Protein AF-0000000066936357 (afdb_homodimer)

pLDDT: mean 91.5, std 6.97, range [57.19, 98.44]

InterPro domains:
  IPR001077 O-methyltransferase, C-terminal domain [PF00891] (161-360)
  IPR012967 Caffeic acid 3-O-methyltransferase-like, dimerisation domain [PF08100] (45-112)
  IPR016461 O-methyltransferase-like [PIRSF005739] (33-369)
  IPR016461 O-methyltransferase-like [PS51683] (42-381)
  IPR029063 S-adenosyl-L-methionine-dependent methyltransferase superfamily [G3DSA:3.40.50.150] (126-379)
  IPR029063 S-adenosyl-L-methionine-dependent methyltransferase superfamily [SSF53335] (154-369)
  IPR036388 Winged helix-like DNA-binding domain superfamily [G3DSA:1.10.10.10] (36-125)
  IPR036390 Winged helix DNA-binding domain superfamily [SSF46785] (30-120)

Nearest PDB structures (foldseek):
  6ix3-assembly1_A  TM=9.179E-01  e=2.253E-37  Aspergillus flavus NRRL3357
  6inw-assembly1_A  TM=9.157E-01  e=3.543E-37  Aspergillus flavus NRRL3357
  6ix7-assembly1_A  TM=9.139E-01  e=4.443E-37  Aspergillus flavus NRRL3357
  6ix3-assembly1_B-2  TM=9.118E-01  e=2.427E-36  Aspergillu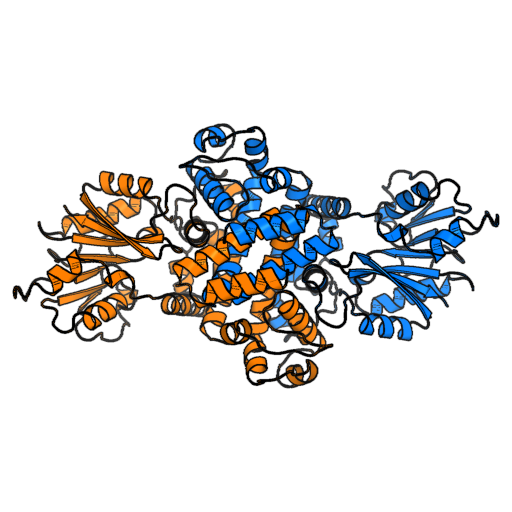s flavus NRRL3357
  7y3h-assembly1_A  TM=8.504E-01  e=9.920E-30  Apiospora montagnei NRRL 25634

Radius of gyration: 29.62 Å; Cα contacts (8 Å, |Δi|>4): 1387; chains: 2; bounding box: 58×101×61 Å

Structure (mmCIF, N/CA/C/O backbone):
data_AF-0000000066936357-model_v1
#
loop_
_entity.id
_entity.type
_entity.pdbx_description
1 polymer 'Unplaced genomic scaffold supercont1.4, whole genome shotgun sequence'
#
loop_
_atom_site.group_PDB
_atom_site.id
_atom_site.type_symbol
_atom_site.label_atom_id
_atom_site.label_alt_id
_atom_site.label_comp_id
_atom_site.label_asym_id
_atom_site.label_entity_id
_atom_site.label_seq_id
_atom_site.pdbx_PDB_ins_code
_atom_site.Cartn_x
_atom_site.Cartn_y
_atom_site.Cartn_z
_atom_site.occupancy
_atom_site.B_iso_or_equiv
_atom_site.auth_seq_id
_atom_site.auth_comp_id
_atom_site.auth_asym_id
_atom_site.auth_atom_id
_atom_site.pdbx_PDB_model_num
ATOM 1 N N . MET A 1 1 ? -4.207 5.293 -28.047 1 80.19 1 MET A N 1
ATOM 2 C CA . MET A 1 1 ? -3.699 5.613 -26.719 1 80.19 1 MET A CA 1
ATOM 3 C C . MET A 1 1 ? -2.514 6.566 -26.797 1 80.19 1 MET A C 1
ATOM 5 O O . MET A 1 1 ? -2.434 7.535 -26.031 1 80.19 1 MET A O 1
ATOM 9 N N . GLU A 1 2 ? -1.666 6.453 -27.844 1 78.94 2 GLU A N 1
ATOM 10 C CA . GLU A 1 2 ? -0.489 7.309 -27.969 1 78.94 2 GLU A CA 1
ATOM 11 C C . GLU A 1 2 ? -0.886 8.766 -28.188 1 78.94 2 GLU A C 1
ATOM 13 O O . GLU A 1 2 ? -0.337 9.664 -27.547 1 78.94 2 GLU A O 1
ATOM 18 N N . ALA A 1 3 ? -1.878 8.953 -29.062 1 82.38 3 ALA A N 1
ATOM 19 C CA . ALA A 1 3 ? -2.359 10.305 -29.344 1 82.38 3 ALA A CA 1
ATOM 20 C C . ALA A 1 3 ? -2.982 10.93 -28.094 1 82.38 3 ALA A C 1
ATOM 22 O O . ALA A 1 3 ? -2.811 12.125 -27.844 1 82.38 3 ALA A O 1
ATOM 23 N N . ILE A 1 4 ? -3.672 10.102 -27.297 1 83.88 4 ILE A N 1
ATOM 24 C CA . ILE A 1 4 ? -4.328 10.57 -26.078 1 83.88 4 ILE A CA 1
ATOM 25 C C . ILE A 1 4 ? -3.279 10.938 -25.031 1 83.88 4 ILE A C 1
ATOM 27 O O . ILE A 1 4 ? -3.395 11.969 -24.359 1 83.88 4 ILE A O 1
ATOM 31 N N . VAL A 1 5 ? -2.273 10.148 -24.969 1 83.44 5 VAL A N 1
ATOM 32 C CA . VAL A 1 5 ? -1.187 10.406 -24.031 1 83.44 5 VAL A CA 1
ATOM 33 C C . VAL A 1 5 ? -0.508 11.734 -24.391 1 83.44 5 VAL A C 1
ATOM 35 O O . VAL A 1 5 ? -0.231 12.547 -23.5 1 83.44 5 VAL A O 1
ATOM 38 N N . GLU A 1 6 ? -0.279 11.938 -25.656 1 83.25 6 GLU A N 1
ATOM 39 C CA . GLU A 1 6 ? 0.346 13.18 -26.109 1 83.25 6 GLU A CA 1
ATOM 40 C C . GLU A 1 6 ? -0.525 14.391 -25.781 1 83.25 6 GLU A C 1
ATOM 42 O O . GLU A 1 6 ? -0.012 15.445 -25.406 1 83.25 6 GLU A O 1
ATOM 47 N N . GLN A 1 7 ? -1.765 14.164 -25.938 1 85.75 7 GLN A N 1
ATOM 48 C CA . GLN A 1 7 ? -2.703 15.242 -25.625 1 85.75 7 GLN A CA 1
ATOM 49 C C . GLN A 1 7 ? -2.666 15.594 -24.141 1 85.75 7 GLN A C 1
ATOM 51 O O . GLN A 1 7 ? -2.689 16.766 -23.781 1 85.75 7 GLN A O 1
ATOM 56 N N . ILE A 1 8 ? -2.596 14.57 -23.328 1 84.88 8 ILE A N 1
ATOM 57 C CA . ILE A 1 8 ? -2.586 14.781 -21.891 1 84.88 8 ILE A CA 1
ATOM 58 C C . ILE A 1 8 ? -1.269 15.438 -21.469 1 84.88 8 ILE A C 1
ATOM 60 O O . ILE A 1 8 ? -1.256 16.344 -20.641 1 84.88 8 ILE A O 1
ATOM 64 N N . GLN A 1 9 ? -0.191 14.992 -22.062 1 83.12 9 GLN A N 1
ATOM 65 C CA . GLN A 1 9 ? 1.112 15.578 -21.781 1 83.12 9 GLN A CA 1
ATOM 66 C C . GLN A 1 9 ? 1.152 17.047 -22.188 1 83.12 9 GLN A C 1
ATOM 68 O O . GLN A 1 9 ? 1.73 17.875 -21.469 1 83.12 9 GLN A O 1
ATOM 73 N N . ALA A 1 10 ? 0.542 17.406 -23.281 1 83.56 10 ALA A N 1
ATOM 74 C CA . ALA A 1 10 ? 0.474 18.797 -23.734 1 83.56 10 ALA A CA 1
ATOM 75 C C . ALA A 1 10 ? -0.345 19.656 -22.781 1 83.56 10 ALA A C 1
ATOM 77 O O . ALA A 1 10 ? 0.023 20.797 -22.5 1 83.56 10 ALA A O 1
ATOM 78 N N . LEU A 1 11 ? -1.454 19.062 -22.344 1 83.44 11 LEU A N 1
ATOM 79 C CA . LEU A 1 11 ? -2.297 19.766 -21.375 1 83.44 11 LEU A CA 1
ATOM 80 C C . LEU A 1 11 ? -1.541 20 -20.078 1 83.44 11 LEU A C 1
ATOM 82 O O . LEU A 1 11 ? -1.697 21.062 -19.453 1 83.44 11 LEU A O 1
ATOM 86 N N . ALA A 1 12 ? -0.753 19.062 -19.672 1 83.81 12 ALA A N 1
ATOM 87 C CA . ALA A 1 12 ? -0.026 19.125 -18.406 1 83.81 12 ALA A CA 1
ATOM 88 C C . ALA A 1 12 ? 1.128 20.125 -18.5 1 83.81 12 ALA A C 1
ATOM 90 O O . ALA A 1 12 ? 1.468 20.781 -17.516 1 83.81 12 ALA A O 1
ATOM 91 N N . LYS A 1 13 ? 1.834 20.297 -19.594 1 82.06 13 LYS A N 1
ATOM 92 C CA . LYS A 1 13 ? 2.969 21.203 -19.781 1 82.06 13 LYS A CA 1
ATOM 93 C C . LYS A 1 13 ? 2.564 22.641 -19.531 1 82.06 13 LYS A C 1
ATOM 95 O O . LYS A 1 13 ? 3.344 23.422 -18.984 1 82.06 13 LYS A O 1
ATOM 100 N N . GLY A 1 14 ? 1.413 22.969 -19.766 1 81 14 GLY A N 1
ATOM 101 C CA . GLY A 1 14 ? 0.958 24.344 -19.578 1 81 14 GLY A CA 1
ATOM 102 C C . GLY A 1 14 ? 0.142 24.531 -18.312 1 81 14 GLY A C 1
ATOM 103 O O . GLY A 1 14 ? -0.278 25.641 -18 1 81 14 GLY A O 1
ATOM 104 N N . ALA A 1 15 ? 0.068 23.484 -17.484 1 82.5 15 ALA A N 1
ATOM 105 C CA . ALA A 1 15 ? -0.843 23.531 -16.344 1 82.5 15 ALA A CA 1
ATOM 106 C C . ALA A 1 15 ? -0.112 23.953 -15.078 1 82.5 15 ALA A C 1
ATOM 108 O O . ALA A 1 15 ? 1.072 23.656 -14.906 1 82.5 15 ALA A O 1
ATOM 109 N N . ASP A 1 16 ? -0.712 24.75 -14.312 1 79.44 16 ASP A N 1
ATOM 110 C CA . ASP A 1 16 ? -0.185 25.016 -12.977 1 79.44 16 ASP A CA 1
ATOM 111 C C . ASP A 1 16 ? -0.38 23.828 -12.055 1 79.44 16 ASP A C 1
ATOM 113 O O . ASP A 1 16 ? -0.85 22.766 -12.492 1 79.44 16 ASP A O 1
ATOM 117 N N . ASP A 1 17 ? 0.043 23.922 -10.828 1 74.88 17 ASP A N 1
ATOM 118 C CA . ASP A 1 17 ? 0.039 22.797 -9.898 1 74.88 17 ASP A CA 1
ATOM 119 C C . ASP A 1 17 ? -1.38 22.281 -9.656 1 74.88 17 ASP A C 1
ATOM 121 O O . ASP A 1 17 ? -1.606 21.078 -9.578 1 74.88 17 ASP A O 1
ATOM 125 N N . ALA A 1 18 ? -2.254 23.188 -9.555 1 75.06 18 ALA A N 1
ATOM 126 C CA . ALA A 1 18 ? -3.646 22.797 -9.32 1 75.06 18 ALA A CA 1
ATOM 127 C C . ALA A 1 18 ? -4.223 22.062 -10.523 1 75.06 18 ALA A C 1
ATOM 129 O O . ALA A 1 18 ? -4.934 21.062 -10.367 1 75.06 18 ALA A O 1
ATOM 130 N N . GLU A 1 19 ? -3.947 22.562 -11.664 1 80 19 GLU A N 1
ATOM 131 C CA . GLU A 1 19 ? -4.426 21.938 -12.898 1 80 19 GLU A CA 1
ATOM 132 C C . GLU A 1 19 ? -3.801 20.562 -13.094 1 80 19 GLU A C 1
ATOM 134 O O . GLU A 1 19 ? -4.48 19.625 -13.516 1 80 19 GLU A O 1
ATOM 139 N N . ARG A 1 20 ? -2.551 20.531 -12.781 1 82.5 20 ARG A N 1
ATOM 140 C CA . ARG A 1 20 ? -1.854 19.25 -12.898 1 82.5 20 ARG A CA 1
ATOM 141 C C . ARG A 1 20 ? -2.447 18.219 -11.945 1 82.5 20 ARG A C 1
ATOM 143 O O . ARG A 1 20 ? -2.594 17.047 -12.305 1 82.5 20 ARG A O 1
ATOM 150 N N . SER A 1 21 ? -2.717 18.641 -10.797 1 78.44 21 SER A N 1
ATOM 151 C CA . SER A 1 21 ? -3.338 17.75 -9.82 1 78.44 21 SER A CA 1
ATOM 152 C C . SER A 1 21 ? -4.695 17.266 -10.305 1 78.44 21 SER A C 1
ATOM 154 O O . SER A 1 21 ? -5.055 16.094 -10.086 1 78.44 21 SER A O 1
ATOM 156 N N . HIS A 1 22 ? -5.395 18.109 -10.953 1 80.62 22 HIS A N 1
ATOM 157 C CA . HIS A 1 22 ? -6.695 17.734 -11.508 1 80.62 22 HIS A CA 1
ATOM 158 C C . HIS A 1 22 ? -6.551 16.688 -12.609 1 80.62 22 HIS A C 1
ATOM 160 O O . HIS A 1 22 ? -7.379 15.789 -12.719 1 80.62 22 HIS A O 1
ATOM 166 N N . ILE A 1 23 ? -5.566 16.906 -13.414 1 85.19 23 ILE A N 1
ATOM 167 C CA . ILE A 1 23 ? -5.301 15.953 -14.484 1 85.19 23 ILE A CA 1
ATOM 168 C C . ILE A 1 23 ? -4.961 14.586 -13.883 1 85.19 23 ILE A C 1
ATOM 170 O O . ILE A 1 23 ? -5.512 13.562 -14.297 1 85.19 23 ILE A O 1
ATOM 174 N N . VAL A 1 24 ? -4.129 14.609 -12.867 1 85.31 24 VAL A N 1
ATOM 175 C CA . VAL A 1 24 ? -3.701 13.375 -12.227 1 85.31 24 VAL A CA 1
ATOM 176 C C . VAL A 1 24 ? -4.898 12.688 -11.562 1 85.31 24 VAL A C 1
ATOM 178 O O . VAL A 1 24 ? -5.062 11.477 -11.672 1 85.31 24 VAL A O 1
ATOM 181 N N . ASP A 1 25 ? -5.754 13.43 -10.992 1 81.75 25 ASP A N 1
ATOM 182 C CA . ASP A 1 25 ? -6.945 12.891 -10.352 1 81.75 25 ASP A CA 1
ATOM 183 C C . ASP A 1 25 ? -7.887 12.258 -11.375 1 81.75 25 ASP A C 1
ATOM 185 O O . ASP A 1 25 ? -8.484 11.211 -11.109 1 81.75 25 ASP A O 1
ATOM 189 N N . ALA A 1 26 ? -8.008 12.961 -12.461 1 82.56 26 ALA A N 1
ATOM 190 C CA . ALA A 1 26 ? -8.867 12.445 -13.523 1 82.56 26 ALA A CA 1
ATOM 191 C C . ALA A 1 26 ? -8.328 11.133 -14.078 1 82.56 26 ALA A C 1
ATOM 193 O O . ALA A 1 26 ? -9.102 10.211 -14.367 1 82.56 26 ALA A O 1
ATOM 194 N N . LEU A 1 27 ? -7.047 11.086 -14.25 1 86.69 27 LEU A N 1
ATOM 195 C CA . LEU A 1 27 ? -6.414 9.859 -14.727 1 86.69 27 LEU A CA 1
ATOM 196 C C . LEU A 1 27 ? -6.613 8.719 -13.727 1 86.69 27 LEU A C 1
ATOM 198 O O . LEU A 1 27 ? -6.883 7.586 -14.125 1 86.69 27 LEU A O 1
ATOM 202 N N . GLN A 1 28 ? -6.504 9.047 -12.484 1 84.56 28 GLN A N 1
ATOM 203 C CA . GLN A 1 28 ? -6.688 8.047 -11.43 1 84.56 28 GLN A CA 1
ATOM 204 C C . GLN A 1 28 ? -8.125 7.523 -11.422 1 84.56 28 GLN A C 1
ATOM 206 O O . GLN A 1 28 ? -8.352 6.32 -11.273 1 84.56 28 GLN A O 1
ATOM 211 N N . GLN A 1 29 ? -9.055 8.414 -11.531 1 81.19 29 GLN A N 1
ATOM 212 C CA . GLN A 1 29 ? -10.461 8.023 -11.555 1 81.19 29 GLN A CA 1
ATOM 213 C C . GLN A 1 29 ? -10.758 7.125 -12.75 1 81.19 29 GLN A C 1
ATOM 215 O O . GLN A 1 29 ? -11.492 6.148 -12.633 1 81.19 29 GLN A O 1
ATOM 220 N N . LEU A 1 30 ? -10.227 7.523 -13.836 1 83.31 30 LEU A N 1
ATOM 221 C CA . LEU A 1 30 ? -10.414 6.734 -15.047 1 83.31 30 LEU A CA 1
ATOM 222 C C . LEU A 1 30 ? -9.805 5.344 -14.891 1 83.31 30 LEU A C 1
ATOM 224 O O . LEU A 1 30 ? -10.391 4.352 -15.328 1 83.31 30 LEU A O 1
ATOM 228 N N . GLN A 1 31 ? -8.656 5.289 -14.328 1 86 31 GLN A N 1
ATOM 229 C CA . GLN A 1 31 ? -8.023 4.004 -14.055 1 86 31 GLN A CA 1
ATOM 230 C C . GLN A 1 31 ? -8.914 3.123 -13.18 1 86 31 GLN A C 1
ATOM 232 O O . GLN A 1 31 ? -9.086 1.937 -13.461 1 86 31 GLN A O 1
ATOM 237 N N . HIS A 1 32 ? -9.492 3.701 -12.195 1 82.31 32 HIS A N 1
ATOM 238 C CA . HIS A 1 32 ? -10.375 2.965 -11.297 1 82.31 32 HIS A CA 1
ATOM 239 C C . HIS A 1 32 ? -11.57 2.395 -12.039 1 82.31 32 HIS A C 1
ATOM 241 O O . HIS A 1 32 ? -12.031 1.289 -11.734 1 82.31 32 HIS A O 1
ATOM 247 N N . GLU A 1 33 ? -11.992 3.111 -12.945 1 80.19 33 GLU A N 1
ATOM 248 C CA . GLU A 1 33 ? -13.156 2.691 -13.711 1 80.19 33 GLU A CA 1
ATOM 249 C C . GLU A 1 33 ? -12.82 1.536 -14.648 1 80.19 33 GLU A C 1
ATOM 251 O O . GLU A 1 33 ? -13.672 0.69 -14.938 1 80.19 33 GLU A O 1
ATOM 256 N N . LEU A 1 34 ? -11.625 1.538 -15.109 1 84.75 34 LEU A N 1
ATOM 257 C CA . LEU A 1 34 ? -11.25 0.583 -16.141 1 84.75 34 LEU A CA 1
ATOM 258 C C . LEU A 1 34 ? -10.641 -0.675 -15.531 1 84.75 34 LEU A C 1
ATOM 260 O O . LEU A 1 34 ? -10.594 -1.725 -16.172 1 84.75 34 LEU A O 1
ATOM 264 N N . GLU A 1 35 ? -10.172 -0.572 -14.328 1 84.94 35 GLU A N 1
ATOM 265 C CA . GLU A 1 35 ? -9.539 -1.706 -13.656 1 84.94 35 GLU A CA 1
ATOM 266 C C . GLU A 1 35 ? -10.57 -2.775 -13.297 1 84.94 35 GLU A C 1
ATOM 268 O O . GLU A 1 35 ? -11.727 -2.461 -13.031 1 84.94 35 GLU A O 1
ATOM 273 N N . SER A 1 36 ? -10.156 -4.035 -13.375 1 82.75 36 SER A N 1
ATOM 274 C CA . SER A 1 36 ? -11.008 -5.121 -12.906 1 82.75 36 SER A CA 1
ATOM 275 C C . SER A 1 36 ? -11.086 -5.148 -11.383 1 82.75 36 SER A C 1
ATOM 277 O O . SER A 1 36 ? -10.211 -4.609 -10.703 1 82.75 36 SER A O 1
ATOM 279 N N . PRO A 1 37 ? -12.164 -5.734 -10.898 1 80.06 37 PRO A N 1
ATOM 280 C CA . PRO A 1 37 ? -12.281 -5.863 -9.445 1 80.06 37 PRO A CA 1
ATOM 281 C C . PRO A 1 37 ? -11.07 -6.551 -8.82 1 80.06 37 PRO A C 1
ATOM 283 O O . PRO A 1 37 ? -10.641 -6.164 -7.73 1 80.06 37 PRO A O 1
ATOM 286 N N . MET A 1 38 ? -10.484 -7.504 -9.5 1 83 38 MET A N 1
ATOM 287 C CA . MET A 1 38 ? -9.328 -8.211 -8.961 1 83 38 MET A CA 1
ATOM 288 C C . MET A 1 38 ? -8.094 -7.309 -8.961 1 83 38 MET A C 1
ATOM 290 O O . MET A 1 38 ? -7.238 -7.426 -8.078 1 83 38 MET A O 1
ATOM 294 N N . ASP A 1 39 ? -8.086 -6.363 -9.883 1 86.31 39 ASP A N 1
ATOM 295 C CA . ASP A 1 39 ? -6.988 -5.406 -9.914 1 86.31 39 ASP A CA 1
ATOM 296 C C . ASP A 1 39 ? -6.945 -4.57 -8.633 1 86.31 39 ASP A C 1
ATOM 298 O O . ASP A 1 39 ? -5.871 -4.227 -8.148 1 86.31 39 ASP A O 1
ATOM 302 N N . VAL A 1 40 ? -8.102 -4.332 -8.109 1 85.44 40 VAL A N 1
ATOM 303 C CA . VAL A 1 40 ? -8.203 -3.529 -6.891 1 85.44 40 VAL A CA 1
ATOM 304 C C . VAL A 1 40 ? -7.539 -4.262 -5.73 1 85.44 40 VAL A C 1
ATOM 306 O O . VAL A 1 40 ? -6.742 -3.678 -4.992 1 85.44 40 VAL A O 1
ATOM 309 N N . LEU A 1 41 ? -7.812 -5.496 -5.609 1 88.94 41 LEU A N 1
ATOM 310 C CA . LEU A 1 41 ? -7.238 -6.301 -4.539 1 88.94 41 LEU A CA 1
ATOM 311 C C . LEU A 1 41 ? -5.73 -6.453 -4.727 1 88.94 41 LEU A C 1
ATOM 313 O O . LEU A 1 41 ? -4.969 -6.34 -3.764 1 88.94 41 LEU A O 1
ATOM 317 N N . MET A 1 42 ? -5.332 -6.715 -5.926 1 90.81 42 MET A N 1
ATOM 318 C CA . MET A 1 42 ? -3.912 -6.93 -6.203 1 90.81 42 MET A CA 1
ATOM 319 C C . MET A 1 42 ? -3.113 -5.652 -5.965 1 90.81 42 MET A C 1
ATOM 321 O O . MET A 1 42 ? -1.978 -5.707 -5.488 1 90.81 42 MET A O 1
ATOM 325 N N . LYS A 1 43 ? -3.699 -4.551 -6.246 1 90.12 43 LYS A N 1
ATOM 326 C CA . LYS A 1 43 ? -3.025 -3.273 -6.02 1 90.12 43 LYS A CA 1
ATOM 327 C C . LYS A 1 43 ? -2.865 -2.994 -4.527 1 90.12 43 LYS A C 1
ATOM 329 O O . LYS A 1 43 ? -1.858 -2.426 -4.102 1 90.12 43 LYS A O 1
ATOM 334 N N . MET A 1 44 ? -3.887 -3.367 -3.807 1 89.19 44 MET A N 1
ATOM 335 C CA . MET A 1 44 ? -3.785 -3.201 -2.359 1 89.19 44 MET A CA 1
ATOM 336 C C . MET A 1 44 ? -2.666 -4.066 -1.791 1 89.19 44 MET A C 1
ATOM 338 O O . MET A 1 44 ? -1.893 -3.615 -0.946 1 89.19 44 MET A O 1
ATOM 342 N N . PHE A 1 45 ? -2.607 -5.25 -2.264 1 91.81 45 PHE A N 1
ATOM 343 C CA . PHE A 1 45 ? -1.543 -6.156 -1.849 1 91.81 45 PHE A CA 1
ATOM 344 C C . PHE A 1 45 ? -0.182 -5.633 -2.289 1 91.81 45 PHE A C 1
ATOM 346 O O . PHE A 1 45 ? 0.759 -5.59 -1.494 1 91.81 45 PHE A O 1
ATOM 353 N N . ASN A 1 46 ? -0.124 -5.148 -3.498 1 93.38 46 ASN A N 1
ATOM 354 C CA . ASN A 1 46 ? 1.119 -4.676 -4.098 1 93.38 46 ASN A CA 1
ATOM 355 C C . ASN A 1 46 ? 1.656 -3.443 -3.373 1 93.38 46 ASN A C 1
ATOM 357 O O . ASN A 1 46 ? 2.867 -3.215 -3.344 1 93.38 46 ASN A O 1
ATOM 361 N N . ALA A 1 47 ? 0.787 -2.707 -2.873 1 88.62 47 ALA A N 1
ATOM 362 C CA . ALA A 1 47 ? 1.198 -1.468 -2.217 1 88.62 47 ALA A CA 1
ATOM 363 C C . ALA A 1 47 ? 2.084 -1.754 -1.009 1 88.62 47 ALA A C 1
ATOM 365 O O . ALA A 1 47 ? 3.043 -1.025 -0.748 1 88.62 47 ALA A O 1
ATOM 366 N N . GLN A 1 48 ? 1.847 -2.809 -0.248 1 92.44 48 GLN A N 1
ATOM 367 C CA . GLN A 1 48 ? 2.678 -3.207 0.884 1 92.44 48 GLN A CA 1
ATOM 368 C C . GLN A 1 48 ? 4.066 -3.633 0.423 1 92.44 48 GLN A C 1
ATOM 370 O O . GLN A 1 48 ? 5.074 -3.232 1.011 1 92.44 48 GLN A O 1
ATOM 375 N N . ILE A 1 49 ? 4.031 -4.312 -0.652 1 96.12 49 ILE A N 1
ATOM 376 C CA . ILE A 1 49 ? 5.289 -4.805 -1.205 1 96.12 49 ILE A CA 1
ATOM 377 C C . ILE A 1 49 ? 6.133 -3.631 -1.695 1 96.12 49 ILE A C 1
ATOM 379 O O . ILE A 1 49 ? 7.34 -3.574 -1.439 1 96.12 49 ILE A O 1
ATOM 383 N N . SER A 1 50 ? 5.473 -2.707 -2.324 1 95.62 50 SER A N 1
ATOM 384 C CA . SER A 1 50 ? 6.164 -1.567 -2.918 1 95.62 50 SER A CA 1
ATOM 385 C C . SER A 1 50 ? 6.91 -0.759 -1.861 1 95.62 50 SER A C 1
ATOM 387 O O . SER A 1 50 ? 8.062 -0.374 -2.066 1 95.62 50 SER A O 1
ATOM 389 N N . LEU A 1 51 ? 6.289 -0.526 -0.761 1 96.12 51 LEU A N 1
ATOM 390 C CA . LEU A 1 51 ? 6.93 0.25 0.295 1 96.12 51 LEU A CA 1
ATOM 391 C C . LEU A 1 51 ? 8.141 -0.489 0.854 1 96.12 51 LEU A C 1
ATOM 393 O O . LEU A 1 51 ? 9.211 0.098 1.009 1 96.12 51 LEU A O 1
ATOM 397 N N . SER A 1 52 ? 8.023 -1.768 1.143 1 97.25 52 SER A N 1
ATOM 398 C CA . SER A 1 52 ? 9.094 -2.549 1.751 1 97.25 52 SER A CA 1
ATOM 399 C C . SER A 1 52 ? 10.266 -2.723 0.79 1 97.25 52 SER A C 1
ATOM 401 O O . SER A 1 52 ? 11.43 -2.652 1.198 1 97.25 52 SER A O 1
ATOM 403 N N . VAL A 1 53 ? 9.93 -2.916 -0.471 1 97.94 53 VAL A N 1
ATOM 404 C CA . VAL A 1 53 ? 10.984 -3.074 -1.471 1 97.94 53 VAL A CA 1
ATOM 405 C C . VAL A 1 53 ? 11.727 -1.752 -1.657 1 97.94 53 VAL A C 1
ATOM 407 O O . VAL A 1 53 ? 12.953 -1.73 -1.756 1 97.94 53 VAL A O 1
ATOM 410 N N . THR A 1 54 ? 10.984 -0.655 -1.724 1 97.56 54 THR A N 1
ATOM 411 C CA . THR A 1 54 ? 11.594 0.661 -1.862 1 97.56 54 THR A CA 1
ATOM 412 C C . THR A 1 54 ? 12.492 0.97 -0.663 1 97.56 54 THR A C 1
ATOM 414 O O . THR A 1 54 ? 13.578 1.519 -0.82 1 97.56 54 THR A O 1
ATOM 417 N N . TYR A 1 55 ? 12.016 0.622 0.523 1 97.44 55 TYR A N 1
ATOM 418 C CA . TYR A 1 55 ? 12.805 0.78 1.738 1 97.44 55 TYR A CA 1
ATOM 419 C C . TYR A 1 55 ? 14.148 0.07 1.611 1 97.44 55 TYR A C 1
ATOM 421 O O . TYR A 1 55 ? 15.195 0.659 1.884 1 97.44 55 TYR A O 1
ATOM 429 N N . VAL A 1 56 ? 14.172 -1.173 1.195 1 98.31 56 VAL A N 1
ATOM 430 C CA . VAL A 1 56 ? 15.383 -1.97 1.053 1 98.31 56 VAL A CA 1
ATOM 431 C C . VAL A 1 56 ? 16.312 -1.323 0.025 1 98.31 56 VAL A C 1
ATOM 433 O O . VAL A 1 56 ? 17.516 -1.226 0.244 1 98.31 56 VAL A O 1
ATOM 436 N N . ALA A 1 57 ? 15.711 -0.886 -1.098 1 98.25 57 ALA A N 1
ATOM 437 C CA . ALA A 1 57 ? 16.5 -0.263 -2.158 1 98.25 57 ALA A CA 1
ATOM 438 C C . ALA A 1 57 ? 17.172 1.014 -1.665 1 98.25 57 ALA A C 1
ATOM 440 O O . ALA A 1 57 ? 18.312 1.292 -2.016 1 98.25 57 ALA A O 1
ATOM 441 N N . VAL A 1 58 ? 16.453 1.781 -0.893 1 97.19 58 VAL A N 1
ATOM 442 C CA . VAL A 1 58 ? 16.984 3.01 -0.316 1 97.19 58 VAL A CA 1
ATOM 443 C C . VAL A 1 58 ? 18.125 2.678 0.647 1 97.19 58 VAL A C 1
ATOM 445 O O . VAL A 1 58 ? 19.188 3.289 0.589 1 97.19 58 VAL A O 1
ATOM 448 N N . GLU A 1 59 ? 17.938 1.697 1.488 1 96.56 59 GLU A N 1
ATOM 449 C CA . GLU A 1 59 ? 18.953 1.29 2.459 1 96.56 59 GLU A CA 1
ATOM 450 C C . GLU A 1 59 ? 20.219 0.804 1.765 1 96.56 59 GLU A C 1
ATOM 452 O O . GLU A 1 59 ? 21.328 1.035 2.252 1 96.56 59 GLU A O 1
ATOM 457 N N . LEU A 1 60 ? 20.062 0.195 0.667 1 97.44 60 LEU A N 1
ATOM 458 C CA . LEU A 1 60 ? 21.188 -0.37 -0.076 1 97.44 60 LEU A CA 1
ATOM 459 C C . LEU A 1 60 ? 21.891 0.707 -0.888 1 97.44 60 LEU A C 1
ATOM 461 O O . LEU A 1 60 ? 22.984 0.473 -1.418 1 97.44 60 LEU A O 1
ATOM 465 N N . GLY A 1 61 ? 21.266 1.906 -0.988 1 97.25 61 GLY A N 1
ATOM 466 C CA . GLY A 1 61 ? 21.797 2.945 -1.848 1 97.25 61 GLY A CA 1
ATOM 467 C C . GLY A 1 61 ? 21.656 2.635 -3.326 1 97.25 61 GLY A C 1
ATOM 468 O O . GLY A 1 61 ? 22.453 3.098 -4.145 1 97.25 61 GLY A O 1
ATOM 469 N N . LEU A 1 62 ? 20.672 1.84 -3.645 1 97.56 62 LEU A N 1
ATOM 470 C CA . LEU A 1 62 ? 20.484 1.385 -5.02 1 97.56 62 LEU A CA 1
ATOM 471 C C . LEU A 1 62 ? 20.156 2.555 -5.938 1 97.56 62 LEU A C 1
ATOM 473 O O . LEU A 1 62 ? 20.688 2.646 -7.047 1 97.56 62 LEU A O 1
ATOM 477 N N . PHE A 1 63 ? 19.266 3.461 -5.531 1 97.5 63 PHE A N 1
ATOM 478 C CA . PHE A 1 63 ? 18.875 4.605 -6.348 1 97.5 63 PHE A CA 1
ATOM 479 C C . PHE A 1 63 ? 20.047 5.562 -6.527 1 97.5 63 PHE A C 1
ATOM 481 O O . PHE A 1 63 ? 20.25 6.113 -7.613 1 97.5 63 PHE A O 1
ATOM 488 N N . GLN A 1 64 ? 20.797 5.781 -5.469 1 97 64 GLN A N 1
ATOM 489 C CA . GLN A 1 64 ? 21.984 6.621 -5.559 1 97 64 GLN A CA 1
ATOM 490 C C . GLN A 1 64 ? 22.984 6.055 -6.57 1 97 64 GLN A C 1
ATOM 492 O O . GLN A 1 64 ? 23.594 6.809 -7.332 1 97 64 GLN A O 1
ATOM 497 N N . GLU A 1 65 ? 23.172 4.77 -6.531 1 96.94 65 GLU A N 1
ATOM 498 C CA . GLU A 1 65 ? 24.078 4.137 -7.484 1 96.94 65 GLU A CA 1
ATOM 499 C C . GLU A 1 65 ? 23.562 4.293 -8.914 1 96.94 65 GLU A C 1
ATOM 501 O O . GLU A 1 65 ? 24.344 4.52 -9.836 1 96.94 65 GLU A O 1
ATOM 506 N N . LEU A 1 66 ? 22.312 4.125 -9.086 1 96.56 66 LEU A N 1
ATOM 507 C CA . LEU A 1 66 ? 21.703 4.18 -10.414 1 96.56 66 LEU A CA 1
ATOM 508 C C . LEU A 1 66 ? 21.828 5.574 -11.016 1 96.56 66 LEU A C 1
ATOM 510 O O . LEU A 1 66 ? 22.109 5.719 -12.211 1 96.56 66 LEU A O 1
ATOM 514 N N . VAL A 1 67 ? 21.672 6.633 -10.234 1 96 67 VAL A N 1
ATOM 515 C CA . VAL A 1 67 ? 21.641 7.992 -10.758 1 96 67 VAL A CA 1
ATOM 516 C C . VAL A 1 67 ? 23.047 8.445 -11.133 1 96 67 VAL A C 1
ATOM 518 O O . VAL A 1 67 ? 23.219 9.508 -11.742 1 96 67 VAL A O 1
ATOM 521 N N . LYS A 1 68 ? 24.031 7.691 -10.742 1 95.12 68 LYS A N 1
ATOM 522 C CA . LYS A 1 68 ? 25.391 7.973 -11.172 1 95.12 68 LYS A CA 1
ATOM 523 C C . LYS A 1 68 ? 25.562 7.719 -12.672 1 95.12 68 LYS A C 1
ATOM 525 O O . LYS A 1 68 ? 26.531 8.164 -13.273 1 95.12 68 LYS A O 1
ATOM 530 N N . HIS A 1 69 ? 24.594 7.004 -13.133 1 90.31 69 HIS A N 1
ATOM 531 C CA . HIS A 1 69 ? 24.656 6.648 -14.547 1 90.31 69 HIS A CA 1
ATOM 532 C C . HIS A 1 69 ? 23.625 7.426 -15.359 1 90.31 69 HIS A C 1
ATOM 534 O O . HIS A 1 69 ? 22.453 7.516 -14.969 1 90.31 69 HIS A O 1
ATOM 540 N N . ASP A 1 70 ? 24.031 8.125 -16.312 1 80.81 70 ASP A N 1
ATOM 541 C CA . ASP A 1 70 ? 23.109 8.891 -17.125 1 80.81 70 ASP A CA 1
ATOM 542 C C . ASP A 1 70 ? 22.453 8.008 -18.188 1 80.81 70 ASP A C 1
ATOM 544 O O . ASP A 1 70 ? 21.422 8.383 -18.766 1 80.81 70 ASP A O 1
ATOM 548 N N . SER A 1 71 ? 23.062 6.949 -18.438 1 88.62 71 SER A N 1
ATOM 549 C CA . SER A 1 71 ? 22.562 6.047 -19.469 1 88.62 71 SER A CA 1
ATOM 550 C C . SER A 1 71 ? 22.219 4.68 -18.891 1 88.62 71 SER A C 1
ATOM 552 O O . SER A 1 71 ? 22.266 4.48 -17.672 1 88.62 71 SER A O 1
ATOM 554 N N . THR A 1 72 ? 21.859 3.789 -19.797 1 94.31 72 THR A N 1
ATOM 555 C CA . THR A 1 72 ? 21.5 2.422 -19.438 1 94.31 72 THR A CA 1
ATOM 556 C C . THR A 1 72 ? 22.688 1.703 -18.797 1 94.31 72 THR A C 1
ATOM 558 O O . THR A 1 72 ? 23.828 1.852 -19.234 1 94.31 72 THR A O 1
ATOM 561 N N . VAL A 1 73 ? 22.422 1.088 -17.688 1 95.19 73 VAL A N 1
ATOM 562 C CA . VAL A 1 73 ? 23.438 0.326 -16.953 1 95.19 73 VAL A CA 1
ATOM 563 C C . VAL A 1 73 ? 22.938 -1.096 -16.719 1 95.19 73 VAL A C 1
ATOM 565 O O . VAL A 1 73 ? 21.734 -1.326 -16.609 1 95.19 73 VAL A O 1
ATOM 568 N N . SER A 1 74 ? 23.844 -1.989 -16.641 1 93.62 74 SER A N 1
ATOM 569 C CA . SER A 1 74 ? 23.453 -3.375 -16.406 1 93.62 74 SER A CA 1
ATOM 570 C C . SER A 1 74 ? 23.234 -3.646 -14.922 1 93.62 74 SER A C 1
ATOM 572 O O . SER A 1 74 ? 23.891 -3.031 -14.078 1 93.62 74 SER A O 1
ATOM 574 N N . GLY A 1 75 ? 22.375 -4.617 -14.664 1 91.12 75 GLY A N 1
ATOM 575 C CA . GLY A 1 75 ? 22.203 -5.07 -13.297 1 91.12 75 GLY A CA 1
ATOM 576 C C . GLY A 1 75 ? 23.484 -5.559 -12.664 1 91.12 75 GLY A C 1
ATOM 577 O O . GLY A 1 75 ? 23.734 -5.309 -11.484 1 91.12 75 GLY A O 1
ATOM 578 N N . ALA A 1 76 ? 24.266 -6.148 -13.43 1 91.44 76 ALA A N 1
ATOM 579 C CA . ALA A 1 76 ? 25.547 -6.68 -12.961 1 91.44 76 ALA A CA 1
ATOM 580 C C . ALA A 1 76 ? 26.469 -5.559 -12.5 1 91.44 76 ALA A C 1
ATOM 582 O O . ALA A 1 76 ? 27.172 -5.695 -11.492 1 91.44 76 ALA A O 1
ATOM 583 N N . ARG A 1 77 ? 26.547 -4.504 -13.211 1 91.81 77 ARG A N 1
ATOM 584 C CA . ARG A 1 77 ? 27.375 -3.363 -12.852 1 91.81 77 ARG A CA 1
ATOM 585 C C . ARG A 1 77 ? 26.891 -2.715 -11.562 1 91.81 77 ARG A C 1
ATOM 587 O O . ARG A 1 77 ? 27.703 -2.305 -10.727 1 91.81 77 ARG A O 1
ATOM 594 N N . LEU A 1 78 ? 25.641 -2.658 -11.453 1 92.75 78 LEU A N 1
ATOM 595 C CA . LEU A 1 78 ? 25.078 -2.059 -10.25 1 92.75 78 LEU A CA 1
ATOM 596 C C . LEU A 1 78 ? 25.359 -2.92 -9.023 1 92.75 78 LEU A C 1
ATOM 598 O O . LEU A 1 78 ? 25.656 -2.395 -7.949 1 92.75 78 LEU A O 1
ATOM 602 N N . THR A 1 79 ? 25.312 -4.199 -9.258 1 91.31 79 THR A N 1
ATOM 603 C CA . THR A 1 79 ? 25.547 -5.148 -8.172 1 91.31 79 THR A CA 1
ATOM 604 C C . THR A 1 79 ? 26.969 -5.027 -7.652 1 91.31 79 THR A C 1
ATOM 606 O O . THR A 1 79 ? 27.219 -5.227 -6.461 1 91.31 79 THR A O 1
ATOM 609 N N . ALA A 1 80 ? 27.906 -4.664 -8.438 1 92.56 80 ALA A N 1
ATOM 610 C CA . ALA A 1 80 ? 29.328 -4.574 -8.078 1 92.56 80 ALA A CA 1
ATOM 611 C C . ALA A 1 80 ? 29.547 -3.508 -7.008 1 92.56 80 ALA A C 1
ATOM 613 O O . ALA A 1 80 ? 30.469 -3.623 -6.195 1 92.56 80 ALA A O 1
ATOM 614 N N . ASN A 1 81 ? 28.688 -2.596 -6.855 1 91.75 81 ASN A N 1
ATOM 615 C CA . ASN A 1 81 ? 28.891 -1.477 -5.941 1 91.75 81 ASN A CA 1
ATOM 616 C C . ASN A 1 81 ? 27.906 -1.519 -4.781 1 91.75 81 ASN A C 1
ATOM 618 O O . ASN A 1 81 ? 27.844 -0.592 -3.969 1 91.75 81 ASN A O 1
ATOM 622 N N . ILE A 1 82 ? 27.109 -2.555 -4.781 1 95.38 82 ILE A N 1
ATOM 623 C CA . ILE A 1 82 ? 26.078 -2.703 -3.748 1 95.38 82 ILE A CA 1
ATOM 624 C C . ILE A 1 82 ? 26.391 -3.932 -2.895 1 95.38 82 ILE A C 1
ATOM 626 O O . ILE A 1 82 ? 26.641 -5.016 -3.424 1 95.38 82 ILE A O 1
ATOM 630 N N . LYS A 1 83 ? 26.484 -3.789 -1.647 1 95.25 83 LYS A N 1
ATOM 631 C CA . LYS A 1 83 ? 26.75 -4.891 -0.729 1 95.25 83 LYS A CA 1
ATOM 632 C C . LYS A 1 83 ? 25.516 -5.762 -0.531 1 95.25 83 LYS A C 1
ATOM 634 O O . LYS A 1 83 ? 24.969 -5.832 0.572 1 95.25 83 LYS A O 1
ATOM 639 N N . ALA A 1 84 ? 25.125 -6.5 -1.482 1 97.56 84 ALA A N 1
ATOM 640 C CA . ALA A 1 84 ? 24 -7.43 -1.525 1 97.56 84 ALA A CA 1
ATOM 641 C C . ALA A 1 84 ? 24.219 -8.5 -2.59 1 97.56 84 ALA A C 1
ATOM 643 O O . ALA A 1 84 ? 25.047 -8.336 -3.486 1 97.56 84 ALA A O 1
ATOM 644 N N . SER A 1 85 ? 23.594 -9.602 -2.469 1 96.69 85 SER A N 1
ATOM 645 C CA . SER A 1 85 ? 23.703 -10.633 -3.494 1 96.69 85 SER A CA 1
ATOM 646 C C . SER A 1 85 ? 23.172 -10.148 -4.836 1 96.69 85 SER A C 1
ATOM 648 O O . SER A 1 85 ? 22.234 -9.344 -4.879 1 96.69 85 SER A O 1
ATOM 650 N N . ALA A 1 86 ? 23.734 -10.648 -5.922 1 95.25 86 ALA A N 1
ATOM 651 C CA . ALA A 1 86 ? 23.312 -10.273 -7.273 1 95.25 86 ALA A CA 1
ATOM 652 C C . ALA A 1 86 ? 21.859 -10.656 -7.52 1 95.25 86 ALA A C 1
ATOM 654 O O . ALA A 1 86 ? 21.125 -9.93 -8.195 1 95.25 86 ALA A O 1
ATOM 655 N N . GLU A 1 87 ? 21.422 -11.766 -6.984 1 93.81 87 GLU A N 1
ATOM 656 C CA . GLU A 1 87 ? 20.062 -12.258 -7.168 1 93.81 87 GLU A CA 1
ATOM 657 C C . GLU A 1 87 ? 19.047 -11.312 -6.527 1 93.81 87 GLU A C 1
ATOM 659 O O . GLU A 1 87 ? 18.016 -11 -7.133 1 93.81 87 GLU A O 1
ATOM 664 N N . LEU A 1 88 ? 19.359 -10.914 -5.312 1 96.31 88 LEU A N 1
ATOM 665 C CA . LEU A 1 88 ? 18.469 -9.977 -4.617 1 96.31 88 LEU A CA 1
ATOM 666 C C . LEU A 1 88 ? 18.391 -8.656 -5.371 1 96.31 88 LEU A C 1
ATOM 668 O O . LEU A 1 88 ? 17.281 -8.141 -5.598 1 96.31 88 LEU A O 1
ATOM 672 N N . VAL A 1 89 ? 19.5 -8.109 -5.789 1 96.94 89 VAL A N 1
ATOM 673 C CA . VAL A 1 89 ? 19.547 -6.82 -6.469 1 96.94 89 VAL A CA 1
ATOM 674 C C . VAL A 1 89 ? 18.734 -6.895 -7.762 1 96.94 89 VAL A C 1
ATOM 676 O O . VAL A 1 89 ? 17.953 -5.988 -8.07 1 96.94 89 VAL A O 1
ATOM 679 N N . GLU A 1 90 ? 18.906 -7.93 -8.492 1 95.19 90 GLU A N 1
ATOM 680 C CA . GLU A 1 90 ? 18.172 -8.094 -9.75 1 95.19 90 GLU A CA 1
ATOM 681 C C . GLU A 1 90 ? 16.656 -8.141 -9.508 1 95.19 90 GLU A C 1
ATOM 683 O O . GLU A 1 90 ? 15.891 -7.566 -10.273 1 95.19 90 GLU A O 1
ATOM 688 N N . ARG A 1 91 ? 16.219 -8.891 -8.539 1 96.12 91 ARG A N 1
ATOM 689 C CA . ARG A 1 91 ? 14.805 -8.977 -8.203 1 96.12 91 ARG A CA 1
ATOM 690 C C . ARG A 1 91 ? 14.25 -7.605 -7.812 1 96.12 91 ARG A C 1
ATOM 692 O O . ARG A 1 91 ? 13.156 -7.23 -8.242 1 96.12 91 ARG A O 1
ATOM 699 N N . LEU A 1 92 ? 15.023 -6.844 -6.98 1 97.56 92 LEU A N 1
ATOM 700 C CA . LEU A 1 92 ? 14.609 -5.508 -6.582 1 97.56 92 LEU A CA 1
ATOM 701 C C . LEU A 1 92 ? 14.477 -4.59 -7.793 1 97.56 92 LEU A C 1
ATOM 703 O O . LEU A 1 92 ? 13.484 -3.875 -7.934 1 97.56 92 LEU A O 1
ATOM 707 N N . LEU A 1 93 ? 15.461 -4.664 -8.688 1 97.25 93 LEU A N 1
ATOM 708 C CA . LEU A 1 93 ? 15.469 -3.807 -9.867 1 97.25 93 LEU A CA 1
ATOM 709 C C . LEU A 1 93 ? 14.289 -4.129 -10.781 1 97.25 93 LEU A C 1
ATOM 711 O O . LEU A 1 93 ? 13.617 -3.221 -11.281 1 97.25 93 LEU A O 1
ATOM 715 N N . ARG A 1 94 ? 14.039 -5.367 -10.977 1 96.44 94 ARG A N 1
ATOM 716 C CA . ARG A 1 94 ? 12.922 -5.789 -11.82 1 96.44 94 ARG A CA 1
ATOM 717 C C . ARG A 1 94 ? 11.594 -5.301 -11.25 1 96.44 94 ARG A C 1
ATOM 719 O O . ARG A 1 94 ? 10.734 -4.82 -11.992 1 96.44 94 ARG A O 1
ATOM 726 N N . TYR A 1 95 ? 11.438 -5.449 -9.969 1 97.19 95 TYR A N 1
ATOM 727 C CA . TYR A 1 95 ? 10.195 -4.996 -9.344 1 97.19 95 TYR A CA 1
ATOM 728 C C . TYR A 1 95 ? 10.055 -3.484 -9.453 1 97.19 95 TYR A C 1
ATOM 730 O O . TYR A 1 95 ? 8.992 -2.98 -9.836 1 97.19 95 TYR A O 1
ATOM 738 N N . LEU A 1 96 ? 11.133 -2.77 -9.102 1 97.06 96 LEU A N 1
ATOM 739 C CA . LEU A 1 96 ? 11.102 -1.312 -9.109 1 97.06 96 LEU A CA 1
ATOM 740 C C . LEU A 1 96 ? 10.828 -0.777 -10.508 1 97.06 96 LEU A C 1
ATOM 742 O O . LEU A 1 96 ? 10.133 0.233 -10.672 1 97.06 96 LEU A O 1
ATOM 746 N N . ALA A 1 97 ? 11.328 -1.436 -11.5 1 95.81 97 ALA A N 1
ATOM 747 C CA . ALA A 1 97 ? 11.031 -1.057 -12.883 1 95.81 97 ALA A CA 1
ATOM 748 C C . ALA A 1 97 ? 9.562 -1.298 -13.211 1 95.81 97 ALA A C 1
ATOM 750 O O . ALA A 1 97 ? 8.938 -0.503 -13.922 1 95.81 97 ALA A O 1
ATOM 751 N N . SER A 1 98 ? 9.039 -2.375 -12.703 1 93.94 98 SER A N 1
ATOM 752 C CA . SER A 1 98 ? 7.664 -2.76 -13.023 1 93.94 98 SER A CA 1
ATOM 753 C C . SER A 1 98 ? 6.664 -1.755 -12.469 1 93.94 98 SER A C 1
ATOM 755 O O . SER A 1 98 ? 5.57 -1.592 -13.008 1 93.94 98 SER A O 1
ATOM 757 N N . VAL A 1 99 ? 7.039 -1.026 -11.391 1 92.31 99 VAL A N 1
ATOM 758 C CA . VAL A 1 99 ? 6.125 -0.051 -10.805 1 92.31 99 VAL A CA 1
ATOM 759 C C . VAL A 1 99 ? 6.516 1.355 -11.25 1 92.31 99 VAL A C 1
ATOM 761 O O . VAL A 1 99 ? 6.012 2.346 -10.711 1 92.31 99 VAL A O 1
ATOM 764 N N . GLY A 1 100 ? 7.516 1.492 -12.117 1 91.25 100 GLY A N 1
ATOM 765 C CA . GLY A 1 100 ? 7.797 2.748 -12.789 1 91.25 100 GLY A CA 1
ATOM 766 C C . GLY A 1 100 ? 8.836 3.594 -12.07 1 91.25 100 GLY A C 1
ATOM 767 O O . GLY A 1 100 ? 9 4.777 -12.375 1 91.25 100 GLY A O 1
ATOM 768 N N . PHE A 1 101 ? 9.578 3.049 -11.102 1 94.31 101 PHE A N 1
ATOM 769 C CA . PHE A 1 101 ? 10.516 3.842 -10.312 1 94.31 101 PHE A CA 1
ATOM 770 C C . PHE A 1 101 ? 11.852 3.961 -11.031 1 94.31 101 PHE A C 1
ATOM 772 O O . PHE A 1 101 ? 12.688 4.793 -10.664 1 94.31 101 PHE A O 1
ATOM 779 N N . LEU A 1 102 ? 12.109 3.176 -11.977 1 95.12 102 LEU A N 1
ATOM 780 C CA . LEU A 1 102 ? 13.211 3.223 -12.938 1 95.12 102 LEU A CA 1
ATOM 781 C C . LEU A 1 102 ? 12.797 2.598 -14.266 1 95.12 102 LEU A C 1
ATOM 783 O O . LEU A 1 102 ? 11.68 2.082 -14.398 1 95.12 102 LEU A O 1
ATOM 787 N N . ASP A 1 103 ? 13.602 2.695 -15.266 1 93.31 103 ASP A N 1
ATOM 788 C CA . ASP A 1 103 ? 13.297 2.115 -16.578 1 93.31 103 ASP A CA 1
ATOM 789 C C . ASP A 1 103 ? 14.055 0.807 -16.781 1 93.31 103 ASP A C 1
ATOM 791 O O . ASP A 1 103 ? 15.141 0.619 -16.234 1 93.31 103 ASP A O 1
ATOM 795 N N . ASN A 1 104 ? 13.461 -0.084 -17.422 1 95 104 ASN A N 1
ATOM 796 C CA . ASN A 1 104 ? 14.039 -1.362 -17.828 1 95 104 ASN A CA 1
ATOM 797 C C . ASN A 1 104 ? 13.953 -1.564 -19.344 1 95 104 ASN A C 1
ATOM 799 O O . ASN A 1 104 ? 13.141 -2.355 -19.828 1 95 104 ASN A O 1
ATOM 803 N N . PRO A 1 105 ? 14.852 -0.885 -20.094 1 92.25 105 PRO A N 1
ATOM 804 C CA . PRO A 1 105 ? 14.742 -0.857 -21.547 1 92.25 105 PRO A CA 1
ATOM 805 C C . PRO A 1 105 ? 15.086 -2.199 -22.188 1 92.25 105 PRO A C 1
ATOM 807 O O . PRO A 1 105 ? 14.719 -2.447 -23.344 1 92.25 105 PRO A O 1
ATOM 810 N N . GLY A 1 106 ? 15.812 -3.053 -21.516 1 92.44 106 GLY A N 1
ATOM 811 C CA . GLY A 1 106 ? 16.203 -4.363 -22 1 92.44 106 GLY A CA 1
ATOM 812 C C . GLY A 1 106 ? 16.5 -5.355 -20.891 1 92.44 106 GLY A C 1
ATOM 813 O O . GLY A 1 106 ? 16.422 -5.016 -19.719 1 92.44 106 GLY A O 1
ATOM 814 N N . SER A 1 107 ? 16.812 -6.508 -21.344 1 91.94 107 SER A N 1
ATOM 815 C CA . SER A 1 107 ? 17.109 -7.551 -20.375 1 91.94 107 SER A CA 1
ATOM 816 C C . SER A 1 107 ? 18.25 -7.129 -19.453 1 91.94 107 SER A C 1
ATOM 818 O O . SER A 1 107 ? 19.344 -6.781 -19.922 1 91.94 107 SER A O 1
ATOM 820 N N . ALA A 1 108 ? 17.984 -7.074 -18.219 1 92 108 ALA A N 1
ATOM 821 C CA . ALA A 1 108 ? 18.938 -6.754 -17.156 1 92 108 ALA A CA 1
ATOM 822 C C . ALA A 1 108 ? 19.578 -5.387 -17.406 1 92 108 ALA A C 1
ATOM 824 O O . ALA A 1 108 ? 20.75 -5.184 -17.094 1 92 108 ALA A O 1
ATOM 825 N N . GLU A 1 109 ? 18.844 -4.543 -18.047 1 95.31 109 GLU A N 1
ATOM 826 C CA . GLU A 1 109 ? 19.281 -3.17 -18.281 1 95.31 109 GLU A CA 1
ATOM 827 C C . GLU A 1 109 ? 18.359 -2.174 -17.594 1 95.31 109 GLU A C 1
ATOM 829 O O . GLU A 1 109 ? 17.125 -2.268 -17.719 1 95.31 109 GLU A O 1
ATOM 834 N N . TYR A 1 110 ? 18.969 -1.242 -16.969 1 96.38 110 TYR A N 1
ATOM 835 C CA . TYR A 1 110 ? 18.188 -0.308 -16.172 1 96.38 110 TYR A CA 1
ATOM 836 C C . TYR A 1 110 ? 18.656 1.124 -16.391 1 96.38 110 TYR A C 1
ATOM 838 O O . TYR A 1 110 ? 19.828 1.357 -16.703 1 96.38 110 TYR A O 1
ATOM 846 N N . ARG A 1 111 ? 17.781 2.041 -16.266 1 96.44 111 ARG A N 1
ATOM 847 C CA . ARG A 1 111 ? 18.047 3.461 -16.453 1 96.44 111 ARG A CA 1
ATOM 848 C C . ARG A 1 111 ? 17.266 4.312 -15.469 1 96.44 111 ARG A C 1
ATOM 850 O O . ARG A 1 111 ? 16.094 4.047 -15.203 1 96.44 111 ARG A O 1
ATOM 857 N N . PRO A 1 112 ? 17.984 5.359 -14.93 1 95.31 112 PRO A N 1
ATOM 858 C CA . PRO A 1 112 ? 17.25 6.238 -14.008 1 95.31 112 PRO A CA 1
ATOM 859 C C . PRO A 1 112 ? 16.203 7.094 -14.711 1 95.31 112 PRO A C 1
ATOM 861 O O . PRO A 1 112 ? 16.344 7.391 -15.906 1 95.31 112 PRO A O 1
ATOM 864 N N . ASN A 1 113 ? 15.141 7.383 -14.086 1 91.25 113 ASN A N 1
ATOM 865 C CA . ASN A 1 113 ? 14.141 8.359 -14.508 1 91.25 113 ASN A CA 1
ATOM 866 C C . ASN A 1 113 ? 13.883 9.398 -13.422 1 91.25 113 ASN A C 1
ATOM 868 O O . ASN A 1 113 ? 14.641 9.5 -12.453 1 91.25 113 ASN A O 1
ATOM 872 N N . LYS A 1 114 ? 12.906 10.227 -13.547 1 89.31 114 LYS A N 1
ATOM 873 C CA . LYS A 1 114 ? 12.633 11.328 -12.633 1 89.31 114 LYS A CA 1
ATOM 874 C C . LYS A 1 114 ? 12.406 10.82 -11.211 1 89.31 114 LYS A C 1
ATOM 876 O O . LYS A 1 114 ? 12.906 11.406 -10.25 1 89.31 114 LYS A O 1
ATOM 881 N N . ILE A 1 115 ? 11.695 9.742 -11.109 1 92.5 115 ILE A N 1
ATOM 882 C CA . ILE A 1 115 ? 11.359 9.188 -9.805 1 92.5 115 ILE A CA 1
ATOM 883 C C . ILE A 1 115 ? 12.609 8.617 -9.148 1 92.5 115 ILE A C 1
ATOM 885 O O . ILE A 1 115 ? 12.781 8.711 -7.93 1 92.5 115 ILE A O 1
ATOM 889 N N . THR A 1 116 ? 13.516 8.031 -10.008 1 95 116 THR A N 1
ATOM 890 C CA . THR A 1 116 ? 14.781 7.516 -9.484 1 95 116 THR A CA 1
ATOM 891 C C . THR A 1 116 ? 15.555 8.617 -8.773 1 95 116 THR A C 1
ATOM 893 O O . THR A 1 116 ? 16.078 8.398 -7.672 1 95 116 THR A O 1
ATOM 896 N N . HIS A 1 117 ? 15.609 9.742 -9.375 1 94 117 HIS A N 1
ATOM 897 C CA . HIS A 1 117 ? 16.375 10.859 -8.82 1 94 117 HIS A CA 1
ATOM 898 C C . HIS A 1 117 ? 15.789 11.328 -7.496 1 94 117 HIS A C 1
ATOM 900 O O . HIS A 1 117 ? 16.531 11.656 -6.566 1 94 117 HIS A O 1
ATOM 906 N N . PHE A 1 118 ? 14.539 11.336 -7.434 1 93.62 118 PHE A N 1
ATOM 907 C CA . PHE A 1 118 ? 13.891 11.727 -6.184 1 93.62 118 PHE A CA 1
ATOM 908 C C . PHE A 1 118 ? 14.172 10.703 -5.09 1 93.62 118 PHE A C 1
ATOM 910 O O . PHE A 1 118 ? 14.523 11.062 -3.967 1 93.62 118 PHE A O 1
ATOM 917 N N . LEU A 1 119 ? 14.016 9.383 -5.438 1 96.12 119 LEU A N 1
ATOM 918 C CA . LEU A 1 119 ? 14.156 8.328 -4.445 1 96.12 119 LEU A CA 1
ATOM 919 C C . LEU A 1 119 ? 15.602 8.203 -3.979 1 96.12 119 LEU A C 1
ATOM 921 O O . LEU A 1 119 ? 15.875 7.574 -2.957 1 96.12 119 LEU A O 1
ATOM 925 N N . ALA A 1 120 ? 16.516 8.836 -4.695 1 96.75 120 ALA A N 1
ATOM 926 C CA . ALA A 1 120 ? 17.922 8.883 -4.301 1 96.75 120 ALA A CA 1
ATOM 927 C C . ALA A 1 120 ? 18.172 9.984 -3.279 1 96.75 120 ALA A C 1
ATOM 929 O O . ALA A 1 120 ? 19.25 10.062 -2.689 1 96.75 120 ALA A O 1
ATOM 930 N N . SER A 1 121 ? 17.234 10.789 -2.926 1 94.81 121 SER A N 1
ATOM 931 C CA . SER A 1 121 ? 17.406 11.953 -2.068 1 94.81 121 SER A CA 1
ATOM 932 C C . SER A 1 121 ? 17.266 11.586 -0.596 1 94.81 121 SER A C 1
ATOM 934 O O . SER A 1 121 ? 16.625 10.578 -0.26 1 94.81 121 SER A O 1
ATOM 936 N N . PRO A 1 122 ? 17.766 12.422 0.25 1 93.75 122 PRO A N 1
ATOM 937 C CA . PRO A 1 122 ? 17.609 12.203 1.689 1 93.75 122 PRO A CA 1
ATOM 938 C C . PRO A 1 122 ? 16.156 12.305 2.148 1 93.75 122 PRO A C 1
ATOM 940 O O . PRO A 1 122 ? 15.75 11.617 3.09 1 93.75 122 PRO A O 1
ATOM 943 N N . VAL A 1 123 ? 15.422 13.094 1.504 1 91.81 123 VAL A N 1
ATOM 944 C CA . VAL A 1 123 ? 14.023 13.266 1.87 1 91.81 123 VAL A CA 1
ATOM 945 C C . VAL A 1 123 ? 13.266 11.961 1.633 1 91.81 123 VAL A C 1
ATOM 947 O O . VAL A 1 123 ? 12.438 11.562 2.455 1 91.81 123 VAL A O 1
ATOM 950 N N . ALA A 1 124 ? 13.578 11.391 0.526 1 93.19 124 ALA A N 1
ATOM 951 C CA . ALA A 1 124 ? 12.922 10.117 0.234 1 93.19 124 ALA A CA 1
ATOM 952 C C . ALA A 1 124 ? 13.32 9.047 1.25 1 93.19 124 ALA A C 1
ATOM 954 O O . ALA A 1 124 ? 12.484 8.25 1.675 1 93.19 124 ALA A O 1
ATOM 955 N N . ALA A 1 125 ? 14.562 9.039 1.597 1 95.44 125 ALA A N 1
ATOM 956 C CA . ALA A 1 125 ? 15.031 8.094 2.602 1 95.44 125 ALA A CA 1
ATOM 957 C C . ALA A 1 125 ? 14.305 8.289 3.93 1 95.44 125 ALA A C 1
ATOM 959 O O . ALA A 1 125 ? 13.844 7.324 4.543 1 95.44 125 ALA A O 1
ATOM 960 N N . ALA A 1 126 ? 14.195 9.5 4.363 1 94.38 126 ALA A N 1
ATOM 961 C CA . ALA A 1 126 ? 13.477 9.82 5.59 1 94.38 126 ALA A CA 1
ATOM 962 C C . ALA A 1 126 ? 12.008 9.422 5.484 1 94.38 126 ALA A C 1
ATOM 964 O O . ALA A 1 126 ? 11.422 8.922 6.449 1 94.38 126 ALA A O 1
ATOM 965 N N . GLY A 1 127 ? 11.445 9.656 4.324 1 94.38 127 GLY A N 1
ATOM 966 C CA . GLY A 1 127 ? 10.039 9.367 4.102 1 94.38 127 GLY A CA 1
ATOM 967 C C . GLY A 1 127 ? 9.711 7.887 4.211 1 94.38 127 GLY A C 1
ATOM 968 O O . GLY A 1 127 ? 8.75 7.504 4.879 1 94.38 127 GLY A O 1
ATOM 969 N N . VAL A 1 128 ? 10.531 7.059 3.564 1 94.88 128 VAL A N 1
ATOM 970 C CA . VAL A 1 128 ? 10.25 5.629 3.588 1 94.88 128 VAL A CA 1
ATOM 971 C C . VAL A 1 128 ? 10.492 5.078 4.992 1 94.88 128 VAL A C 1
ATOM 973 O O . VAL A 1 128 ? 9.805 4.156 5.43 1 94.88 128 VAL A O 1
ATOM 976 N N . HIS A 1 129 ? 11.453 5.59 5.684 1 95.5 129 HIS A N 1
ATOM 977 C CA . HIS A 1 129 ? 11.711 5.188 7.062 1 95.5 129 HIS A CA 1
ATOM 978 C C . HIS A 1 129 ? 10.547 5.566 7.977 1 95.5 129 HIS A C 1
ATOM 980 O O . HIS A 1 129 ? 10.117 4.758 8.797 1 95.5 129 HIS A O 1
ATOM 986 N N . HIS A 1 130 ? 10.109 6.758 7.84 1 95 130 HIS A N 1
ATOM 987 C CA . HIS A 1 130 ? 8.977 7.195 8.648 1 95 130 HIS A CA 1
ATOM 988 C C . HIS A 1 130 ? 7.738 6.355 8.359 1 95 130 HIS A C 1
ATOM 990 O O . HIS A 1 130 ? 7.047 5.922 9.281 1 95 130 HIS A O 1
ATOM 996 N N . ALA A 1 131 ? 7.488 6.141 7.074 1 95.44 131 ALA A N 1
ATOM 997 C CA . ALA A 1 131 ? 6.293 5.414 6.645 1 95.44 131 ALA A CA 1
ATOM 998 C C . ALA A 1 131 ? 6.309 3.979 7.164 1 95.44 131 ALA A C 1
ATOM 1000 O O . ALA A 1 131 ? 5.305 3.488 7.684 1 95.44 131 ALA A O 1
ATOM 1001 N N . LEU A 1 132 ? 7.441 3.311 7.066 1 96.12 132 LEU A N 1
ATOM 1002 C CA . LEU A 1 132 ? 7.48 1.886 7.379 1 96.12 132 LEU A CA 1
ATOM 1003 C C . LEU A 1 132 ? 7.738 1.66 8.859 1 96.12 132 LEU A C 1
ATOM 1005 O O . LEU A 1 132 ? 7.078 0.833 9.492 1 96.12 132 LEU A O 1
ATOM 1009 N N . ASP A 1 133 ? 8.68 2.389 9.453 1 95.94 133 ASP A N 1
ATOM 1010 C CA . ASP A 1 133 ? 9.156 2.078 10.797 1 95.94 133 ASP A CA 1
ATOM 1011 C C . ASP A 1 133 ? 8.305 2.773 11.852 1 95.94 133 ASP A C 1
ATOM 1013 O O . ASP A 1 133 ? 8.117 2.248 12.953 1 95.94 133 ASP A O 1
ATOM 1017 N N . THR A 1 134 ? 7.926 3.973 11.594 1 95.94 134 THR A N 1
ATOM 1018 C CA . THR A 1 134 ? 7.152 4.719 12.578 1 95.94 134 THR A CA 1
ATOM 1019 C C . THR A 1 134 ? 5.66 4.457 12.406 1 95.94 134 THR A C 1
ATOM 1021 O O . THR A 1 134 ? 4.965 4.137 13.375 1 95.94 134 THR A O 1
ATOM 1024 N N . CYS A 1 135 ? 5.145 4.566 11.203 1 96.5 135 CYS A N 1
ATOM 1025 C CA . CYS A 1 135 ? 3.703 4.523 10.977 1 96.5 135 CYS A CA 1
ATOM 1026 C C . CYS A 1 135 ? 3.23 3.098 10.727 1 96.5 135 CYS A C 1
ATOM 1028 O O . CYS A 1 135 ? 2.094 2.75 11.047 1 96.5 135 CYS A O 1
ATOM 1030 N N . GLY A 1 136 ? 4.082 2.27 10.102 1 96 136 GLY A N 1
ATOM 1031 C CA . GLY A 1 136 ? 3.73 0.937 9.633 1 96 136 GLY A CA 1
ATOM 1032 C C . GLY A 1 136 ? 3.109 0.07 10.711 1 96 136 GLY A C 1
ATOM 1033 O O . GLY A 1 136 ? 1.994 -0.429 10.555 1 96 136 GLY A O 1
ATOM 1034 N N . PRO A 1 137 ? 3.826 -0.099 11.82 1 96.56 137 PRO A N 1
ATOM 1035 C CA . PRO A 1 137 ? 3.301 -0.955 12.883 1 96.56 137 PRO A CA 1
ATOM 1036 C C . PRO A 1 137 ? 1.95 -0.478 13.414 1 96.56 137 PRO A C 1
ATOM 1038 O O . PRO A 1 137 ? 1.076 -1.296 13.711 1 96.56 137 PRO A O 1
ATOM 1041 N N . ALA A 1 138 ? 1.762 0.826 13.547 1 97.62 138 ALA A N 1
ATOM 1042 C CA . ALA A 1 138 ? 0.508 1.39 14.047 1 97.62 138 ALA A CA 1
ATOM 1043 C C . ALA A 1 138 ? -0.633 1.137 13.062 1 97.62 138 ALA A C 1
ATOM 1045 O O . ALA A 1 138 ? -1.734 0.756 13.469 1 97.62 138 ALA A O 1
ATOM 1046 N N . ILE A 1 139 ? -0.374 1.34 11.805 1 97.31 139 ILE A N 1
ATOM 1047 C CA . ILE A 1 139 ? -1.387 1.178 10.766 1 97.31 139 ILE A CA 1
ATOM 1048 C C . ILE A 1 139 ? -1.804 -0.288 10.672 1 97.31 139 ILE A C 1
ATOM 1050 O O . ILE A 1 139 ? -2.99 -0.595 10.539 1 97.31 139 ILE A O 1
ATOM 1054 N N . GLN A 1 140 ? -0.832 -1.178 10.773 1 96 140 GLN A N 1
ATOM 1055 C CA . GLN A 1 140 ? -1.098 -2.611 10.75 1 96 140 GLN A CA 1
ATOM 1056 C C . GLN A 1 140 ? -1.958 -3.031 11.938 1 96 140 GLN A C 1
ATOM 1058 O O . GLN A 1 140 ? -2.744 -3.977 11.844 1 96 140 GLN A O 1
ATOM 1063 N N . ALA A 1 141 ? -1.923 -2.336 13.047 1 97.56 141 ALA A N 1
ATOM 1064 C CA . ALA A 1 141 ? -2.605 -2.699 14.281 1 97.56 141 ALA A CA 1
ATOM 1065 C C . ALA A 1 141 ? -4.027 -2.145 14.312 1 97.56 141 ALA A C 1
ATOM 1067 O O . ALA A 1 141 ? -4.832 -2.523 15.164 1 97.56 141 ALA A O 1
ATOM 1068 N N . LEU A 1 142 ? -4.375 -1.309 13.391 1 98.25 142 LEU A N 1
ATOM 1069 C CA . LEU A 1 142 ? -5.625 -0.555 13.43 1 98.25 142 LEU A CA 1
ATOM 1070 C C . LEU A 1 142 ? -6.824 -1.493 13.531 1 98.25 142 LEU A C 1
ATOM 1072 O O . LEU A 1 142 ? -7.664 -1.341 14.422 1 98.25 142 LEU A O 1
ATOM 1076 N N . PRO A 1 143 ? -6.926 -2.529 12.633 1 97.69 143 PRO A N 1
ATOM 1077 C CA . PRO A 1 143 ? -8.133 -3.359 12.695 1 97.69 143 PRO A CA 1
ATOM 1078 C C . PRO A 1 143 ? -8.273 -4.078 14.039 1 97.69 143 PRO A C 1
ATOM 1080 O O . PRO A 1 143 ? -9.359 -4.078 14.625 1 97.69 143 PRO A O 1
ATOM 1083 N N . ALA A 1 144 ? -7.215 -4.688 14.508 1 97.06 144 ALA A N 1
ATOM 1084 C CA . ALA A 1 144 ? -7.273 -5.402 15.781 1 97.06 144 ALA A CA 1
ATOM 1085 C C . ALA A 1 144 ? -7.605 -4.449 16.922 1 97.06 144 ALA A C 1
ATOM 1087 O O . ALA A 1 144 ? -8.359 -4.805 17.844 1 97.06 144 ALA A O 1
ATOM 1088 N N . PHE A 1 145 ? -7.016 -3.268 16.938 1 98.44 145 PHE A N 1
ATOM 1089 C CA . PHE A 1 145 ? -7.273 -2.266 17.953 1 98.44 145 PHE A CA 1
ATOM 1090 C C . PHE A 1 145 ? -8.75 -1.884 17.984 1 98.44 145 PHE A C 1
ATOM 1092 O O . PHE A 1 145 ? -9.367 -1.846 19.047 1 98.44 145 PHE A O 1
ATOM 1099 N N . LEU A 1 146 ? -9.297 -1.601 16.781 1 98.44 146 LEU A N 1
ATOM 1100 C CA . LEU A 1 146 ? -10.688 -1.171 16.703 1 98.44 146 LEU A CA 1
ATOM 1101 C C . LEU A 1 146 ? -11.625 -2.301 17.109 1 98.44 146 LEU A C 1
ATOM 1103 O O . LEU A 1 146 ? -12.664 -2.059 17.734 1 98.44 146 LEU A O 1
ATOM 1107 N N . ALA A 1 147 ? -11.281 -3.488 16.75 1 97.44 147 ALA A N 1
ATOM 1108 C CA . ALA A 1 147 ? -12.086 -4.621 17.203 1 97.44 147 ALA A CA 1
ATOM 1109 C C . ALA A 1 147 ? -12.109 -4.695 18.719 1 97.44 147 ALA A C 1
ATOM 1111 O O . ALA A 1 147 ? -13.172 -4.918 19.312 1 97.44 147 ALA A O 1
ATOM 1112 N N . GLU A 1 148 ? -11 -4.488 19.328 1 97.69 148 GLU A N 1
ATOM 1113 C CA . GLU A 1 148 ? -10.883 -4.547 20.781 1 97.69 148 GLU A CA 1
ATOM 1114 C C . GLU A 1 148 ? -11.672 -3.422 21.453 1 97.69 148 GLU A C 1
ATOM 1116 O O . GLU A 1 148 ? -12.156 -3.574 22.578 1 97.69 148 GLU A O 1
ATOM 1121 N N . THR A 1 149 ? -11.82 -2.34 20.797 1 97.75 149 THR A N 1
ATOM 1122 C CA . THR A 1 149 ? -12.508 -1.181 21.359 1 97.75 149 THR A CA 1
ATOM 1123 C C . THR A 1 149 ? -13.93 -1.082 20.828 1 97.75 149 THR A C 1
ATOM 1125 O O . THR A 1 149 ? -14.547 -0.016 20.891 1 97.75 149 THR A O 1
ATOM 1128 N N . GLN A 1 150 ? -14.391 -2.184 20.234 1 97.62 150 GLN A N 1
ATOM 1129 C CA . GLN A 1 150 ? -15.758 -2.299 19.734 1 97.62 150 GLN A CA 1
ATOM 1130 C C . GLN A 1 150 ? -16.062 -1.191 18.734 1 97.62 150 GLN A C 1
ATOM 1132 O O . GLN A 1 150 ? -17.156 -0.612 18.75 1 97.62 150 GLN A O 1
ATOM 1137 N N . TYR A 1 151 ? -15.039 -0.804 18.016 1 97.81 151 TYR A N 1
ATOM 1138 C CA . TYR A 1 151 ? -15.141 0.092 16.859 1 97.81 151 TYR A CA 1
ATOM 1139 C C . TYR A 1 151 ? -15.664 1.459 17.281 1 97.81 151 TYR A C 1
ATOM 1141 O O . TYR A 1 151 ? -16.484 2.057 16.594 1 97.81 151 TYR A O 1
ATOM 1149 N N . GLN A 1 152 ? -15.172 1.833 18.438 1 97.06 152 GLN A N 1
ATOM 1150 C CA . GLN A 1 152 ? -15.391 3.209 18.875 1 97.06 152 GLN A CA 1
ATOM 1151 C C . GLN A 1 152 ? -14.32 4.141 18.312 1 97.06 152 GLN A C 1
ATOM 1153 O O . GLN A 1 152 ? -13.234 3.695 17.938 1 97.06 152 GLN A O 1
ATOM 1158 N N . ASP A 1 153 ? -14.672 5.402 18.219 1 95 153 ASP A N 1
ATOM 1159 C CA . ASP A 1 153 ? -13.688 6.387 17.797 1 95 153 ASP A CA 1
ATOM 1160 C C . ASP A 1 153 ? -12.5 6.43 18.75 1 95 153 ASP A C 1
ATOM 1162 O O . ASP A 1 153 ? -12.648 6.137 19.938 1 95 153 ASP A O 1
ATOM 1166 N N . ILE A 1 154 ? -11.32 6.766 18.203 1 95.75 154 ILE A N 1
ATOM 1167 C CA . ILE A 1 154 ? -10.102 6.871 19 1 95.75 154 ILE A CA 1
ATOM 1168 C C . ILE A 1 154 ? -9.977 8.273 19.578 1 95.75 154 ILE A C 1
ATOM 1170 O O . ILE A 1 154 ? -9.789 9.242 18.844 1 95.75 154 ILE A O 1
ATOM 1174 N N . THR A 1 155 ? -10.023 8.375 20.906 1 92.69 155 THR A N 1
ATOM 1175 C CA . THR A 1 155 ? -10.156 9.711 21.484 1 92.69 155 THR A CA 1
ATOM 1176 C C . THR A 1 155 ? -9.125 9.93 22.578 1 92.69 155 THR A C 1
ATOM 1178 O O . THR A 1 155 ? -9.117 10.977 23.234 1 92.69 155 THR A O 1
ATOM 1181 N N . GLU A 1 156 ? -8.297 8.891 22.828 1 92.69 156 GLU A N 1
ATOM 1182 C CA . GLU A 1 156 ? -7.262 9.023 23.859 1 92.69 156 GLU A CA 1
ATOM 1183 C C . GLU A 1 156 ? -5.871 8.859 23.25 1 92.69 156 GLU A C 1
ATOM 1185 O O . GLU A 1 156 ? -5.562 7.836 22.641 1 92.69 156 GLU A O 1
ATOM 1190 N N . ASN A 1 157 ? -5.035 9.82 23.484 1 90 157 ASN A N 1
ATOM 1191 C CA . ASN A 1 157 ? -3.732 9.906 22.844 1 90 157 ASN A CA 1
ATOM 1192 C C . ASN A 1 157 ? -2.82 8.758 23.266 1 90 157 ASN A C 1
ATOM 1194 O O . ASN A 1 157 ? -1.912 8.375 22.531 1 90 157 ASN A O 1
ATOM 1198 N N . LYS A 1 158 ? -3.012 8.195 24.453 1 92.88 158 LYS A N 1
ATOM 1199 C CA . LYS A 1 158 ? -2.135 7.125 24.906 1 92.88 158 LYS A CA 1
ATOM 1200 C C . LYS A 1 158 ? -2.795 5.758 24.75 1 92.88 158 LYS A C 1
ATOM 1202 O O . LYS A 1 158 ? -2.293 4.754 25.25 1 92.88 158 LYS A O 1
ATOM 1207 N N . TYR A 1 159 ? -3.9 5.758 24.094 1 96.06 159 TYR A N 1
ATOM 1208 C CA . TYR A 1 159 ? -4.59 4.516 23.766 1 96.06 159 TYR A CA 1
ATOM 1209 C C . TYR A 1 159 ? -5.062 4.52 22.312 1 96.06 159 TYR A C 1
ATOM 1211 O O . TYR A 1 159 ? -6.258 4.676 22.047 1 96.06 159 TYR A O 1
ATOM 1219 N N . THR A 1 160 ? -4.141 4.328 21.453 1 97.5 160 THR A N 1
ATOM 1220 C CA . THR A 1 160 ? -4.332 4.324 20.016 1 97.5 160 THR A CA 1
ATOM 1221 C C . THR A 1 160 ? -3.691 3.086 19.391 1 97.5 160 THR A C 1
ATOM 1223 O O . THR A 1 160 ? -3.01 2.32 20.062 1 97.5 160 THR A O 1
ATOM 1226 N N . PRO A 1 161 ? -3.91 2.877 18.062 1 98.31 161 PRO A N 1
ATOM 1227 C CA . PRO A 1 161 ? -3.207 1.804 17.359 1 98.31 161 PRO A CA 1
ATOM 1228 C C . PRO A 1 161 ? -1.688 1.934 17.453 1 98.31 161 PRO A C 1
ATOM 1230 O O . PRO A 1 161 ? -0.973 0.932 17.359 1 98.31 161 PRO A O 1
ATOM 1233 N N . PHE A 1 162 ? -1.216 3.125 17.656 1 98.12 162 PHE A N 1
ATOM 1234 C CA . PHE A 1 162 ? 0.222 3.34 17.781 1 98.12 162 PHE A CA 1
ATOM 1235 C C . PHE A 1 162 ? 0.801 2.51 18.922 1 98.12 162 PHE A C 1
ATOM 1237 O O . PHE A 1 162 ? 1.797 1.806 18.734 1 98.12 162 PHE A O 1
ATOM 1244 N N . GLN A 1 163 ? 0.16 2.602 20.125 1 98.19 163 GLN A N 1
ATOM 1245 C CA . GLN A 1 163 ? 0.642 1.867 21.281 1 98.19 163 GLN A CA 1
ATOM 1246 C C . GLN A 1 163 ? 0.591 0.361 21.047 1 98.19 163 GLN A C 1
ATOM 1248 O O . GLN A 1 163 ? 1.512 -0.365 21.422 1 98.19 163 GLN A O 1
ATOM 1253 N N . LYS A 1 164 ? -0.415 -0.046 20.453 1 97.5 164 LYS A N 1
ATOM 1254 C CA . LYS A 1 164 ? -0.544 -1.47 20.156 1 97.5 164 LYS A CA 1
ATOM 1255 C C . LYS A 1 164 ? 0.517 -1.922 19.156 1 97.5 164 LYS A C 1
ATOM 1257 O O . LYS A 1 164 ? 1.146 -2.967 19.344 1 97.5 164 LYS A O 1
ATOM 1262 N N . GLY A 1 165 ? 0.717 -1.164 18.109 1 97.44 165 GLY A N 1
ATOM 1263 C CA . GLY A 1 165 ? 1.668 -1.52 17.062 1 97.44 165 GLY A CA 1
ATOM 1264 C C . GLY A 1 165 ? 3.105 -1.53 17.547 1 97.44 165 GLY A C 1
ATOM 1265 O O . GLY A 1 165 ? 3.895 -2.391 17.156 1 97.44 165 GLY A O 1
ATOM 1266 N N . HIS A 1 166 ? 3.449 -0.592 18.375 1 97.62 166 HIS A N 1
ATOM 1267 C CA . HIS A 1 166 ? 4.824 -0.447 18.844 1 97.62 166 HIS A CA 1
ATOM 1268 C C . HIS A 1 166 ? 5.012 -1.102 20.219 1 97.62 166 HIS A C 1
ATOM 1270 O O . HIS A 1 166 ? 6.121 -1.106 20.75 1 97.62 166 HIS A O 1
ATOM 1276 N N . LYS A 1 167 ? 3.932 -1.677 20.797 1 96.44 167 LYS A N 1
ATOM 1277 C CA . LYS A 1 167 ? 3.971 -2.314 22.109 1 96.44 167 LYS A CA 1
ATOM 1278 C C . LYS A 1 167 ? 4.586 -1.388 23.156 1 96.44 167 LYS A C 1
ATOM 1280 O O . LYS A 1 167 ? 5.543 -1.759 23.828 1 96.44 167 LYS A O 1
ATOM 1285 N N . THR A 1 168 ? 3.982 -0.214 23.312 1 97.69 168 THR A N 1
ATOM 1286 C CA . THR A 1 168 ? 4.441 0.827 24.219 1 97.69 168 THR A CA 1
ATOM 1287 C C . THR A 1 168 ? 3.262 1.466 24.953 1 97.69 168 THR A C 1
ATOM 1289 O O . THR A 1 168 ? 2.107 1.267 24.562 1 97.69 168 THR A O 1
ATOM 1292 N N . ASN A 1 169 ? 3.557 2.074 26.016 1 96.44 169 ASN A N 1
ATOM 1293 C CA . ASN A 1 169 ? 2.531 2.834 26.719 1 96.44 169 ASN A CA 1
ATOM 1294 C C . ASN A 1 169 ? 2.709 4.336 26.531 1 96.44 169 ASN A C 1
ATOM 1296 O O . ASN A 1 169 ? 1.912 5.133 27.031 1 96.44 169 ASN A O 1
ATOM 1300 N N . LEU A 1 170 ? 3.686 4.699 25.766 1 95 170 LEU A N 1
ATOM 1301 C CA . LEU A 1 170 ? 3.984 6.105 25.516 1 95 170 LEU A CA 1
ATOM 1302 C C . LEU A 1 170 ? 3.115 6.664 24.391 1 95 170 LEU A C 1
ATOM 1304 O O . LEU A 1 170 ? 2.742 5.934 23.469 1 95 170 LEU A O 1
ATOM 1308 N N . GLY A 1 171 ? 2.82 7.938 24.531 1 93.31 171 GLY A N 1
ATOM 1309 C CA . GLY A 1 171 ? 2.285 8.609 23.359 1 93.31 171 GLY A CA 1
ATOM 1310 C C . GLY A 1 171 ? 3.271 8.672 22.219 1 93.31 171 GLY A C 1
ATOM 1311 O O . GLY A 1 171 ? 4.48 8.547 22.422 1 93.31 171 GLY A O 1
ATOM 1312 N N . ALA A 1 172 ? 2.777 8.883 21.062 1 93.06 172 ALA A N 1
ATOM 1313 C CA . ALA A 1 172 ? 3.609 8.828 19.859 1 93.06 172 ALA A CA 1
ATOM 1314 C C . ALA A 1 172 ? 4.762 9.828 19.953 1 93.06 172 ALA A C 1
ATOM 1316 O O . ALA A 1 172 ? 5.902 9.5 19.625 1 93.06 172 ALA A O 1
ATOM 1317 N N . PHE A 1 173 ? 4.48 11.047 20.391 1 86.94 173 PHE A N 1
ATOM 1318 C CA . PHE A 1 173 ? 5.535 12.047 20.484 1 86.94 173 PHE A CA 1
ATOM 1319 C C . PHE A 1 173 ? 6.559 11.656 21.531 1 86.94 173 PHE A C 1
ATOM 1321 O O . PHE A 1 173 ? 7.762 11.859 21.359 1 86.94 173 PHE A O 1
ATOM 1328 N N . GLU A 1 174 ? 6.082 11.18 22.656 1 90 174 GLU A N 1
ATOM 1329 C CA . GLU A 1 174 ? 6.984 10.703 23.688 1 90 174 GLU A CA 1
ATOM 1330 C C . GLU A 1 174 ? 7.867 9.57 23.188 1 90 174 GLU A C 1
ATOM 1332 O O . GLU A 1 174 ? 9.062 9.523 23.484 1 90 174 GLU A O 1
ATOM 1337 N N . TRP A 1 175 ? 7.238 8.656 22.484 1 94.75 175 TRP A N 1
ATOM 1338 C CA . TRP A 1 175 ? 7.969 7.531 21.922 1 94.75 175 TRP A CA 1
ATOM 1339 C C . TRP A 1 175 ? 9.023 8.016 20.922 1 94.75 175 TRP A C 1
ATOM 1341 O O . TRP A 1 175 ? 10.164 7.531 20.938 1 94.75 175 TRP A O 1
ATOM 1351 N N . LEU A 1 176 ? 8.695 8.977 20.125 1 92.19 176 LEU A N 1
ATOM 1352 C CA . LEU A 1 176 ? 9.617 9.516 19.141 1 92.19 176 LEU A CA 1
ATOM 1353 C C . LEU A 1 176 ? 10.812 10.172 19.812 1 92.19 176 LEU A C 1
ATOM 1355 O O . LEU A 1 176 ? 11.945 10.078 19.312 1 92.19 176 LEU A O 1
ATOM 1359 N N . ALA A 1 177 ? 10.586 10.812 20.859 1 87.25 177 ALA A N 1
ATOM 1360 C CA . ALA A 1 177 ? 11.672 11.453 21.609 1 87.25 177 ALA A CA 1
ATOM 1361 C C . ALA A 1 177 ? 12.703 10.422 22.062 1 87.25 177 ALA A C 1
ATOM 1363 O O . ALA A 1 177 ? 13.891 10.727 22.156 1 87.25 177 ALA A O 1
ATOM 1364 N N . GLU A 1 178 ? 12.281 9.203 22.297 1 93.44 178 GLU A N 1
ATOM 1365 C CA . GLU A 1 178 ? 13.164 8.133 22.734 1 93.44 178 GLU A CA 1
ATOM 1366 C C . GLU A 1 178 ? 13.734 7.355 21.562 1 93.44 178 GLU A C 1
ATOM 1368 O O . GLU A 1 178 ? 14.578 6.473 21.734 1 93.44 178 GLU A O 1
ATOM 1373 N N . HIS A 1 179 ? 13.344 7.699 20.422 1 95.12 179 HIS A N 1
ATOM 1374 C CA . HIS A 1 179 ? 13.789 7.027 19.203 1 95.12 179 HIS A CA 1
ATOM 1375 C C . HIS A 1 179 ? 14.328 8.023 18.188 1 95.12 179 HIS A C 1
ATOM 1377 O O . HIS A 1 179 ? 13.656 8.336 17.188 1 95.12 179 HIS A O 1
ATOM 1383 N N . PRO A 1 180 ? 15.508 8.414 18.328 1 91.81 180 PRO A N 1
ATOM 1384 C CA . PRO A 1 180 ? 16.078 9.539 17.578 1 91.81 180 PRO A CA 1
ATOM 1385 C C . PRO A 1 180 ? 16.062 9.305 16.078 1 91.81 180 PRO A C 1
ATOM 1387 O O . PRO A 1 180 ? 15.883 10.258 15.305 1 91.81 180 PRO A O 1
ATOM 1390 N N . GLU A 1 181 ? 16.297 8.047 15.648 1 93 181 GLU A N 1
ATOM 1391 C CA . GLU A 1 181 ? 16.281 7.777 14.211 1 93 181 GLU A CA 1
ATOM 1392 C C . GLU A 1 181 ? 14.906 8.047 13.609 1 93 181 GLU A C 1
ATOM 1394 O O . GLU A 1 181 ? 14.797 8.648 12.539 1 93 181 GLU A O 1
ATOM 1399 N N . ASN A 1 182 ? 13.914 7.602 14.32 1 93.88 182 ASN A N 1
ATOM 1400 C CA . ASN A 1 182 ? 12.547 7.859 13.883 1 93.88 182 ASN A CA 1
ATOM 1401 C C . ASN A 1 182 ? 12.219 9.352 13.938 1 93.88 182 ASN A C 1
ATOM 1403 O O . ASN A 1 182 ? 11.578 9.883 13.023 1 93.88 182 ASN A O 1
ATOM 1407 N N . PHE A 1 183 ? 12.648 9.953 14.953 1 89.38 183 PHE A N 1
ATOM 1408 C CA . PHE A 1 183 ? 12.383 11.375 15.133 1 89.38 183 PHE A CA 1
ATOM 1409 C C . PHE A 1 183 ? 13.055 12.188 14.031 1 89.38 183 PHE A C 1
ATOM 1411 O O . PHE A 1 183 ? 12.461 13.125 13.5 1 89.38 183 PHE A O 1
ATOM 1418 N N . LEU A 1 184 ? 14.266 11.867 13.711 1 88.44 184 LEU A N 1
ATOM 1419 C CA . LEU A 1 184 ? 15.008 12.555 12.664 1 88.44 184 LEU A CA 1
ATOM 1420 C C . LEU A 1 184 ? 14.312 12.406 11.312 1 88.44 184 LEU A C 1
ATOM 1422 O O . LEU A 1 184 ? 14.258 13.359 10.531 1 88.44 184 LEU A O 1
ATOM 1426 N N . ALA A 1 185 ? 13.836 11.234 11.07 1 91.12 185 ALA A N 1
ATOM 1427 C CA . ALA A 1 185 ? 13.117 11 9.828 1 91.12 185 ALA A CA 1
ATOM 1428 C C . ALA A 1 185 ? 11.875 11.891 9.734 1 91.12 185 ALA A C 1
ATOM 1430 O O . ALA A 1 185 ? 11.625 12.508 8.695 1 91.12 185 ALA A O 1
ATOM 1431 N N . LEU A 1 186 ? 11.148 11.922 10.781 1 87.56 186 LEU A N 1
ATOM 1432 C CA . LEU A 1 186 ? 9.969 12.773 10.82 1 87.56 186 LEU A CA 1
ATOM 1433 C C . LEU A 1 186 ? 10.336 14.234 10.594 1 87.56 186 LEU A C 1
ATOM 1435 O O . LEU A 1 186 ? 9.695 14.93 9.812 1 87.56 186 LEU A O 1
ATOM 1439 N N . GLN A 1 187 ? 11.312 14.703 11.219 1 80.69 187 GLN A N 1
ATOM 1440 C CA . GLN A 1 187 ? 11.75 16.094 11.109 1 80.69 187 GLN A CA 1
ATOM 1441 C C . GLN A 1 187 ? 12.141 16.438 9.68 1 80.69 187 GLN A C 1
ATOM 1443 O O . GLN A 1 187 ? 11.828 17.516 9.188 1 80.69 187 GLN A O 1
ATOM 1448 N N . GLN A 1 188 ? 12.805 15.523 9.047 1 84.81 188 GLN A N 1
ATOM 1449 C CA . GLN A 1 188 ? 13.234 15.75 7.676 1 84.81 188 GLN A CA 1
ATOM 1450 C C . GLN A 1 188 ? 12.039 15.867 6.734 1 84.81 188 GLN A C 1
ATOM 1452 O O . GLN A 1 188 ? 12.031 16.719 5.836 1 84.81 188 GLN A O 1
ATOM 1457 N N . ILE A 1 189 ? 11.109 15.047 6.973 1 83.75 189 ILE A N 1
ATOM 1458 C CA . ILE A 1 189 ? 9.922 15.078 6.129 1 83.75 189 ILE A CA 1
ATOM 1459 C C . ILE A 1 189 ? 9.156 16.375 6.363 1 83.75 189 ILE A C 1
ATOM 1461 O O . ILE A 1 189 ? 8.688 17.016 5.414 1 83.75 189 ILE A O 1
ATOM 1465 N N . MET A 1 190 ? 8.992 16.719 7.617 1 77.44 190 MET A N 1
ATOM 1466 C CA . MET A 1 190 ? 8.273 17.938 7.949 1 77.44 190 MET A CA 1
ATOM 1467 C C . MET A 1 190 ? 8.961 19.156 7.34 1 77.44 190 MET A C 1
ATOM 1469 O O . MET A 1 190 ? 8.297 20.078 6.859 1 77.44 190 MET A O 1
ATOM 1473 N N . THR A 1 191 ? 10.242 19.125 7.359 1 74.5 191 THR A N 1
ATOM 1474 C CA . THR A 1 191 ? 11.016 20.203 6.77 1 74.5 191 THR A CA 1
ATOM 1475 C C . THR A 1 191 ? 10.812 20.25 5.258 1 74.5 191 THR A C 1
ATOM 1477 O O . THR A 1 191 ? 10.695 21.344 4.676 1 74.5 191 THR A O 1
ATOM 1480 N N . ALA A 1 192 ? 10.719 19.141 4.707 1 75.88 192 ALA A N 1
ATOM 1481 C CA . ALA A 1 192 ? 10.594 19.062 3.252 1 75.88 192 ALA A CA 1
ATOM 1482 C C . ALA A 1 192 ? 9.219 19.531 2.787 1 75.88 192 ALA A C 1
ATOM 1484 O O . ALA A 1 192 ? 9.078 20.047 1.678 1 75.88 192 ALA A O 1
ATOM 1485 N N . ILE A 1 193 ? 8.281 19.344 3.609 1 73.56 193 ILE A N 1
ATOM 1486 C CA . ILE A 1 193 ? 6.934 19.703 3.188 1 73.56 193 ILE A CA 1
ATOM 1487 C C . ILE A 1 193 ? 6.625 21.141 3.643 1 73.56 193 ILE A C 1
ATOM 1489 O O . ILE A 1 193 ? 5.535 21.656 3.383 1 73.56 193 ILE A O 1
ATOM 1493 N N . GLN A 1 194 ? 7.562 21.75 4.215 1 71.38 194 GLN A N 1
ATOM 1494 C CA . GLN A 1 194 ? 7.367 23.125 4.656 1 71.38 194 GLN A CA 1
ATOM 1495 C C . GLN A 1 194 ? 7.152 24.062 3.467 1 71.38 194 GLN A C 1
ATOM 1497 O O . GLN A 1 194 ? 7.777 23.891 2.416 1 71.38 194 GLN A O 1
ATOM 1502 N N . SER A 1 195 ? 6.188 24.719 3.549 1 73.81 195 SER A N 1
ATOM 1503 C CA . SER A 1 195 ? 5.855 25.75 2.562 1 73.81 195 SER A CA 1
ATOM 1504 C C . SER A 1 195 ? 5.508 27.078 3.234 1 73.81 195 SER A C 1
ATOM 1506 O O . SER A 1 195 ? 4.941 27.094 4.328 1 73.81 195 SER A O 1
ATOM 1508 N N . ALA A 1 196 ? 6.043 28.188 2.648 1 72.38 196 ALA A N 1
ATOM 1509 C CA . ALA A 1 196 ? 5.68 29.516 3.143 1 72.38 196 ALA A CA 1
ATOM 1510 C C . ALA A 1 196 ? 4.379 30 2.508 1 72.38 196 ALA A C 1
ATOM 1512 O O . ALA A 1 196 ? 4.023 31.172 2.627 1 72.38 196 ALA A O 1
ATOM 1513 N N . ALA A 1 197 ? 3.762 29.016 1.946 1 75.75 197 ALA A N 1
ATOM 1514 C CA . ALA A 1 197 ? 2.572 29.359 1.175 1 75.75 197 ALA A CA 1
ATOM 1515 C C . ALA A 1 197 ? 1.478 29.922 2.076 1 75.75 197 ALA A C 1
ATOM 1517 O O . ALA A 1 197 ? 0.614 30.672 1.62 1 75.75 197 ALA A O 1
ATOM 1518 N N . TRP A 1 198 ? 1.627 29.734 3.34 1 82.38 198 TRP A N 1
ATOM 1519 C CA . TRP A 1 198 ? 0.598 30.203 4.27 1 82.38 198 TRP A CA 1
ATOM 1520 C C . TRP A 1 198 ? 0.62 31.719 4.402 1 82.38 198 TRP A C 1
ATOM 1522 O O . TRP A 1 198 ? -0.4 32.344 4.719 1 82.38 198 TRP A O 1
ATOM 1532 N N . LEU A 1 199 ? 1.749 32.375 4.129 1 85.12 199 LEU A N 1
ATOM 1533 C CA . LEU A 1 199 ? 1.924 33.812 4.312 1 85.12 199 LEU A CA 1
ATOM 1534 C C . LEU A 1 199 ? 1.343 34.594 3.135 1 85.12 199 LEU A C 1
ATOM 1536 O O . LEU A 1 199 ? 1.172 35.812 3.211 1 85.12 199 LEU A O 1
ATOM 1540 N N . LYS A 1 200 ? 1.181 34 2.008 1 77.19 200 LYS A N 1
ATOM 1541 C CA . LYS A 1 200 ? 0.846 34.688 0.769 1 77.19 200 LYS A CA 1
ATOM 1542 C C . LYS A 1 200 ? -0.549 35.312 0.845 1 77.19 200 LYS A C 1
ATOM 1544 O O . LYS A 1 200 ? -0.765 36.438 0.377 1 77.19 200 LYS A O 1
ATOM 1549 N N . ASP A 1 201 ? -1.359 34.719 1.528 1 73.94 201 ASP A N 1
ATOM 1550 C CA . ASP A 1 201 ? -2.703 35.25 1.299 1 73.94 201 ASP A CA 1
ATOM 1551 C C . ASP A 1 201 ? -3.4 35.562 2.619 1 73.94 201 ASP A C 1
ATOM 1553 O O . ASP A 1 201 ? -4.629 35.594 2.688 1 73.94 201 ASP A O 1
ATOM 1557 N N . ILE A 1 202 ? -2.609 35.875 3.549 1 86.38 202 ILE A N 1
ATOM 1558 C CA . ILE A 1 202 ? -3.217 36.281 4.812 1 86.38 202 ILE A CA 1
ATOM 1559 C C . ILE A 1 202 ? -3.238 37.812 4.914 1 86.38 202 ILE A C 1
ATOM 1561 O O . ILE A 1 202 ? -2.355 38.406 5.535 1 86.38 202 ILE A O 1
ATOM 1565 N N . ASP A 1 203 ? -4.23 38.5 4.406 1 85.69 203 ASP A N 1
ATOM 1566 C CA . ASP A 1 203 ? -4.344 39.969 4.285 1 85.69 203 ASP A CA 1
ATOM 1567 C C . ASP A 1 203 ? -4.266 40.625 5.652 1 85.69 203 ASP A C 1
ATOM 1569 O O . ASP A 1 203 ? -3.666 41.688 5.793 1 85.69 203 ASP A O 1
ATOM 1573 N N . VAL A 1 204 ? -4.875 40.031 6.617 1 87.94 204 VAL A N 1
ATOM 1574 C CA . VAL A 1 204 ? -4.918 40.625 7.941 1 87.94 204 VAL A CA 1
ATOM 1575 C C . VAL A 1 204 ? -3.506 40.719 8.516 1 87.94 204 VAL A C 1
ATOM 1577 O O . VAL A 1 204 ? -3.18 41.656 9.242 1 87.94 204 VAL A O 1
ATOM 1580 N N . LEU A 1 205 ? -2.744 39.719 8.266 1 88.25 205 LEU A N 1
ATOM 1581 C CA . LEU A 1 205 ? -1.359 39.719 8.727 1 88.25 205 LEU A CA 1
ATOM 1582 C C . LEU A 1 205 ? -0.519 40.719 7.926 1 88.25 205 LEU A C 1
ATOM 1584 O O . LEU A 1 205 ? 0.285 41.469 8.5 1 88.25 205 LEU A O 1
ATOM 1588 N N . ASN A 1 206 ? -0.751 40.719 6.688 1 86.94 206 ASN A N 1
ATOM 1589 C CA . ASN A 1 206 ? -0.034 41.656 5.816 1 86.94 206 ASN A CA 1
ATOM 1590 C C . ASN A 1 206 ? -0.315 43.094 6.195 1 86.94 206 ASN A C 1
ATOM 1592 O O . ASN A 1 206 ? 0.608 43.906 6.289 1 86.94 206 ASN A O 1
ATOM 1596 N N . SER A 1 207 ? -1.53 43.375 6.355 1 87.81 207 SER A N 1
ATOM 1597 C CA . SER A 1 207 ? -1.933 44.75 6.703 1 87.81 207 SER A CA 1
ATOM 1598 C C . SER A 1 207 ? -1.358 45.156 8.055 1 87.81 207 SER A C 1
ATOM 1600 O O . SER A 1 207 ? -0.877 46.281 8.211 1 87.81 207 SER A O 1
ATOM 1602 N N . ALA A 1 208 ? -1.396 44.25 8.969 1 87.12 208 ALA A N 1
ATOM 1603 C CA . ALA A 1 208 ? -0.892 44.531 10.305 1 87.12 208 ALA A CA 1
ATOM 1604 C C . ALA A 1 208 ? 0.621 44.719 10.289 1 87.12 208 ALA A C 1
ATOM 1606 O O . ALA A 1 208 ? 1.152 45.562 11.031 1 87.12 208 ALA A O 1
ATOM 1607 N N . ALA A 1 209 ? 1.268 43.938 9.516 1 86.06 209 ALA A N 1
ATOM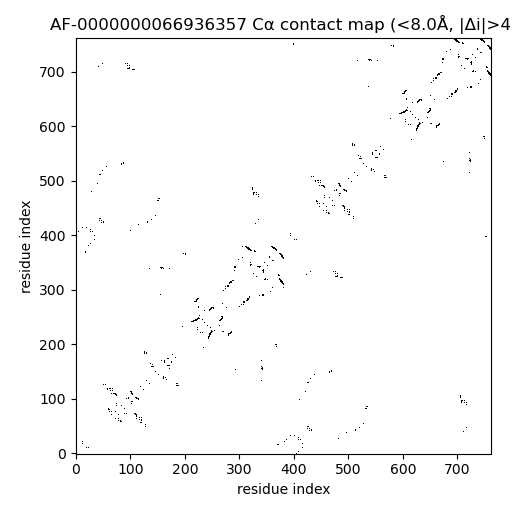 1608 C CA . ALA A 1 209 ? 2.727 44 9.445 1 86.06 209 ALA A CA 1
ATOM 1609 C C . ALA A 1 209 ? 3.191 45.344 8.836 1 86.06 209 ALA A C 1
ATOM 1611 O O . ALA A 1 209 ? 4.273 45.812 9.156 1 86.06 209 ALA A O 1
ATOM 1612 N N . LEU A 1 210 ? 2.377 45.812 8.031 1 82.5 210 LEU A N 1
ATOM 1613 C CA . LEU A 1 210 ? 2.729 47.062 7.344 1 82.5 210 LEU A CA 1
ATOM 1614 C C . LEU A 1 210 ? 2.338 48.281 8.18 1 82.5 210 LEU A C 1
ATOM 1616 O O . LEU A 1 210 ? 2.85 49.375 7.961 1 82.5 210 LEU A O 1
ATOM 1620 N N . ASP A 1 211 ? 1.347 47.969 9.07 1 77.5 211 ASP A N 1
ATOM 1621 C CA . ASP A 1 211 ? 0.883 49.062 9.914 1 77.5 211 ASP A CA 1
ATOM 1622 C C . ASP A 1 211 ? 1.921 49.438 10.977 1 77.5 211 ASP A C 1
ATOM 1624 O O . ASP A 1 211 ? 2.318 48.562 11.773 1 77.5 211 ASP A O 1
ATOM 1628 N N . VAL A 1 212 ? 2.787 50.438 10.781 1 61.69 212 VAL A N 1
ATOM 1629 C CA . VAL A 1 212 ? 3.98 50.875 11.5 1 61.69 212 VAL A CA 1
ATOM 1630 C C . VAL A 1 212 ? 3.576 51.531 12.82 1 61.69 212 VAL A C 1
ATOM 1632 O O . VAL A 1 212 ? 4.395 52.188 13.469 1 61.69 212 VAL A O 1
ATOM 1635 N N . THR A 1 213 ? 2.375 51.188 13.359 1 61.06 213 THR A N 1
ATOM 1636 C CA . THR A 1 213 ? 2.189 51.875 14.633 1 61.06 213 THR A CA 1
ATOM 1637 C C . THR A 1 213 ? 3.133 51.312 15.688 1 61.06 213 THR A C 1
ATOM 1639 O O . THR A 1 213 ? 3.113 50.094 15.969 1 61.06 213 THR A O 1
ATOM 1642 N N . PRO A 1 214 ? 4.137 52.094 16.078 1 57.19 214 PRO A N 1
ATOM 1643 C CA . PRO A 1 214 ? 5.266 51.688 16.922 1 57.19 214 PRO A CA 1
ATOM 1644 C C . PRO A 1 214 ? 4.844 51.344 18.344 1 57.19 214 PRO A C 1
ATOM 1646 O O . PRO A 1 214 ? 4.801 52.219 19.203 1 57.19 214 PRO A O 1
ATOM 1649 N N . GLU A 1 215 ? 3.869 50.5 18.484 1 61.47 215 GLU A N 1
ATOM 1650 C CA . GLU A 1 215 ? 3.877 50 19.875 1 61.47 215 GLU A CA 1
ATOM 1651 C C . GLU A 1 215 ? 4.945 48.938 20.078 1 61.47 215 GLU A C 1
ATOM 1653 O O . GLU A 1 215 ? 4.664 47.75 19.984 1 61.47 215 GLU A O 1
ATOM 1658 N N . PRO A 1 216 ? 6.113 49.438 20.203 1 63.03 216 PRO A N 1
ATOM 1659 C CA . PRO A 1 216 ? 7.285 48.562 20.188 1 63.03 216 PRO A CA 1
ATOM 1660 C C . PRO A 1 216 ? 7.215 47.469 21.25 1 63.03 216 PRO A C 1
ATOM 1662 O O . PRO A 1 216 ? 7.812 46.406 21.094 1 63.03 216 PRO A O 1
ATOM 1665 N N . GLU A 1 217 ? 6.355 47.719 22.25 1 77.81 217 GLU A N 1
ATOM 1666 C CA . GLU A 1 217 ? 6.449 46.75 23.344 1 77.81 217 GLU A CA 1
ATOM 1667 C C . GLU A 1 217 ? 5.434 45.625 23.188 1 77.81 217 GLU A C 1
ATOM 1669 O O . GLU A 1 217 ? 5.566 44.562 23.812 1 77.81 217 GLU A O 1
ATOM 1674 N N . ARG A 1 218 ? 4.504 45.75 22.203 1 87.12 218 ARG A N 1
ATOM 1675 C CA . ARG A 1 218 ? 3.494 44.719 22.047 1 87.12 218 ARG A CA 1
ATOM 1676 C C . ARG A 1 218 ? 3.998 43.594 21.125 1 87.12 218 ARG A C 1
ATOM 1678 O O . ARG A 1 218 ? 4.48 43.875 20.031 1 87.12 218 ARG A O 1
ATOM 1685 N N . PRO A 1 219 ? 3.896 42.438 21.719 1 93 219 PRO A N 1
ATOM 1686 C CA . PRO A 1 219 ? 4.273 41.344 20.812 1 93 219 PRO A CA 1
ATOM 1687 C C . PRO A 1 219 ? 3.402 41.312 19.562 1 93 219 PRO A C 1
ATOM 1689 O O . PRO A 1 219 ? 2.178 41.438 19.656 1 93 219 PRO A O 1
ATOM 1692 N N . PHE A 1 220 ? 4.02 41.25 18.453 1 94.25 220 PHE A N 1
ATOM 1693 C CA . PHE A 1 220 ? 3.295 41.25 17.188 1 94.25 220 PHE A CA 1
ATOM 1694 C C . PHE A 1 220 ? 2.812 39.844 16.859 1 94.25 220 PHE A C 1
ATOM 1696 O O . PHE A 1 220 ? 1.671 39.656 16.438 1 94.25 220 PHE A O 1
ATOM 1703 N N . PHE A 1 221 ? 3.662 38.875 17.016 1 96.06 221 PHE A N 1
ATOM 1704 C CA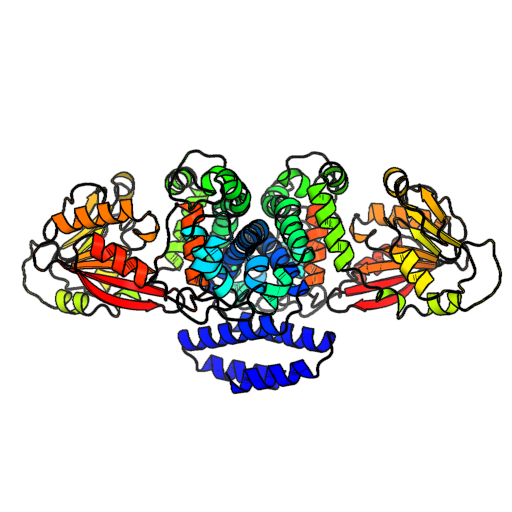 . PHE A 1 221 ? 3.42 37.5 16.562 1 96.06 221 PHE A CA 1
ATOM 1705 C C . PHE A 1 221 ? 3.939 36.5 17.578 1 96.06 221 PHE A C 1
ATOM 1707 O O . PHE A 1 221 ? 5.117 36.531 17.953 1 96.06 221 PHE A O 1
ATOM 1714 N N . VAL A 1 222 ? 3.072 35.688 18.062 1 97.62 222 VAL A N 1
ATOM 1715 C CA . VAL A 1 222 ? 3.447 34.562 18.938 1 97.62 222 VAL A CA 1
ATOM 1716 C C . VAL A 1 222 ? 3.219 33.25 18.219 1 97.62 222 VAL A C 1
ATOM 1718 O O . VAL A 1 222 ? 2.076 32.875 17.938 1 97.62 222 VAL A O 1
ATOM 1721 N N . ASP A 1 223 ? 4.262 32.531 17.875 1 97.62 223 ASP A N 1
ATOM 1722 C CA . ASP A 1 223 ? 4.184 31.172 17.312 1 97.62 223 ASP A CA 1
ATOM 1723 C C . ASP A 1 223 ? 4.023 30.141 18.422 1 97.62 223 ASP A C 1
ATOM 1725 O O . ASP A 1 223 ? 5.016 29.688 19 1 97.62 223 ASP A O 1
ATOM 1729 N N . VAL A 1 224 ? 2.758 29.781 18.672 1 97.62 224 VAL A N 1
ATOM 1730 C CA . VAL A 1 224 ? 2.408 28.859 19.75 1 97.62 224 VAL A CA 1
ATOM 1731 C C . VAL A 1 224 ? 2.738 27.438 19.344 1 97.62 224 VAL A C 1
ATOM 1733 O O . VAL A 1 224 ? 2.227 26.938 18.328 1 97.62 224 VAL A O 1
ATOM 1736 N N . GLY A 1 225 ? 3.545 26.781 20.156 1 94.56 225 GLY A N 1
ATOM 1737 C CA . GLY A 1 225 ? 3.971 25.438 19.781 1 94.56 225 GLY A CA 1
ATOM 1738 C C . GLY A 1 225 ? 4.75 25.406 18.484 1 94.56 225 GLY A C 1
ATOM 1739 O O . GLY A 1 225 ? 4.512 24.547 17.625 1 94.56 225 GLY A O 1
ATOM 1740 N N . GLY A 1 226 ? 5.707 26.281 18.328 1 92.31 226 GLY A N 1
ATOM 1741 C CA . GLY A 1 226 ? 6.312 26.547 17.016 1 92.31 226 GLY A CA 1
ATOM 1742 C C . GLY A 1 226 ? 7.512 25.656 16.734 1 92.31 226 GLY A C 1
ATOM 1743 O O . GLY A 1 226 ? 8.086 25.703 15.648 1 92.31 226 GLY A O 1
ATOM 1744 N N . GLY A 1 227 ? 7.871 24.844 17.703 1 88 227 GLY A N 1
ATOM 1745 C CA . GLY A 1 227 ? 8.961 23.906 17.5 1 88 227 GLY A CA 1
ATOM 1746 C C . GLY A 1 227 ? 10.289 24.594 17.234 1 88 227 GLY A C 1
ATOM 1747 O O . GLY A 1 227 ? 10.797 25.312 18.094 1 88 227 GLY A O 1
ATOM 1748 N N . HIS A 1 228 ? 10.773 24.531 15.961 1 85.06 228 HIS A N 1
ATOM 1749 C CA . HIS A 1 228 ? 12.102 25.031 15.633 1 85.06 228 HIS A CA 1
ATOM 1750 C C . HIS A 1 228 ? 12.039 26.453 15.109 1 85.06 228 HIS A C 1
ATOM 1752 O O . HIS A 1 228 ? 13.047 27 14.648 1 85.06 228 HIS A O 1
ATOM 1758 N N . GLY A 1 229 ? 10.891 27 15.055 1 89.5 229 GLY A N 1
ATOM 1759 C CA . GLY A 1 229 ? 10.734 28.422 14.758 1 89.5 229 GLY A CA 1
ATOM 1760 C C . GLY A 1 229 ? 10.789 28.734 13.273 1 89.5 229 GLY A C 1
ATOM 1761 O O . GLY A 1 229 ? 11.055 29.859 12.875 1 89.5 229 GLY A O 1
ATOM 1762 N N . HIS A 1 230 ? 10.469 27.75 12.422 1 88 230 HIS A N 1
ATOM 1763 C CA . HIS A 1 230 ? 10.5 27.938 10.977 1 88 230 HIS A CA 1
ATOM 1764 C C . HIS A 1 230 ? 9.531 29.031 10.547 1 88 230 HIS A C 1
ATOM 1766 O O . HIS A 1 230 ? 9.852 29.844 9.672 1 88 230 HIS A O 1
ATOM 1772 N N . GLN A 1 231 ? 8.383 29.094 11.133 1 92.31 231 GLN A N 1
ATOM 1773 C CA . GLN A 1 231 ? 7.367 30.078 10.758 1 92.31 231 GLN A CA 1
ATOM 1774 C C . GLN A 1 231 ? 7.785 31.484 11.164 1 92.31 231 GLN A C 1
ATOM 1776 O O . GLN A 1 231 ? 7.484 32.469 10.469 1 92.31 231 GLN A O 1
ATOM 1781 N N . CYS A 1 232 ? 8.445 31.562 12.289 1 93.75 232 CYS A N 1
ATOM 1782 C CA . CYS A 1 232 ? 8.977 32.844 12.711 1 93.75 232 CYS A CA 1
ATOM 1783 C C . CYS A 1 232 ? 9.977 33.375 11.695 1 93.75 232 CYS A C 1
ATOM 1785 O O . CYS A 1 232 ? 9.93 34.562 11.32 1 93.75 232 CYS A O 1
ATOM 1787 N N . LYS A 1 233 ? 10.812 32.469 11.305 1 91.62 233 LYS A N 1
ATOM 1788 C CA . LYS A 1 233 ? 11.82 32.875 10.312 1 91.62 233 LYS A CA 1
ATOM 1789 C C . LYS A 1 233 ? 11.172 33.312 9.008 1 91.62 233 LYS A C 1
ATOM 1791 O O . LYS A 1 233 ? 11.578 34.281 8.406 1 91.62 233 LYS A O 1
ATOM 1796 N N . GLN A 1 234 ? 10.227 32.562 8.562 1 91.38 234 GLN A N 1
ATOM 1797 C CA . GLN A 1 234 ? 9.523 32.875 7.328 1 91.38 234 GLN A CA 1
ATOM 1798 C C . GLN A 1 234 ? 8.836 34.25 7.43 1 91.38 234 GLN A C 1
ATOM 1800 O O . GLN A 1 234 ? 8.852 35.031 6.477 1 91.38 234 GLN A O 1
ATOM 1805 N N . LEU A 1 235 ? 8.219 34.5 8.555 1 92.69 235 LEU A N 1
ATOM 1806 C CA . LEU A 1 235 ? 7.539 35.781 8.789 1 92.69 235 LEU A CA 1
ATOM 1807 C C . LEU A 1 235 ? 8.523 36.938 8.719 1 92.69 235 LEU A C 1
ATOM 1809 O O . LEU A 1 235 ? 8.266 37.938 8.055 1 92.69 235 LEU A O 1
ATOM 1813 N N . LEU A 1 236 ? 9.633 36.781 9.414 1 92.31 236 LEU A N 1
ATOM 1814 C CA . LEU A 1 236 ? 10.633 37.844 9.469 1 92.31 236 LEU A CA 1
ATOM 1815 C C . LEU A 1 236 ? 11.273 38.062 8.102 1 92.31 236 LEU A C 1
ATOM 1817 O O . LEU A 1 236 ? 11.633 39.188 7.754 1 92.31 236 LEU A O 1
ATOM 1821 N N . ASN A 1 237 ? 11.438 37 7.391 1 91.5 237 ASN A N 1
ATOM 1822 C CA . ASN A 1 237 ? 11.953 37.094 6.031 1 91.5 237 ASN A CA 1
ATOM 1823 C C . ASN A 1 237 ? 11 37.875 5.133 1 91.5 237 ASN A C 1
ATOM 1825 O O . ASN A 1 237 ? 11.43 38.656 4.273 1 91.5 237 ASN A O 1
ATOM 1829 N N . LYS A 1 238 ? 9.742 37.656 5.258 1 90.62 238 LYS A N 1
ATOM 1830 C CA . LYS A 1 238 ? 8.742 38.344 4.445 1 90.62 238 LYS A CA 1
ATOM 1831 C C . LYS A 1 238 ? 8.609 39.812 4.844 1 90.62 238 LYS A C 1
ATOM 1833 O O . LYS A 1 238 ? 8.375 40.688 3.992 1 90.62 238 LYS A O 1
ATOM 1838 N N . TYR A 1 239 ? 8.781 40.062 6.199 1 90.06 239 TYR A N 1
ATOM 1839 C CA . TYR A 1 239 ? 8.641 41.406 6.719 1 90.06 239 TYR A CA 1
ATOM 1840 C C . TYR A 1 239 ? 9.891 41.844 7.469 1 90.06 239 TYR A C 1
ATOM 1842 O O . TYR A 1 239 ? 9.875 41.969 8.695 1 90.06 239 TYR A O 1
ATOM 1850 N N . PRO A 1 240 ? 10.883 42.219 6.758 1 87.19 240 PRO A N 1
ATOM 1851 C CA . PRO A 1 240 ? 12.148 42.531 7.406 1 87.19 240 PRO A CA 1
ATOM 1852 C C . PRO A 1 240 ? 12.055 43.75 8.312 1 87.19 240 PRO A C 1
ATOM 1854 O O . PRO A 1 240 ? 12.852 43.906 9.234 1 87.19 240 PRO A O 1
ATOM 1857 N N . ASN A 1 241 ? 11.109 44.594 8.078 1 82.88 241 ASN A N 1
ATOM 1858 C CA . ASN A 1 241 ? 10.961 45.812 8.867 1 82.88 241 ASN A CA 1
ATOM 1859 C C . ASN A 1 241 ? 9.789 45.719 9.836 1 82.88 241 ASN A C 1
ATOM 1861 O O . ASN A 1 241 ? 9.211 46.719 10.219 1 82.88 241 ASN A O 1
ATOM 1865 N N . LEU A 1 242 ? 9.445 44.469 10.172 1 85.5 242 LEU A N 1
ATOM 1866 C CA . LEU A 1 242 ? 8.328 44.25 11.078 1 85.5 242 LEU A CA 1
ATOM 1867 C C . LEU A 1 242 ? 8.555 44.969 12.406 1 85.5 242 LEU A C 1
ATOM 1869 O O . LEU A 1 242 ? 9.648 44.906 12.969 1 85.5 242 LEU A O 1
ATOM 1873 N N . CYS A 1 243 ? 7.492 45.75 12.75 1 78.06 243 CYS A N 1
ATOM 1874 C CA . CYS A 1 243 ? 7.516 46.406 14.055 1 78.06 243 CYS A CA 1
ATOM 1875 C C . CYS A 1 243 ? 6.914 45.469 15.117 1 78.06 243 CYS A C 1
ATOM 1877 O O . CYS A 1 243 ? 5.902 44.812 14.883 1 78.06 243 CYS A O 1
ATOM 1879 N N . GLY A 1 244 ? 7.582 45.312 16.25 1 79.19 244 GLY A N 1
ATOM 1880 C CA . GLY A 1 244 ? 7.117 44.438 17.328 1 79.19 244 GLY A CA 1
ATOM 1881 C C . GLY A 1 244 ? 7.922 43.156 17.453 1 79.19 244 GLY A C 1
ATOM 1882 O O . GLY A 1 244 ? 8.719 42.812 16.562 1 79.19 244 GLY A O 1
ATOM 1883 N N . SER A 1 245 ? 7.621 42.469 18.5 1 88.75 245 SER A N 1
ATOM 1884 C CA . SER A 1 245 ? 8.445 41.312 18.812 1 88.75 245 SER A CA 1
ATOM 1885 C C . SER A 1 245 ? 7.805 40.031 18.266 1 88.75 245 SER A C 1
ATOM 1887 O O . SER A 1 245 ? 6.578 39.906 18.234 1 88.75 245 SER A O 1
ATOM 1889 N N . VAL A 1 246 ? 8.609 39.219 17.75 1 94.94 246 VAL A N 1
ATOM 1890 C CA . VAL A 1 246 ? 8.242 37.875 17.344 1 94.94 246 VAL A CA 1
ATOM 1891 C C . VAL A 1 246 ? 8.672 36.844 18.406 1 94.94 246 VAL A C 1
ATOM 1893 O O . VAL A 1 246 ? 9.844 36.844 18.812 1 94.94 246 VAL A O 1
ATOM 1896 N N . ILE A 1 247 ? 7.688 36.125 18.875 1 96.94 247 ILE A N 1
ATOM 1897 C CA . ILE A 1 247 ? 7.949 35.219 20 1 96.94 247 ILE A CA 1
ATOM 1898 C C . ILE A 1 247 ? 7.668 33.781 19.562 1 96.94 247 ILE A C 1
ATOM 1900 O O . ILE A 1 247 ? 6.645 33.5 18.938 1 96.94 247 ILE A O 1
ATOM 1904 N N . LEU A 1 248 ? 8.578 32.875 19.844 1 97.19 248 LEU A N 1
ATOM 1905 C CA . LEU A 1 248 ? 8.414 31.438 19.656 1 97.19 248 LEU A CA 1
ATOM 1906 C C . LEU A 1 248 ? 8.148 30.75 21 1 97.19 248 LEU A C 1
ATOM 1908 O O . LEU A 1 248 ? 8.922 30.922 21.938 1 97.19 248 LEU A O 1
ATOM 1912 N N . GLU A 1 249 ? 7.043 30.078 21.078 1 96.88 249 GLU A N 1
ATOM 1913 C CA . GLU A 1 249 ? 6.711 29.312 22.266 1 96.88 249 GLU A CA 1
ATOM 1914 C C . GLU A 1 249 ? 6.707 27.812 21.984 1 96.88 249 GLU A C 1
ATOM 1916 O O . GLU A 1 249 ? 6.215 27.375 20.938 1 96.88 249 GLU A O 1
ATOM 1921 N N . ASP A 1 250 ? 7.234 27.031 22.812 1 94.62 250 ASP A N 1
ATOM 1922 C CA . ASP A 1 250 ? 7.102 25.578 22.875 1 94.62 250 ASP A CA 1
ATOM 1923 C C . ASP A 1 250 ? 7.48 25.062 24.266 1 94.62 250 ASP A C 1
ATOM 1925 O O . ASP A 1 250 ? 7.848 25.828 25.141 1 94.62 250 ASP A O 1
ATOM 1929 N N . LEU A 1 251 ? 7.215 23.781 24.5 1 91.38 251 LEU A N 1
ATOM 1930 C CA . LEU A 1 251 ? 7.605 23.203 25.781 1 91.38 251 LEU A CA 1
ATOM 1931 C C . LEU A 1 251 ? 9.07 23.5 26.094 1 91.38 251 LEU A C 1
ATOM 1933 O O . LEU A 1 251 ? 9.898 23.547 25.188 1 91.38 251 LEU A O 1
ATOM 1937 N N . PRO A 1 252 ? 9.344 23.672 27.344 1 90.69 252 PRO A N 1
ATOM 1938 C CA . PRO A 1 252 ? 10.719 23.984 27.734 1 90.69 252 PRO A CA 1
ATOM 1939 C C . PRO A 1 252 ? 11.742 23 27.188 1 90.69 252 PRO A C 1
ATOM 1941 O O . PRO A 1 252 ? 12.789 23.406 26.672 1 90.69 252 PRO A O 1
ATOM 1944 N N . GLN A 1 253 ? 11.469 21.75 27.203 1 84.06 253 GLN A N 1
ATOM 1945 C CA . GLN A 1 253 ? 12.391 20.719 26.734 1 84.06 253 GLN A CA 1
ATOM 1946 C C . GLN A 1 253 ? 12.664 20.844 25.25 1 84.06 253 GLN A C 1
ATOM 1948 O O . GLN A 1 253 ? 13.719 20.438 24.766 1 84.06 253 GLN A O 1
ATOM 1953 N N . THR A 1 254 ? 11.711 21.438 24.547 1 83.5 254 THR A N 1
ATOM 1954 C CA . THR A 1 254 ? 11.836 21.594 23.094 1 83.5 254 THR A CA 1
ATOM 1955 C C . THR A 1 254 ? 12.688 22.828 22.766 1 83.5 254 THR A C 1
ATOM 1957 O O . THR A 1 254 ? 13.508 22.781 21.844 1 83.5 254 THR A O 1
ATOM 1960 N N . VAL A 1 255 ? 12.5 23.906 23.469 1 89.25 255 VAL A N 1
ATOM 1961 C CA . VAL A 1 255 ? 13.102 25.172 23.047 1 89.25 255 VAL A CA 1
ATOM 1962 C C . VAL A 1 255 ? 14.43 25.375 23.781 1 89.25 255 VAL A C 1
ATOM 1964 O O . VAL A 1 255 ? 15.234 26.219 23.391 1 89.25 255 VAL A O 1
ATOM 1967 N N . ASP A 1 256 ? 14.719 24.547 24.844 1 85 256 ASP A N 1
ATOM 1968 C CA . ASP A 1 256 ? 15.938 24.734 25.641 1 85 256 ASP A CA 1
ATOM 1969 C C . ASP A 1 256 ? 17.188 24.547 24.766 1 85 256 ASP A C 1
ATOM 1971 O O . ASP A 1 256 ? 18.234 25.109 25.078 1 85 256 ASP A O 1
ATOM 1975 N N . LYS A 1 257 ? 17.141 23.672 23.75 1 78.62 257 LYS A N 1
ATOM 1976 C CA . LYS A 1 257 ? 18.359 23.359 22.984 1 78.62 257 LYS A CA 1
ATOM 1977 C C . LYS A 1 257 ? 18.312 24 21.609 1 78.62 257 LYS A C 1
ATOM 1979 O O . LYS A 1 257 ? 19.172 23.719 20.75 1 78.62 257 LYS A O 1
ATOM 1984 N N . LEU A 1 258 ? 17.328 24.984 21.406 1 87.44 258 LEU A N 1
ATOM 1985 C CA . LEU A 1 258 ? 17.234 25.625 20.094 1 87.44 258 LEU A CA 1
ATOM 1986 C C . LEU A 1 258 ? 18.297 26.703 19.922 1 87.44 258 LEU A C 1
ATOM 1988 O O . LEU A 1 258 ? 18.578 27.453 20.859 1 87.44 258 LEU A O 1
ATOM 1992 N N . PRO A 1 259 ? 18.953 26.688 18.781 1 87.5 259 PRO A N 1
ATOM 1993 C CA . PRO A 1 259 ? 19.828 27.812 18.5 1 87.5 259 PRO A CA 1
ATOM 1994 C C . PRO A 1 259 ? 19.094 29.156 18.469 1 87.5 259 PRO A C 1
ATOM 1996 O O . PRO A 1 259 ? 17.875 29.172 18.25 1 87.5 259 PRO A O 1
ATOM 1999 N N . ARG A 1 260 ? 19.891 30.172 18.75 1 90.06 260 ARG A N 1
ATOM 2000 C CA . ARG A 1 260 ? 19.312 31.516 18.703 1 90.06 260 ARG A CA 1
ATOM 2001 C C . ARG A 1 260 ? 18.766 31.828 17.328 1 90.06 260 ARG A C 1
ATOM 2003 O O . ARG A 1 260 ? 19.391 31.5 16.312 1 90.06 260 ARG A O 1
ATOM 2010 N N . ILE A 1 261 ? 17.547 32.312 17.281 1 91.44 261 ILE A N 1
ATOM 2011 C CA . ILE A 1 261 ? 16.922 32.812 16.062 1 91.44 261 ILE A CA 1
ATOM 2012 C C . ILE A 1 261 ? 16.891 34.344 16.078 1 91.44 261 ILE A C 1
ATOM 2014 O O . ILE A 1 261 ? 16.219 34.938 16.922 1 91.44 261 ILE A O 1
ATOM 2018 N N . ASP A 1 262 ? 17.594 34.938 15.18 1 90.56 262 ASP A N 1
ATOM 2019 C CA . ASP A 1 262 ? 17.703 36.406 15.156 1 90.56 262 ASP A CA 1
ATOM 2020 C C . ASP A 1 262 ? 16.312 37.031 15.062 1 90.56 262 ASP A C 1
ATOM 2022 O O . ASP A 1 262 ? 15.531 36.719 14.172 1 90.56 262 ASP A O 1
ATOM 2026 N N . GLY A 1 263 ? 16.047 37.938 16.016 1 91.38 263 GLY A N 1
ATOM 2027 C CA . GLY A 1 263 ? 14.805 38.688 15.977 1 91.38 263 GLY A CA 1
ATOM 2028 C C . GLY A 1 263 ? 13.648 37.938 16.625 1 91.38 263 GLY A C 1
ATOM 2029 O O . GLY A 1 263 ? 12.508 38.406 16.578 1 91.38 263 GLY A O 1
ATOM 2030 N N . VAL A 1 264 ? 13.914 36.75 17.219 1 95.44 264 VAL A N 1
ATOM 2031 C CA . VAL A 1 264 ? 12.852 35.969 17.812 1 95.44 264 VAL A CA 1
ATOM 2032 C C . VAL A 1 264 ? 13.148 35.688 19.281 1 95.44 264 VAL A C 1
ATOM 2034 O O . VAL A 1 264 ? 14.25 35.281 19.641 1 95.44 264 VAL A O 1
ATOM 2037 N N . LYS A 1 265 ? 12.258 36.094 20.109 1 95.06 265 LYS A N 1
ATOM 2038 C CA . LYS A 1 265 ? 12.336 35.719 21.516 1 95.06 265 LYS A CA 1
ATOM 2039 C C . LYS A 1 265 ? 11.75 34.312 21.734 1 95.06 265 LYS A C 1
ATOM 2041 O O . LYS A 1 265 ? 10.633 34.031 21.297 1 95.06 265 LYS A O 1
ATOM 2046 N N . VAL A 1 266 ? 12.469 33.406 22.375 1 95.69 266 VAL A N 1
ATOM 2047 C CA . VAL A 1 266 ? 12.031 32.062 22.625 1 95.69 266 VAL A CA 1
ATOM 2048 C C . VAL A 1 266 ? 11.609 31.891 24.078 1 95.69 266 VAL A C 1
ATOM 2050 O O . VAL A 1 266 ? 12.359 32.25 24.984 1 95.69 266 VAL A O 1
ATOM 2053 N N . ILE A 1 267 ? 10.438 31.391 24.328 1 95.31 267 ILE A N 1
ATOM 2054 C CA . ILE A 1 267 ? 9.898 31.219 25.672 1 95.31 267 ILE A CA 1
ATOM 2055 C C . ILE A 1 267 ? 9.391 29.797 25.859 1 95.31 267 ILE A C 1
ATOM 2057 O O . ILE A 1 267 ? 8.758 29.234 24.953 1 95.31 267 ILE A O 1
ATOM 2061 N N . GLY A 1 268 ? 9.742 29.109 26.969 1 95.31 268 GLY A N 1
ATOM 2062 C CA . GLY A 1 268 ? 9.102 27.859 27.328 1 95.31 268 GLY A CA 1
ATOM 2063 C C . GLY A 1 268 ? 7.648 28.031 27.734 1 95.31 268 GLY A C 1
ATOM 2064 O O . GLY A 1 268 ? 7.336 28.828 28.625 1 95.31 268 GLY A O 1
ATOM 2065 N N . GLN A 1 269 ? 6.766 27.391 27.094 1 96.5 269 GLN A N 1
ATOM 2066 C CA . GLN A 1 269 ? 5.332 27.562 27.297 1 96.5 269 GLN A CA 1
ATOM 2067 C C . GLN A 1 269 ? 4.57 26.297 26.953 1 96.5 269 GLN A C 1
ATOM 2069 O O . GLN A 1 269 ? 4.809 25.688 25.906 1 96.5 269 GLN A O 1
ATOM 2074 N N . ASP A 1 270 ? 3.797 25.75 27.859 1 95.44 270 ASP A N 1
ATOM 2075 C CA . ASP A 1 270 ? 2.775 24.75 27.578 1 95.44 270 ASP A CA 1
ATOM 2076 C C . ASP A 1 270 ? 1.456 25.406 27.188 1 95.44 270 ASP A C 1
ATOM 2078 O O . ASP A 1 270 ? 0.838 26.109 27.984 1 95.44 270 ASP A O 1
ATOM 2082 N N . PHE A 1 271 ? 1.026 25.172 25.969 1 96.94 271 PHE A N 1
ATOM 2083 C CA . PHE A 1 271 ? -0.128 25.906 25.453 1 96.94 271 PHE A CA 1
ATOM 2084 C C . PHE A 1 271 ? -1.403 25.453 26.172 1 96.94 271 PHE A C 1
ATOM 2086 O O . PHE A 1 271 ? -2.469 26.047 25.969 1 96.94 271 PHE A O 1
ATOM 2093 N N . PHE A 1 272 ? -1.349 24.469 27.016 1 96.31 272 PHE A N 1
ATOM 2094 C CA . PHE A 1 272 ? -2.482 24.078 27.859 1 96.31 272 PHE A CA 1
ATOM 2095 C C . PHE A 1 272 ? -2.533 24.906 29.125 1 96.31 272 PHE A C 1
ATOM 2097 O O . PHE A 1 272 ? -3.531 24.891 29.844 1 96.31 272 PHE A O 1
ATOM 2104 N N . GLU A 1 273 ? -1.532 25.609 29.391 1 96.81 273 GLU A N 1
ATOM 2105 C CA . GLU A 1 273 ? -1.449 26.469 30.562 1 96.81 273 GLU A CA 1
ATOM 2106 C C . GLU A 1 273 ? -1.706 27.922 30.188 1 96.81 273 GLU A C 1
ATOM 2108 O O . GLU A 1 273 ? -1.796 28.266 29 1 96.81 273 GLU A O 1
ATOM 2113 N N . ARG A 1 274 ? -1.779 28.766 31.266 1 97.19 274 ARG A N 1
ATOM 2114 C CA . ARG A 1 274 ? -2 30.188 31.031 1 97.19 274 ARG A CA 1
ATOM 2115 C C . ARG A 1 274 ? -0.891 30.781 30.172 1 97.19 274 ARG A C 1
ATOM 2117 O O . ARG A 1 274 ? 0.292 30.562 30.422 1 97.19 274 ARG A O 1
ATOM 2124 N N . GLN A 1 275 ? -1.331 31.516 29.203 1 97.5 275 GLN A N 1
ATOM 2125 C CA . GLN A 1 275 ? -0.385 32.125 28.266 1 97.5 275 GLN A CA 1
ATOM 2126 C C . GLN A 1 275 ? 0.491 33.156 28.953 1 97.5 275 GLN A C 1
ATOM 2128 O O . GLN A 1 275 ? -0.019 34.062 29.625 1 97.5 275 GLN A O 1
ATOM 2133 N N . ALA A 1 276 ? 1.768 33 28.781 1 95.88 276 ALA A N 1
ATOM 2134 C CA . ALA A 1 276 ? 2.717 33.938 29.344 1 95.88 276 ALA A CA 1
ATOM 2135 C C . ALA A 1 276 ? 2.67 35.281 28.609 1 95.88 276 ALA A C 1
ATOM 2137 O O . ALA A 1 276 ? 2.85 36.344 29.203 1 95.88 276 ALA A O 1
ATOM 2138 N N . VAL A 1 277 ? 2.506 35.219 27.328 1 96.81 277 VAL A N 1
ATOM 2139 C CA . VAL A 1 277 ? 2.484 36.406 26.5 1 96.81 277 VAL A CA 1
ATOM 2140 C C . VAL A 1 277 ? 1.051 36.906 26.359 1 96.81 277 VAL A C 1
ATOM 2142 O O . VAL A 1 277 ? 0.19 36.219 25.812 1 96.81 277 VAL A O 1
ATOM 2145 N N . GLN A 1 278 ? 0.868 38.125 26.844 1 96.25 278 GLN A N 1
ATOM 2146 C CA . GLN A 1 278 ? -0.468 38.719 26.844 1 96.25 278 GLN A CA 1
ATOM 2147 C C . GLN A 1 278 ? -0.592 39.781 25.766 1 96.25 278 GLN A C 1
ATOM 2149 O O . GLN A 1 278 ? 0.38 40.469 25.469 1 96.25 278 GLN A O 1
ATOM 2154 N N . GLY A 1 279 ? -1.75 39.812 25.109 1 95.31 279 GLY A N 1
ATOM 2155 C CA . GLY A 1 279 ? -2.137 40.938 24.266 1 95.31 279 GLY A CA 1
ATOM 2156 C C . GLY A 1 279 ? -1.395 40.969 22.938 1 95.31 279 GLY A C 1
ATOM 2157 O O . GLY A 1 279 ? -1.273 42.031 22.328 1 95.31 279 GLY A O 1
ATOM 2158 N N . ALA A 1 280 ? -0.866 39.875 22.469 1 95.5 280 ALA A N 1
ATOM 2159 C CA . ALA A 1 280 ? -0.193 39.875 21.172 1 95.5 280 ALA A CA 1
ATOM 2160 C C . ALA A 1 280 ? -1.173 40.188 20.047 1 95.5 280 ALA A C 1
ATOM 2162 O O . ALA A 1 280 ? -2.375 39.938 20.172 1 95.5 280 ALA A O 1
ATOM 2163 N N . ARG A 1 281 ? -0.653 40.75 18.969 1 94.5 281 ARG A N 1
ATOM 2164 C CA . ARG A 1 281 ? -1.508 41.031 17.812 1 94.5 281 ARG A CA 1
ATOM 2165 C C . ARG A 1 281 ? -1.996 39.75 17.172 1 94.5 281 ARG A C 1
ATOM 2167 O O . ARG A 1 281 ? -3.145 39.656 16.734 1 94.5 281 ARG A O 1
ATOM 2174 N N . PHE A 1 282 ? -1.055 38.75 17.078 1 96.62 282 PHE A N 1
ATOM 2175 C CA . PHE A 1 282 ? -1.402 37.469 16.5 1 96.62 282 PHE A CA 1
ATOM 2176 C C . PHE A 1 282 ? -0.889 36.312 17.359 1 96.62 282 PHE A C 1
ATOM 2178 O O . PHE A 1 282 ? 0.252 36.344 17.828 1 96.62 282 PHE A O 1
ATOM 2185 N N . TYR A 1 283 ? -1.727 35.406 17.672 1 98.06 283 TYR A N 1
ATOM 2186 C CA . TYR A 1 283 ? -1.344 34.094 18.125 1 98.06 283 TYR A CA 1
ATOM 2187 C C . TYR A 1 283 ? -1.49 33.062 17 1 98.06 283 TYR A C 1
ATOM 2189 O O . TYR A 1 283 ? -2.572 32.906 16.438 1 98.06 283 TYR A O 1
ATOM 2197 N N . TYR A 1 284 ? -0.42 32.344 16.672 1 97.25 284 TYR A N 1
ATOM 2198 C CA . TYR A 1 284 ? -0.368 31.484 15.5 1 97.25 284 TYR A CA 1
ATOM 2199 C C . TYR A 1 284 ? -0.168 30.031 15.914 1 97.25 284 TYR A C 1
ATOM 2201 O O . TYR A 1 284 ? 0.729 29.719 16.703 1 97.25 284 TYR A O 1
ATOM 2209 N N . LEU A 1 285 ? -1.077 29.203 15.484 1 96.88 285 LEU A N 1
ATOM 2210 C CA . LEU A 1 285 ? -0.976 27.766 15.656 1 96.88 285 LEU A CA 1
ATOM 2211 C C . LEU A 1 285 ? -0.869 27.062 14.305 1 96.88 285 LEU A C 1
ATOM 2213 O O . LEU A 1 285 ? -1.636 27.359 13.383 1 96.88 285 LEU A O 1
ATOM 2217 N N . ARG A 1 286 ? 0.098 26.188 14.203 1 94.25 286 ARG A N 1
ATOM 2218 C CA . ARG A 1 286 ? 0.203 25.391 12.984 1 94.25 286 ARG A CA 1
ATOM 2219 C C . ARG A 1 286 ? 0.351 23.906 13.32 1 94.25 286 ARG A C 1
ATOM 2221 O O . ARG A 1 286 ? 1.254 23.531 14.062 1 94.25 286 ARG A O 1
ATOM 2228 N N . ARG A 1 287 ? -0.556 23.125 12.727 1 91.75 287 ARG A N 1
ATOM 2229 C CA . ARG A 1 287 ? -0.49 21.672 12.883 1 91.75 287 ARG A CA 1
ATOM 2230 C C . ARG A 1 287 ? -0.438 21.281 14.352 1 91.75 287 ARG A C 1
ATOM 2232 O O . ARG A 1 287 ? 0.442 20.516 14.773 1 91.75 287 ARG A O 1
ATOM 2239 N N . ILE A 1 288 ? -1.264 21.922 15.125 1 94.5 288 ILE A N 1
ATOM 2240 C CA . ILE A 1 288 ? -1.383 21.656 16.562 1 94.5 288 ILE A CA 1
ATOM 2241 C C . ILE A 1 288 ? -2.758 21.062 16.859 1 94.5 288 ILE A C 1
ATOM 2243 O O . ILE A 1 288 ? -2.861 20.016 17.484 1 94.5 288 ILE A O 1
ATOM 2247 N N . MET A 1 289 ? -3.766 21.734 16.344 1 96 289 MET A N 1
ATOM 2248 C CA . MET A 1 289 ? -5.137 21.359 16.688 1 96 289 MET A CA 1
ATOM 2249 C C . MET A 1 289 ? -5.457 19.969 16.172 1 96 289 MET A C 1
ATOM 2251 O O . MET A 1 289 ? -6.23 19.234 16.797 1 96 289 MET A O 1
ATOM 2255 N N . HIS A 1 290 ? -4.883 19.531 15.062 1 95.69 290 HIS A N 1
ATOM 2256 C CA . HIS A 1 290 ? -5.199 18.234 14.477 1 95.69 290 HIS A CA 1
ATOM 2257 C C . HIS A 1 290 ? -4.617 17.094 15.312 1 95.69 290 HIS A C 1
ATOM 2259 O O . HIS A 1 290 ? -4.988 15.938 15.125 1 95.69 290 HIS A O 1
ATOM 2265 N N . ASP A 1 291 ? -3.77 17.406 16.281 1 93 291 ASP A N 1
ATOM 2266 C CA . ASP A 1 291 ? -3.156 16.391 17.125 1 93 291 ASP A CA 1
ATOM 2267 C C . ASP A 1 291 ? -4.066 16.031 18.297 1 93 291 ASP A C 1
ATOM 2269 O O . ASP A 1 291 ? -3.793 15.078 19.031 1 93 291 ASP A O 1
ATOM 2273 N N . TRP A 1 292 ? -5.195 16.75 18.438 1 92.5 292 TRP A N 1
ATOM 2274 C CA . TRP A 1 292 ? -5.957 16.641 19.672 1 92.5 292 TRP A CA 1
ATOM 2275 C C . TRP A 1 292 ? -7.441 16.453 19.391 1 92.5 292 TRP A C 1
ATOM 2277 O O . TRP A 1 292 ? -7.961 16.984 18.406 1 92.5 292 TRP A O 1
ATOM 2287 N N . PRO A 1 293 ? -8.094 15.719 20.375 1 90 293 PRO A N 1
ATOM 2288 C CA . PRO A 1 293 ? -9.562 15.734 20.328 1 90 293 PRO A CA 1
ATOM 2289 C C . PRO A 1 293 ? -10.148 17.109 20.609 1 90 293 PRO A C 1
ATOM 2291 O O . PRO A 1 293 ? -9.43 18.016 21.031 1 90 293 PRO A O 1
ATOM 2294 N N . ASP A 1 294 ? -11.445 17.281 20.422 1 91.69 294 ASP A N 1
ATOM 2295 C CA . ASP A 1 294 ? -12.109 18.578 20.5 1 91.69 294 ASP A CA 1
ATOM 2296 C C . ASP A 1 294 ? -12 19.156 21.906 1 91.69 294 ASP A C 1
ATOM 2298 O O . ASP A 1 294 ? -11.875 20.375 22.062 1 91.69 294 ASP A O 1
ATOM 2302 N N . ALA A 1 295 ? -12.047 18.281 22.891 1 92.06 295 ALA A N 1
ATOM 2303 C CA . ALA A 1 295 ? -11.992 18.781 24.25 1 92.06 295 ALA A CA 1
ATOM 2304 C C . ALA A 1 295 ? -10.672 19.484 24.531 1 92.06 295 ALA A C 1
ATOM 2306 O O . ALA A 1 295 ? -10.648 20.547 25.172 1 92.06 295 ALA A O 1
ATOM 2307 N N . GLU A 1 296 ? -9.602 18.922 24.094 1 93.62 296 GLU A N 1
ATOM 2308 C CA . GLU A 1 296 ? -8.281 19.531 24.25 1 93.62 296 GLU A CA 1
ATOM 2309 C C . GLU A 1 296 ? -8.148 20.781 23.375 1 93.62 296 GLU A C 1
ATOM 2311 O O . GLU A 1 296 ? -7.512 21.766 23.781 1 93.62 296 GLU A O 1
ATOM 2316 N N . CYS A 1 297 ? -8.719 20.781 22.219 1 96.12 297 CYS A N 1
ATOM 2317 C CA . CYS A 1 297 ? -8.688 21.953 21.344 1 96.12 297 CYS A CA 1
ATOM 2318 C C . CYS A 1 297 ? -9.383 23.141 22 1 96.12 297 CYS A C 1
ATOM 2320 O O . CYS A 1 297 ? -8.906 24.281 21.891 1 96.12 297 CYS A O 1
ATOM 2322 N N . LEU A 1 298 ? -10.477 22.875 22.656 1 97.06 298 LEU A N 1
ATOM 2323 C CA . LEU A 1 298 ? -11.203 23.938 23.344 1 97.06 298 LEU A CA 1
ATOM 2324 C C . LEU A 1 298 ? -10.383 24.5 24.5 1 97.06 298 LEU A C 1
ATOM 2326 O O . LEU A 1 298 ? -10.43 25.703 24.766 1 97.06 298 LEU A O 1
ATOM 2330 N N . LYS A 1 299 ? -9.648 23.641 25.141 1 97 299 LYS A N 1
ATOM 2331 C CA . LYS A 1 299 ? -8.766 24.109 26.188 1 97 299 LYS A CA 1
ATOM 2332 C C . LYS A 1 299 ? -7.684 25.031 25.641 1 97 299 LYS A C 1
ATOM 2334 O O . LYS A 1 299 ? -7.402 26.078 26.219 1 97 299 LYS A O 1
ATOM 2339 N N . ILE A 1 300 ? -7.102 24.688 24.516 1 97.5 300 ILE A N 1
ATOM 2340 C CA . ILE A 1 300 ? -6.066 25.5 23.891 1 97.5 300 ILE A CA 1
ATOM 2341 C C . ILE A 1 300 ? -6.641 26.859 23.5 1 97.5 300 ILE A C 1
ATOM 2343 O O . ILE A 1 300 ? -6.047 27.891 23.797 1 97.5 300 ILE A O 1
ATOM 2347 N N . LEU A 1 301 ? -7.797 26.844 22.891 1 97.94 301 LEU A N 1
ATOM 2348 C CA . LEU A 1 301 ? -8.43 28.078 22.438 1 97.94 301 LEU A CA 1
ATOM 2349 C C . LEU A 1 301 ? -8.82 28.953 23.625 1 97.94 301 LEU A C 1
ATOM 2351 O O . LEU A 1 301 ? -8.75 30.188 23.547 1 97.94 301 LEU A O 1
ATOM 2355 N N . SER A 1 302 ? -9.242 28.312 24.688 1 97.56 302 SER A N 1
ATOM 2356 C CA . SER A 1 302 ? -9.602 29.078 25.891 1 97.56 302 SER A CA 1
ATOM 2357 C C . SER A 1 302 ? -8.391 29.812 26.469 1 97.56 302 SER A C 1
ATOM 2359 O O . SER A 1 302 ? -8.492 30.984 26.844 1 97.56 302 SER A O 1
ATOM 2361 N N . ARG A 1 303 ? -7.273 29.094 26.531 1 97.81 303 ARG A N 1
ATOM 2362 C CA . ARG A 1 303 ? -6.051 29.703 27.047 1 97.81 303 ARG A CA 1
ATOM 2363 C C . ARG A 1 303 ? -5.609 30.875 26.188 1 97.81 303 ARG A C 1
ATOM 2365 O O . ARG A 1 303 ? -5.152 31.891 26.703 1 97.81 303 ARG A O 1
ATOM 2372 N N . LEU A 1 304 ? -5.754 30.781 24.922 1 98.12 304 LEU A N 1
ATOM 2373 C CA . LEU A 1 304 ? -5.383 31.859 24.016 1 98.12 304 LEU A CA 1
ATOM 2374 C C . LEU A 1 304 ? -6.363 33.031 24.125 1 98.12 304 LEU A C 1
ATOM 2376 O O . LEU A 1 304 ? -5.953 34.188 24.109 1 98.12 304 LEU A O 1
ATOM 2380 N N . SER A 1 305 ? -7.625 32.688 24.188 1 97.62 305 SER A N 1
ATOM 2381 C CA . SER A 1 305 ? -8.656 33.719 24.312 1 97.62 305 SER A CA 1
ATOM 2382 C C . SER A 1 305 ? -8.422 34.594 25.531 1 97.62 305 SER A C 1
ATOM 2384 O O . SER A 1 305 ? -8.617 35.812 25.469 1 97.62 305 SER A O 1
ATOM 2386 N N . GLU A 1 306 ? -8.023 33.938 26.594 1 97.56 306 GLU A N 1
ATOM 2387 C CA . GLU A 1 306 ? -7.73 34.656 27.828 1 97.56 306 GLU A CA 1
ATOM 2388 C C . GLU A 1 306 ? -6.59 35.656 27.641 1 97.56 306 GLU A C 1
ATOM 2390 O O . GLU A 1 306 ? -6.547 36.688 28.297 1 97.56 306 GLU A O 1
ATOM 2395 N N . ALA A 1 307 ? -5.719 35.375 26.75 1 97.75 307 ALA A N 1
ATOM 2396 C CA . ALA A 1 307 ? -4.516 36.188 26.562 1 97.75 307 ALA A CA 1
ATOM 2397 C C . ALA A 1 307 ? -4.75 37.281 25.531 1 97.75 307 ALA A C 1
ATOM 2399 O O . ALA A 1 307 ? -3.971 38.219 25.438 1 97.75 307 ALA A O 1
ATOM 2400 N N . MET A 1 308 ? -5.77 37.219 24.766 1 97 308 MET A N 1
ATOM 2401 C CA . MET A 1 308 ? -6.047 38.094 23.625 1 97 308 MET A CA 1
ATOM 2402 C C . MET A 1 308 ? -6.453 39.469 24.125 1 97 308 MET A C 1
ATOM 2404 O O . MET A 1 308 ? -7.16 39.594 25.125 1 97 308 MET A O 1
ATOM 2408 N N . ALA A 1 309 ? -5.953 40.469 23.438 1 95.38 309 ALA A N 1
ATOM 2409 C CA . ALA A 1 309 ? -6.539 41.812 23.5 1 95.38 309 ALA A CA 1
ATOM 2410 C C . ALA A 1 309 ? -7.734 41.938 22.562 1 95.38 309 ALA A C 1
ATOM 2412 O O . ALA A 1 309 ? -8.078 40.969 21.859 1 95.38 309 ALA A O 1
ATOM 2413 N N . SER A 1 310 ? -8.398 43.094 22.594 1 94.56 310 SER A N 1
ATOM 2414 C CA . SER A 1 310 ? -9.617 43.281 21.797 1 94.56 310 SER A CA 1
ATOM 2415 C C . SER A 1 310 ? -9.32 43.156 20.312 1 94.56 310 SER A C 1
ATOM 2417 O O . SER A 1 310 ? -10.188 42.75 19.531 1 94.56 310 SER A O 1
ATOM 2419 N N . ASP A 1 311 ? -8.117 43.5 19.906 1 93.19 311 ASP A N 1
ATOM 2420 C CA . ASP A 1 311 ? -7.781 43.5 18.484 1 93.19 311 ASP A CA 1
ATOM 2421 C C . ASP A 1 311 ? -6.879 42.312 18.141 1 93.19 311 ASP A C 1
ATOM 2423 O O . ASP A 1 311 ? -6.371 42.219 17.016 1 93.19 311 ASP A O 1
ATOM 2427 N N . SER A 1 312 ? -6.637 41.406 19.109 1 96 312 SER A N 1
ATOM 2428 C CA . SER A 1 312 ? -5.844 40.219 18.844 1 96 312 SER A CA 1
ATOM 2429 C C . SER A 1 312 ? -6.57 39.25 17.906 1 96 312 SER A C 1
ATOM 2431 O O . SER A 1 312 ? -7.801 39.25 17.875 1 96 312 SER A O 1
ATOM 2433 N N . LEU A 1 313 ? -5.801 38.531 17.125 1 97.31 313 LEU A N 1
ATOM 2434 C CA . LEU A 1 313 ? -6.344 37.469 16.281 1 97.31 313 LEU A CA 1
ATOM 2435 C C . LEU A 1 313 ? -5.586 36.188 16.5 1 97.31 313 LEU A C 1
ATOM 2437 O O . LEU A 1 313 ? -4.391 36.188 16.812 1 97.31 313 LEU A O 1
ATOM 2441 N N . ILE A 1 314 ? -6.312 35.094 16.422 1 98.19 314 ILE A N 1
ATOM 2442 C CA . ILE A 1 314 ? -5.703 33.781 16.375 1 98.19 314 ILE A CA 1
ATOM 2443 C C . ILE A 1 314 ? -5.664 33.281 14.938 1 98.19 314 ILE A C 1
ATOM 2445 O O . ILE A 1 314 ? -6.664 33.344 14.227 1 98.19 314 ILE A O 1
ATOM 2449 N N . LEU A 1 315 ? -4.52 32.906 14.469 1 97.31 315 LEU A N 1
ATOM 2450 C CA . LEU A 1 315 ? -4.34 32.281 13.172 1 97.31 315 LEU A CA 1
ATOM 2451 C C . LEU A 1 315 ? -4.094 30.781 13.336 1 97.31 315 LEU A C 1
ATOM 2453 O O . LEU A 1 315 ? -3.051 30.359 13.844 1 97.31 315 LEU A O 1
ATOM 2457 N N . ILE A 1 316 ? -5.051 29.984 12.906 1 97.25 316 ILE A N 1
ATOM 2458 C CA . ILE A 1 316 ? -4.922 28.531 12.969 1 97.25 316 ILE A CA 1
ATOM 2459 C C . ILE A 1 316 ? -4.609 27.984 11.578 1 97.25 316 ILE A C 1
ATOM 2461 O O . ILE A 1 316 ? -5.488 27.922 10.711 1 97.25 316 ILE A O 1
ATOM 2465 N N . ASP A 1 317 ? -3.346 27.578 11.391 1 95.06 317 ASP A N 1
ATOM 2466 C CA . ASP A 1 317 ? -2.877 27.016 10.133 1 95.06 317 ASP A CA 1
ATOM 2467 C C . ASP A 1 317 ? -3.018 25.484 10.133 1 95.06 317 ASP A C 1
ATOM 2469 O O . ASP A 1 317 ? -2.121 24.781 10.594 1 95.06 317 ASP A O 1
ATOM 2473 N N . GLU A 1 318 ? -4.184 25.031 9.625 1 95.31 318 GLU A N 1
ATOM 2474 C CA . GLU A 1 318 ? -4.582 23.625 9.68 1 95.31 318 GLU A CA 1
ATOM 2475 C C . GLU A 1 318 ? -5.234 23.188 8.375 1 95.31 318 GLU A C 1
ATOM 2477 O O . GLU A 1 318 ? -5.383 23.984 7.449 1 95.31 318 GLU A O 1
ATOM 2482 N N . ILE A 1 319 ? -5.535 21.891 8.352 1 95.38 319 ILE A N 1
ATOM 2483 C CA . ILE A 1 319 ? -6.316 21.344 7.246 1 95.38 319 ILE A CA 1
ATOM 2484 C C . ILE A 1 319 ? -7.805 21.562 7.5 1 95.38 319 ILE A C 1
ATOM 2486 O O . ILE A 1 319 ? -8.297 21.328 8.609 1 95.38 319 ILE A O 1
ATOM 2490 N N . VAL A 1 320 ? -8.484 22.141 6.562 1 96.5 320 VAL A N 1
ATOM 2491 C CA . VAL A 1 320 ? -9.938 22.266 6.578 1 96.5 320 VAL A CA 1
ATOM 2492 C C . VAL A 1 320 ? -10.539 21.391 5.469 1 96.5 320 VAL A C 1
ATOM 2494 O O . VAL A 1 320 ? -10.523 21.781 4.297 1 96.5 320 VAL A O 1
ATOM 2497 N N . LEU A 1 321 ? -11.078 20.297 5.863 1 96.12 321 LEU A N 1
ATOM 2498 C CA . LEU A 1 321 ? -11.641 19.359 4.891 1 96.12 321 LEU A CA 1
ATOM 2499 C C . LEU A 1 321 ? -12.922 19.922 4.285 1 96.12 321 LEU A C 1
ATOM 2501 O O . LEU A 1 321 ? -13.773 20.453 5 1 96.12 321 LEU A O 1
ATOM 2505 N N . PRO A 1 322 ? -13.039 19.875 2.926 1 93.5 322 PRO A N 1
ATOM 2506 C CA . PRO A 1 322 ? -14.367 20.125 2.377 1 93.5 322 PRO A CA 1
ATOM 2507 C C . PRO A 1 322 ? -15.414 19.125 2.861 1 93.5 322 PRO A C 1
ATOM 2509 O O . PRO A 1 322 ? -15.055 18.047 3.352 1 93.5 322 PRO A O 1
ATOM 2512 N N . ASP A 1 323 ? -16.594 19.484 2.73 1 91.25 323 ASP A N 1
ATOM 2513 C CA . ASP A 1 323 ? -17.656 18.641 3.264 1 91.25 323 ASP A CA 1
ATOM 2514 C C . ASP A 1 323 ? -17.953 17.469 2.336 1 91.25 323 ASP A C 1
ATOM 2516 O O . ASP A 1 323 ? -18.609 16.5 2.73 1 91.25 323 ASP A O 1
ATOM 2520 N N . ALA A 1 324 ? -17.5 17.531 1.071 1 90.81 324 ALA A N 1
ATOM 2521 C CA . ALA A 1 324 ? -17.594 16.438 0.102 1 90.81 324 ALA A CA 1
ATOM 2522 C C . ALA A 1 324 ? -16.391 16.438 -0.83 1 90.81 324 ALA A C 1
ATOM 2524 O O . ALA A 1 324 ? -15.703 17.438 -0.974 1 90.81 324 ALA A O 1
ATOM 2525 N N . ASN A 1 325 ? -16.156 15.266 -1.389 1 88.19 325 ASN A N 1
ATOM 2526 C CA . ASN A 1 325 ? -15.07 15.109 -2.357 1 88.19 325 ASN A CA 1
ATOM 2527 C C . ASN A 1 325 ? -13.727 15.508 -1.765 1 88.19 325 ASN A C 1
ATOM 2529 O O . ASN A 1 325 ? -13.008 16.328 -2.34 1 88.19 325 ASN A O 1
ATOM 2533 N N . VAL A 1 326 ? -13.477 15.039 -0.562 1 93.06 326 VAL A N 1
ATOM 2534 C CA . VAL A 1 326 ? -12.219 15.312 0.128 1 93.06 326 VAL A CA 1
ATOM 2535 C C . VAL A 1 326 ? -11.055 14.711 -0.655 1 93.06 326 VAL A C 1
ATOM 2537 O O . VAL A 1 326 ? -11.094 13.531 -1.018 1 93.06 326 VAL A O 1
ATOM 2540 N N . PRO A 1 327 ? -10.023 15.539 -0.987 1 91.25 327 PRO A N 1
ATOM 2541 C CA . PRO A 1 327 ? -8.828 14.953 -1.608 1 91.25 327 PRO A CA 1
ATOM 2542 C C . PRO A 1 327 ? -8.195 13.859 -0.752 1 91.25 327 PRO A C 1
ATOM 2544 O O . PRO A 1 327 ? -8.164 13.969 0.476 1 91.25 327 PRO A O 1
ATOM 2547 N N . TRP A 1 328 ? -7.625 12.859 -1.403 1 92.12 328 TRP A N 1
ATOM 2548 C CA . TRP A 1 328 ? -7.117 11.703 -0.681 1 92.12 328 TRP A CA 1
ATOM 2549 C C . TRP A 1 328 ? -5.969 12.094 0.245 1 92.12 328 TRP A C 1
ATOM 2551 O O . TRP A 1 328 ? -5.793 11.5 1.312 1 92.12 328 TRP A O 1
ATOM 2561 N N . GLN A 1 329 ? -5.211 13.109 -0.123 1 92.06 329 GLN A N 1
ATOM 2562 C CA . GLN A 1 329 ? -4.105 13.547 0.723 1 92.06 329 GLN A CA 1
ATOM 2563 C C . GLN A 1 329 ? -4.605 14.008 2.088 1 92.06 329 GLN A C 1
ATOM 2565 O O . GLN A 1 329 ? -4.035 13.648 3.119 1 92.06 329 GLN A O 1
ATOM 2570 N N . ALA A 1 330 ? -5.672 14.773 2.018 1 94.25 330 ALA A N 1
ATOM 2571 C CA . ALA A 1 330 ? -6.234 15.305 3.254 1 94.25 330 ALA A CA 1
ATOM 2572 C C . ALA A 1 330 ? -6.949 14.219 4.047 1 94.25 330 ALA A C 1
ATOM 2574 O O . ALA A 1 330 ? -6.859 14.18 5.277 1 94.25 330 ALA A O 1
ATOM 2575 N N . ALA A 1 331 ? -7.688 13.367 3.371 1 96 331 ALA A N 1
ATOM 2576 C CA . ALA A 1 331 ? -8.359 12.258 4.043 1 96 331 ALA A CA 1
ATOM 2577 C C . ALA A 1 331 ? -7.344 11.32 4.699 1 96 331 ALA A C 1
ATOM 2579 O O . ALA A 1 331 ? -7.57 10.828 5.809 1 96 331 ALA A O 1
ATOM 2580 N N . MET A 1 332 ? -6.281 11.078 3.977 1 95.94 332 MET A N 1
ATOM 2581 C CA . MET A 1 332 ? -5.191 10.258 4.5 1 95.94 332 MET A CA 1
ATOM 2582 C C . MET A 1 332 ? -4.633 10.859 5.785 1 95.94 332 MET A C 1
ATOM 2584 O O . MET A 1 332 ? -4.371 10.141 6.75 1 95.94 332 MET A O 1
ATOM 2588 N N . GLN A 1 333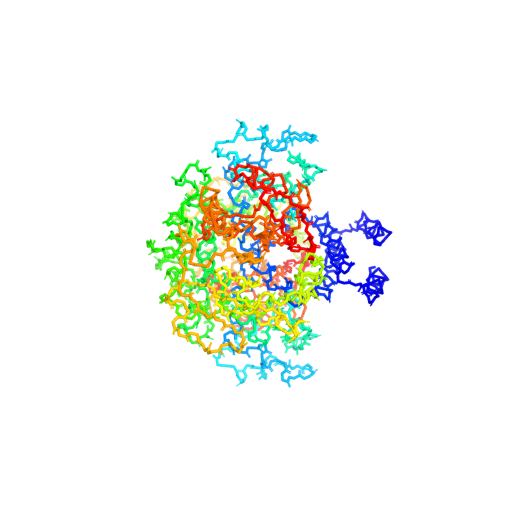 ? -4.445 12.141 5.781 1 95.06 333 GLN A N 1
ATOM 2589 C CA . GLN A 1 333 ? -3.926 12.82 6.961 1 95.06 333 GLN A CA 1
ATOM 2590 C C . GLN A 1 333 ? -4.875 12.672 8.148 1 95.06 333 GLN A C 1
ATOM 2592 O O . GLN A 1 333 ? -4.434 12.477 9.281 1 95.06 333 GLN A O 1
ATOM 2597 N N . ASP A 1 334 ? -6.145 12.773 7.891 1 96.88 334 ASP A N 1
ATOM 2598 C CA . ASP A 1 334 ? -7.133 12.617 8.953 1 96.88 334 ASP A CA 1
ATOM 2599 C C . ASP A 1 334 ? -7.016 11.242 9.609 1 96.88 334 ASP A C 1
ATOM 2601 O O . ASP A 1 334 ? -6.891 11.141 10.828 1 96.88 334 ASP A O 1
ATOM 2605 N N . VAL A 1 335 ? -6.945 10.211 8.82 1 97.69 335 VAL A N 1
ATOM 2606 C CA . VAL A 1 335 ? -6.863 8.852 9.336 1 97.69 335 VAL A CA 1
ATOM 2607 C C . VAL A 1 335 ? -5.531 8.648 10.062 1 97.69 335 VAL A C 1
ATOM 2609 O O . VAL A 1 335 ? -5.488 8.047 11.133 1 97.69 335 VAL A O 1
ATOM 2612 N N . SER A 1 336 ? -4.512 9.156 9.484 1 96.69 336 SER A N 1
ATOM 2613 C CA . SER A 1 336 ? -3.188 9.023 10.078 1 96.69 336 SER A CA 1
ATOM 2614 C C . SER A 1 336 ? -3.131 9.688 11.453 1 96.69 336 SER A C 1
ATOM 2616 O O . SER A 1 336 ? -2.59 9.117 12.398 1 96.69 336 SER A O 1
ATOM 2618 N N . MET A 1 337 ? -3.699 10.867 11.578 1 96.25 337 MET A N 1
ATOM 2619 C CA . MET A 1 337 ? -3.713 11.578 12.852 1 96.25 337 MET A CA 1
ATOM 2620 C C . MET A 1 337 ? -4.488 10.797 13.906 1 96.25 337 MET A C 1
ATOM 2622 O O . MET A 1 337 ? -4.109 10.773 15.078 1 96.25 337 MET A O 1
ATOM 2626 N N . ASN A 1 338 ? -5.547 10.219 13.453 1 97.31 338 ASN A N 1
ATOM 2627 C CA . ASN A 1 338 ? -6.355 9.43 14.383 1 97.31 338 ASN A CA 1
ATOM 2628 C C . ASN A 1 338 ? -5.598 8.219 14.898 1 97.31 338 ASN A C 1
ATOM 2630 O O . ASN A 1 338 ? -5.586 7.949 16.094 1 97.31 338 ASN A O 1
ATOM 2634 N N . ILE A 1 339 ? -4.895 7.512 14.023 1 97.5 339 ILE A N 1
ATOM 2635 C CA . ILE A 1 339 ? -4.172 6.281 14.328 1 97.5 339 ILE A CA 1
ATOM 2636 C C . ILE A 1 339 ? -3.012 6.582 15.273 1 97.5 339 ILE A C 1
ATOM 2638 O O . ILE A 1 339 ? -2.76 5.828 16.219 1 97.5 339 ILE A O 1
ATOM 2642 N N . LEU A 1 340 ? -2.375 7.684 15.07 1 96 340 LEU A N 1
ATOM 2643 C CA . LEU A 1 340 ? -1.116 7.934 15.758 1 96 340 LEU A CA 1
ATOM 2644 C C . LEU A 1 340 ? -1.347 8.742 17.031 1 96 340 LEU A C 1
ATOM 2646 O O . LEU A 1 340 ? -0.649 8.547 18.031 1 96 340 LEU A O 1
ATOM 2650 N N . PHE A 1 341 ? -2.455 9.688 17 1 94.19 341 PHE A N 1
ATOM 2651 C CA . PHE A 1 341 ? -2.469 10.703 18.047 1 94.19 341 PHE A CA 1
ATOM 2652 C C . PHE A 1 341 ? -3.863 10.852 18.641 1 94.19 341 PHE A C 1
ATOM 2654 O O . PHE A 1 341 ? -4.082 11.672 19.531 1 94.19 341 PHE A O 1
ATOM 2661 N N . ALA A 1 342 ? -4.785 10.062 18.172 1 95.12 342 ALA A N 1
ATOM 2662 C CA . ALA A 1 342 ? -6.184 10.297 18.516 1 95.12 342 ALA A CA 1
ATOM 2663 C C . ALA A 1 342 ? -6.633 11.688 18.094 1 95.12 342 ALA A C 1
ATOM 2665 O O . ALA A 1 342 ? -7.602 12.227 18.641 1 95.12 342 ALA A O 1
ATOM 2666 N N . GLY A 1 343 ? -5.926 12.258 17.188 1 95.62 343 GLY A N 1
ATOM 2667 C CA . GLY A 1 343 ? -6.285 13.539 16.594 1 95.62 343 GLY A CA 1
ATOM 2668 C C . GLY A 1 343 ? -7.227 13.406 15.414 1 95.62 343 GLY A C 1
ATOM 2669 O O . GLY A 1 343 ? -7.898 12.383 15.258 1 95.62 343 GLY A O 1
ATOM 2670 N N . LYS A 1 344 ? -7.359 14.5 14.656 1 96 344 LYS A N 1
ATOM 2671 C CA . LYS A 1 344 ? -8.234 14.469 13.484 1 96 344 LYS A CA 1
ATOM 2672 C C . LYS A 1 344 ? -8.102 15.75 12.664 1 96 344 LYS A C 1
ATOM 2674 O O . LYS A 1 344 ? -7.688 16.797 13.188 1 96 344 LYS A O 1
ATOM 2679 N N . GLU A 1 345 ? -8.305 15.617 11.406 1 97 345 GLU A N 1
ATOM 2680 C CA . GLU A 1 345 ? -8.633 16.781 10.594 1 97 345 GLU A CA 1
ATOM 2681 C C . GLU A 1 345 ? -10.125 17.062 10.617 1 97 345 GLU A C 1
ATOM 2683 O O . GLU A 1 345 ? -10.938 16.156 10.797 1 97 345 GLU A O 1
ATOM 2688 N N . ARG A 1 346 ? -10.445 18.281 10.438 1 96.5 346 ARG A N 1
ATOM 2689 C CA . ARG A 1 346 ? -11.836 18.672 10.625 1 96.5 346 ARG A CA 1
ATOM 2690 C C . ARG A 1 346 ? -12.406 19.297 9.352 1 96.5 346 ARG A C 1
ATOM 2692 O O . ARG A 1 346 ? -11.695 20.016 8.633 1 96.5 346 ARG A O 1
ATOM 2699 N N . THR A 1 347 ? -13.664 18.938 9.094 1 94.44 347 THR A N 1
ATOM 2700 C CA . THR A 1 347 ? -14.391 19.578 7.996 1 94.44 347 THR A CA 1
ATOM 2701 C C . THR A 1 347 ? -14.703 21.031 8.344 1 94.44 347 THR A C 1
ATOM 2703 O O . THR A 1 347 ? -14.57 21.453 9.492 1 94.44 347 THR A O 1
ATOM 2706 N N . ASN A 1 348 ? -15.125 21.734 7.281 1 93.5 348 ASN A N 1
ATOM 2707 C CA . ASN A 1 348 ? -15.586 23.109 7.508 1 93.5 348 ASN A CA 1
ATOM 2708 C C . ASN A 1 348 ? -16.672 23.156 8.578 1 93.5 348 ASN A C 1
ATOM 2710 O O . ASN A 1 348 ? -16.656 24.031 9.445 1 93.5 348 ASN A O 1
ATOM 2714 N N . THR A 1 349 ? -17.562 22.219 8.516 1 92.56 349 THR A N 1
ATOM 2715 C CA . THR A 1 349 ? -18.656 22.156 9.477 1 92.56 349 THR A CA 1
ATOM 2716 C C . THR A 1 349 ? -18.141 21.859 10.875 1 92.56 349 THR A C 1
ATOM 2718 O O . THR A 1 349 ? -18.562 22.5 11.844 1 92.56 349 THR A O 1
ATOM 2721 N N . GLU A 1 350 ? -17.234 20.984 10.992 1 93.38 350 GLU A N 1
ATOM 2722 C CA . GLU A 1 350 ? -16.672 20.609 12.289 1 93.38 350 GLU A CA 1
ATOM 2723 C C . GLU A 1 350 ? -15.875 21.766 12.891 1 93.38 350 GLU A C 1
ATOM 2725 O O . GLU A 1 350 ? -15.93 22 14.102 1 93.38 350 GLU A O 1
ATOM 2730 N N . TRP A 1 351 ? -15.125 22.5 12.07 1 96.25 351 TRP A N 1
ATOM 2731 C CA . TRP A 1 351 ? -14.398 23.672 12.531 1 96.25 351 TRP A CA 1
ATOM 2732 C C . TRP A 1 351 ? -15.367 24.75 13.039 1 96.25 351 TRP A C 1
ATOM 2734 O O . TRP A 1 351 ? -15.148 25.328 14.102 1 96.25 351 TRP A O 1
ATOM 2744 N N . THR A 1 352 ? -16.391 24.969 12.242 1 94.94 352 THR A N 1
ATOM 2745 C CA . THR A 1 352 ? -17.391 25.953 12.617 1 94.94 352 THR A CA 1
ATOM 2746 C C . THR A 1 352 ? -17.984 25.625 13.984 1 94.94 352 THR A C 1
ATOM 2748 O O . THR A 1 352 ? -18.125 26.5 14.836 1 94.94 352 THR A O 1
ATOM 2751 N N . ASN A 1 353 ? -18.281 24.359 14.172 1 95 353 ASN A N 1
ATOM 2752 C CA . ASN A 1 353 ? -18.859 23.922 15.438 1 95 353 ASN A CA 1
ATOM 2753 C C . ASN A 1 353 ? -17.859 24.078 16.578 1 95 353 ASN A C 1
ATOM 2755 O O . ASN A 1 353 ? -18.219 24.516 17.672 1 95 353 ASN A O 1
ATOM 2759 N N . LEU A 1 354 ? -16.641 23.688 16.359 1 96.25 354 LEU A N 1
ATOM 2760 C CA . LEU A 1 354 ? -15.594 23.797 17.375 1 96.25 354 LEU A CA 1
ATOM 2761 C C . LEU A 1 354 ? -15.367 25.25 17.766 1 96.25 354 LEU A C 1
ATOM 2763 O O . LEU A 1 354 ? -15.258 25.562 18.953 1 96.25 354 LEU A O 1
ATOM 2767 N N . ILE A 1 355 ? -15.305 26.125 16.797 1 96.88 355 ILE A N 1
ATOM 2768 C CA . ILE A 1 355 ? -15.07 27.547 17.031 1 96.88 355 ILE A CA 1
ATOM 2769 C C . ILE A 1 355 ? -16.25 28.156 17.812 1 96.88 355 ILE A C 1
ATOM 2771 O O . ILE A 1 355 ? -16.047 28.906 18.766 1 96.88 355 ILE A O 1
ATOM 2775 N N . ALA A 1 356 ? -17.438 27.766 17.438 1 95.94 356 ALA A N 1
ATOM 2776 C CA . ALA A 1 356 ? -18.625 28.25 18.125 1 95.94 356 ALA A CA 1
ATOM 2777 C C . ALA A 1 356 ? -18.609 27.859 19.594 1 95.94 356 ALA A C 1
ATOM 2779 O O . ALA A 1 356 ? -18.969 28.641 20.469 1 95.94 356 ALA A O 1
ATOM 2780 N N . SER A 1 357 ? -18.172 26.703 19.828 1 96.5 357 SER A N 1
ATOM 2781 C CA . SER A 1 357 ? -18.141 26.188 21.188 1 96.5 357 SER A CA 1
ATOM 2782 C C . SER A 1 357 ? -17.062 26.875 22.016 1 96.5 357 SER A C 1
ATOM 2784 O O . SER A 1 357 ? -17.109 26.859 23.25 1 96.5 357 SER A O 1
ATOM 2786 N N . SER A 1 358 ? -16.078 27.438 21.406 1 96.56 358 SER A N 1
ATOM 2787 C CA . SER A 1 358 ? -14.969 28.094 22.094 1 96.56 358 SER A CA 1
ATOM 2788 C C . SER A 1 358 ? -15.352 29.5 22.531 1 96.56 358 SER A C 1
ATOM 2790 O O . SER A 1 358 ? -14.68 30.094 23.391 1 96.56 358 SER A O 1
ATOM 2792 N N . GLY A 1 359 ? -16.375 30.078 21.938 1 95.75 359 GLY A N 1
ATOM 2793 C CA . GLY A 1 359 ? -16.766 31.453 22.203 1 95.75 359 GLY A CA 1
ATOM 2794 C C . GLY A 1 359 ? -16.031 32.469 21.344 1 95.75 359 GLY A C 1
ATOM 2795 O O . GLY A 1 359 ? -16.312 33.656 21.406 1 95.75 359 GLY A O 1
ATOM 2796 N N . LEU A 1 360 ? -15.117 32.094 20.516 1 97.81 360 LEU A N 1
ATOM 2797 C CA . LEU A 1 360 ? -14.414 32.938 19.578 1 97.81 360 LEU A CA 1
ATOM 2798 C C . LEU A 1 360 ? -15.227 33.125 18.297 1 97.81 360 LEU A C 1
ATOM 2800 O O . LEU A 1 360 ? -16.203 32.406 18.078 1 97.81 360 LEU A O 1
ATOM 2804 N N . GLN A 1 361 ? -14.805 34.094 17.531 1 96.62 361 GLN A N 1
ATOM 2805 C CA . GLN A 1 361 ? -15.508 34.375 16.281 1 96.62 361 GLN A CA 1
ATOM 2806 C C . GLN A 1 361 ? -14.633 34.062 15.078 1 96.62 361 GLN A C 1
ATOM 2808 O O . GLN A 1 361 ? -13.484 34.531 15 1 96.62 361 GLN A O 1
ATOM 2813 N N . LYS A 1 362 ? -15.219 33.281 14.188 1 96.31 362 LYS A N 1
ATOM 2814 C CA . LYS A 1 362 ? -14.531 33.031 12.922 1 96.31 362 LYS A CA 1
ATOM 2815 C C . LYS A 1 362 ? -14.586 34.281 12.023 1 96.31 362 LYS A C 1
ATOM 2817 O O . LYS A 1 362 ? -15.664 34.781 11.711 1 96.31 362 LYS A O 1
ATOM 2822 N N . ARG A 1 363 ? -13.477 34.781 11.625 1 94.44 363 ARG A N 1
ATOM 2823 C CA . ARG A 1 363 ? -13.398 35.938 10.766 1 94.44 363 ARG A CA 1
ATOM 2824 C C . ARG A 1 363 ? -13.195 35.562 9.312 1 94.44 363 ARG A C 1
ATOM 2826 O O . ARG A 1 363 ? -13.727 36.188 8.406 1 94.44 363 ARG A O 1
ATOM 2833 N N . ASP A 1 364 ? -12.359 34.562 9.133 1 93.44 364 ASP A N 1
ATOM 2834 C CA . ASP A 1 364 ? -12.008 34.156 7.77 1 93.44 364 ASP A CA 1
ATOM 2835 C C . ASP A 1 364 ? -11.422 32.75 7.734 1 93.44 364 ASP A C 1
ATOM 2837 O O . ASP A 1 364 ? -10.961 32.25 8.758 1 93.44 364 ASP A O 1
ATOM 2841 N N . ILE A 1 365 ? -11.57 32.094 6.691 1 93.5 365 ILE A N 1
ATOM 2842 C CA . ILE A 1 365 ? -10.828 30.875 6.355 1 93.5 365 ILE A CA 1
ATOM 2843 C C . ILE A 1 365 ? -10.188 31.031 4.977 1 93.5 365 ILE A C 1
ATOM 2845 O O . ILE A 1 365 ? -10.883 31.266 3.984 1 93.5 365 ILE A O 1
ATOM 2849 N N . LEU A 1 366 ? -8.906 30.906 4.957 1 91.75 366 LEU A N 1
ATOM 2850 C CA . LEU A 1 366 ? -8.156 31.078 3.717 1 91.75 366 LEU A CA 1
ATOM 2851 C C . LEU A 1 366 ? -7.438 29.781 3.334 1 91.75 366 LEU A C 1
ATOM 2853 O O . LEU A 1 366 ? -6.477 29.391 3.996 1 91.75 366 LEU A O 1
ATOM 2857 N N . THR A 1 367 ? -7.895 29.188 2.252 1 89.38 367 THR A N 1
ATOM 2858 C CA . THR A 1 367 ? -7.23 27.984 1.769 1 89.38 367 THR A CA 1
ATOM 2859 C C . THR A 1 367 ? -6.098 28.328 0.808 1 89.38 367 THR A C 1
ATOM 2861 O O . THR A 1 367 ? -6.312 29.047 -0.178 1 89.38 367 THR A O 1
ATOM 2864 N N . TYR A 1 368 ? -4.855 27.828 1.13 1 87.38 368 TYR A N 1
ATOM 2865 C CA . TYR A 1 368 ? -3.725 28.219 0.292 1 87.38 368 TYR A CA 1
ATOM 2866 C C . TYR A 1 368 ? -3.123 27 -0.406 1 87.38 368 TYR A C 1
ATOM 2868 O O . TYR A 1 368 ? -2.244 27.141 -1.261 1 87.38 368 TYR A O 1
ATOM 2876 N N . ASN A 1 369 ? -3.516 25.812 -0.062 1 84.56 369 ASN A N 1
ATOM 2877 C CA . ASN A 1 369 ? -3.195 24.562 -0.739 1 84.56 369 ASN A CA 1
ATOM 2878 C C . ASN A 1 369 ? -4.43 23.688 -0.899 1 84.56 369 ASN A C 1
ATOM 2880 O O . ASN A 1 369 ? -4.895 23.078 0.066 1 84.56 369 ASN A O 1
ATOM 2884 N N . HIS A 1 370 ? -4.855 23.531 -2.043 1 78.94 370 HIS A N 1
ATOM 2885 C CA . HIS A 1 370 ? -6.145 22.891 -2.275 1 78.94 370 HIS A CA 1
ATOM 2886 C C . HIS A 1 370 ? -6.035 21.375 -2.184 1 78.94 370 HIS A C 1
ATOM 2888 O O . HIS A 1 370 ? -6.938 20.719 -1.664 1 78.94 370 HIS A O 1
ATOM 2894 N N . SER A 1 371 ? -4.965 20.797 -2.678 1 78.25 371 SER A N 1
ATOM 2895 C CA . SER A 1 371 ? -4.816 19.344 -2.631 1 78.25 371 SER A CA 1
ATOM 2896 C C . SER A 1 371 ? -4.668 18.844 -1.197 1 78.25 371 SER A C 1
ATOM 2898 O O . SER A 1 371 ? -5.238 17.812 -0.828 1 78.25 371 SER A O 1
ATOM 2900 N N . ALA A 1 372 ? -3.988 19.641 -0.375 1 85.44 372 ALA A N 1
ATOM 2901 C CA . ALA A 1 372 ? -3.791 19.266 1.023 1 85.44 372 ALA A CA 1
ATOM 2902 C C . ALA A 1 372 ? -4.848 19.906 1.917 1 85.44 372 ALA A C 1
ATOM 2904 O O . ALA A 1 372 ? -4.953 19.578 3.1 1 85.44 372 ALA A O 1
ATOM 2905 N N . CYS A 1 373 ? -5.641 20.75 1.353 1 90.56 373 CYS A N 1
ATOM 2906 C CA . CYS A 1 373 ? -6.688 21.484 2.061 1 90.56 373 CYS A CA 1
ATOM 2907 C C . CYS A 1 373 ? -6.105 22.312 3.201 1 90.56 373 CYS A C 1
ATOM 2909 O O . CYS A 1 373 ? -6.727 22.438 4.254 1 90.56 373 CYS A O 1
ATOM 2911 N N . SER A 1 374 ? -4.84 22.766 3.006 1 91.56 374 SER A N 1
ATOM 2912 C CA . SER A 1 374 ? -4.227 23.625 4.016 1 91.56 374 SER A CA 1
ATOM 2913 C C . SER A 1 374 ? -4.871 25.016 4.031 1 91.56 374 SER A C 1
ATOM 2915 O O . SER A 1 374 ? -4.992 25.656 2.988 1 91.56 374 SER A O 1
ATOM 2917 N N . SER A 1 375 ? -5.266 25.406 5.168 1 93.5 375 SER A N 1
ATOM 2918 C CA . SER A 1 375 ? -5.992 26.672 5.336 1 93.5 375 SER A CA 1
ATOM 2919 C C . SER A 1 375 ? -5.562 27.375 6.613 1 93.5 375 SER A C 1
ATOM 2921 O O . SER A 1 375 ? -5.074 26.75 7.551 1 93.5 375 SER A O 1
ATOM 2923 N N . VAL A 1 376 ? -5.684 28.688 6.531 1 95.38 376 VAL A N 1
ATOM 2924 C CA . VAL A 1 376 ? -5.551 29.484 7.742 1 95.38 376 VAL A CA 1
ATOM 2925 C C . VAL A 1 376 ? -6.926 29.969 8.203 1 95.38 376 VAL A C 1
ATOM 2927 O O . VAL A 1 376 ? -7.637 30.641 7.449 1 95.38 376 VAL A O 1
ATOM 2930 N N . ILE A 1 377 ? -7.301 29.562 9.383 1 96.69 377 ILE A N 1
ATOM 2931 C CA . ILE A 1 377 ? -8.523 30.047 10.016 1 96.69 377 ILE A CA 1
ATOM 2932 C C . ILE A 1 377 ? -8.211 31.25 10.883 1 96.69 377 ILE A C 1
ATOM 2934 O O . ILE A 1 377 ? -7.328 31.203 11.742 1 96.69 377 ILE A O 1
ATOM 2938 N N . VAL A 1 378 ? -8.898 32.375 10.633 1 97.12 378 VAL A N 1
ATOM 2939 C CA . VAL A 1 378 ? -8.703 33.594 11.406 1 97.12 378 VAL A CA 1
ATOM 2940 C C . VAL A 1 378 ? -9.828 33.75 12.43 1 97.12 378 VAL A C 1
ATOM 2942 O O . VAL A 1 378 ? -11.008 33.781 12.07 1 97.12 378 VAL A O 1
ATOM 2945 N N . LEU A 1 379 ? -9.375 33.75 13.656 1 97.94 379 LEU A N 1
ATOM 2946 C CA . LEU A 1 379 ? -10.352 33.875 14.734 1 97.94 379 LEU A CA 1
ATOM 2947 C C . LEU A 1 379 ? -10.148 35.188 15.492 1 97.94 379 LEU A C 1
ATOM 2949 O O . LEU A 1 379 ? -9.016 35.625 15.695 1 97.94 379 LEU A O 1
ATOM 2953 N N . GLY A 1 380 ? -11.211 35.812 15.844 1 96.75 380 GLY A N 1
ATOM 2954 C CA . GLY A 1 380 ? -11.242 36.969 16.75 1 96.75 380 GLY A CA 1
ATOM 2955 C C . GLY A 1 380 ? -12.141 36.75 17.953 1 96.75 380 GLY A C 1
ATOM 2956 O O . GLY A 1 380 ? -12.734 35.688 18.109 1 96.75 380 GLY A O 1
ATOM 2957 N N . LYS A 1 381 ? -12.086 37.75 18.812 1 93 381 LYS A N 1
ATOM 2958 C CA . LYS A 1 381 ? -12.977 37.688 19.969 1 93 381 LYS A CA 1
ATOM 2959 C C . LYS A 1 381 ? -14.43 37.938 19.562 1 93 381 LYS A C 1
ATOM 2961 O O . LYS A 1 381 ? -14.688 38.688 18.625 1 93 381 LYS A O 1
ATOM 2966 N N . MET B 1 1 ? -9.68 17.906 -20.484 1 80.06 1 MET B N 1
ATOM 2967 C CA . MET B 1 1 ? -9.586 16.625 -19.781 1 80.06 1 MET B CA 1
ATOM 2968 C C . MET B 1 1 ? -10.852 15.797 -19.984 1 80.06 1 MET B C 1
ATOM 2970 O O . MET B 1 1 ? -10.781 14.594 -20.234 1 80.06 1 MET B O 1
ATOM 2974 N N . GLU B 1 2 ? -12.039 16.469 -20.062 1 78.81 2 GLU B N 1
ATOM 2975 C CA . GLU B 1 2 ? -13.289 15.734 -20.203 1 78.81 2 GLU B CA 1
ATOM 2976 C C . GLU B 1 2 ? -13.352 15.016 -21.547 1 78.81 2 GLU B C 1
ATOM 2978 O O . GLU B 1 2 ? -13.727 13.844 -21.625 1 78.81 2 GLU B O 1
ATOM 2983 N N . ALA B 1 3 ? -12.914 15.734 -22.625 1 81.94 3 ALA B N 1
ATOM 2984 C CA . ALA B 1 3 ? -12.906 15.148 -23.969 1 81.94 3 ALA B CA 1
ATOM 2985 C C . ALA B 1 3 ? -11.938 13.969 -24.031 1 81.94 3 ALA B C 1
ATOM 2987 O O . ALA B 1 3 ? -12.219 12.961 -24.688 1 81.94 3 ALA B O 1
ATOM 2988 N N . ILE B 1 4 ? -10.797 14.07 -23.312 1 83.88 4 ILE B N 1
ATOM 2989 C CA . ILE B 1 4 ? -9.781 13.023 -23.297 1 83.88 4 ILE B CA 1
ATOM 2990 C C . ILE B 1 4 ? -10.297 11.805 -22.531 1 83.88 4 ILE B C 1
ATOM 2992 O O . ILE B 1 4 ? -10.117 10.672 -22.984 1 83.88 4 ILE B O 1
ATOM 2996 N N . VAL B 1 5 ? -10.977 12.055 -21.5 1 83.31 5 VAL B N 1
ATOM 2997 C CA . VAL B 1 5 ? -11.555 10.984 -20.688 1 83.31 5 VAL B CA 1
ATOM 2998 C C . VAL B 1 5 ? -12.578 10.211 -21.531 1 83.31 5 VAL B C 1
ATOM 3000 O O . VAL B 1 5 ? -12.594 8.984 -21.516 1 83.31 5 VAL B O 1
ATOM 3003 N N . GLU B 1 6 ? -13.406 10.953 -22.234 1 83.12 6 GLU B N 1
ATOM 3004 C CA . GLU B 1 6 ? -14.414 10.32 -23.094 1 83.12 6 GLU B CA 1
ATOM 3005 C C . GLU B 1 6 ? -13.766 9.469 -24.172 1 83.12 6 GLU B C 1
ATOM 3007 O O . GLU B 1 6 ? -14.266 8.391 -24.516 1 83.12 6 GLU B O 1
ATOM 3012 N N . GLN B 1 7 ? -12.719 10.008 -24.672 1 85.56 7 GLN B N 1
ATOM 3013 C CA . GLN B 1 7 ? -11.992 9.273 -25.703 1 85.56 7 GLN B CA 1
ATOM 3014 C C . GLN B 1 7 ? -11.438 7.961 -25.156 1 85.56 7 GLN B C 1
ATOM 3016 O O . GLN B 1 7 ? -11.508 6.926 -25.828 1 85.56 7 GLN B O 1
ATOM 3021 N N . ILE B 1 8 ? -10.914 8.023 -23.953 1 84.75 8 ILE B N 1
ATOM 3022 C CA . ILE B 1 8 ? -10.32 6.84 -23.344 1 84.75 8 ILE B CA 1
ATOM 3023 C C . ILE B 1 8 ? -11.414 5.832 -23 1 84.75 8 ILE B C 1
ATOM 3025 O O . ILE B 1 8 ? -11.25 4.629 -23.219 1 84.75 8 ILE B O 1
ATOM 3029 N N . GLN B 1 9 ? -12.531 6.32 -22.5 1 82.88 9 GLN B N 1
ATOM 3030 C CA . GLN B 1 9 ? -13.656 5.449 -22.188 1 82.88 9 GLN B CA 1
ATOM 3031 C C . GLN B 1 9 ? -14.188 4.758 -23.453 1 82.88 9 GLN B C 1
ATOM 3033 O O . GLN B 1 9 ? -14.539 3.578 -23.406 1 82.88 9 GLN B O 1
ATOM 3038 N N . ALA B 1 10 ? -14.227 5.453 -24.562 1 83.31 10 ALA B N 1
ATOM 3039 C CA . ALA B 1 10 ? -14.664 4.887 -25.828 1 83.31 10 ALA B CA 1
ATOM 3040 C C . ALA B 1 10 ? -13.711 3.805 -26.312 1 83.31 10 ALA B C 1
ATOM 3042 O O . ALA B 1 10 ? -14.141 2.766 -26.812 1 83.31 10 ALA B O 1
ATOM 3043 N N . LEU B 1 11 ? -12.422 4.109 -26.172 1 83.19 11 LEU B N 1
ATOM 3044 C CA . LEU B 1 11 ? -11.398 3.133 -26.531 1 83.19 11 LEU B CA 1
ATOM 3045 C C . LEU B 1 11 ? -11.523 1.87 -25.688 1 83.19 11 LEU B C 1
ATOM 3047 O O . LEU B 1 11 ? -11.336 0.76 -26.188 1 83.19 11 LEU B O 1
ATOM 3051 N N . ALA B 1 12 ? -11.836 2.035 -24.438 1 83.69 12 ALA B N 1
ATOM 3052 C CA . ALA B 1 12 ? -11.914 0.921 -23.5 1 83.69 12 ALA B CA 1
ATOM 3053 C C . ALA B 1 12 ? -13.172 0.087 -23.75 1 83.69 12 ALA B C 1
ATOM 3055 O O . ALA B 1 12 ? -13.164 -1.129 -23.547 1 83.69 12 ALA B O 1
ATOM 3056 N N . LYS B 1 13 ? -14.32 0.614 -24.125 1 81.88 13 LYS B N 1
ATOM 3057 C CA . LYS B 1 13 ? -15.586 -0.088 -24.344 1 81.88 13 LYS B CA 1
ATOM 3058 C C . LYS B 1 13 ? -15.43 -1.144 -25.438 1 81.88 13 LYS B C 1
ATOM 3060 O O . LYS B 1 13 ? -16.031 -2.221 -25.359 1 81.88 13 LYS B O 1
ATOM 3065 N N . GLY B 1 14 ? -14.609 -0.95 -26.328 1 81 14 GLY B N 1
ATOM 3066 C CA . GLY B 1 14 ? -14.422 -1.896 -27.406 1 81 14 GLY B CA 1
ATOM 3067 C C . GLY B 1 14 ? -13.188 -2.758 -27.25 1 81 14 GLY B C 1
ATOM 3068 O O . GLY B 1 14 ? -12.922 -3.637 -28.078 1 81 14 GLY B O 1
ATOM 3069 N N . ALA B 1 15 ? -12.516 -2.639 -26.109 1 82.31 15 ALA B N 1
ATOM 3070 C CA . ALA B 1 15 ? -11.219 -3.293 -25.953 1 82.31 15 ALA B CA 1
ATOM 3071 C C . ALA B 1 15 ? -11.367 -4.645 -25.266 1 82.31 15 ALA B C 1
ATOM 3073 O O . ALA B 1 15 ? -12.25 -4.824 -24.422 1 82.31 15 ALA B O 1
ATOM 3074 N N . ASP B 1 16 ? -10.68 -5.598 -25.703 1 79.69 16 ASP B N 1
ATOM 3075 C CA . ASP B 1 16 ? -10.594 -6.852 -24.953 1 79.69 16 ASP B CA 1
ATOM 3076 C C . ASP B 1 16 ? -9.75 -6.68 -23.703 1 79.69 16 ASP B C 1
ATOM 3078 O O . ASP B 1 16 ? -9.312 -5.574 -23.375 1 79.69 16 ASP B O 1
ATOM 3082 N N . ASP B 1 17 ? -9.562 -7.734 -22.922 1 74.88 17 ASP B N 1
ATOM 3083 C CA . ASP B 1 17 ? -8.898 -7.668 -21.625 1 74.88 17 ASP B CA 1
ATOM 3084 C C . ASP B 1 17 ? -7.453 -7.199 -21.766 1 74.88 17 ASP B C 1
ATOM 3086 O O . ASP B 1 17 ? -6.965 -6.406 -20.969 1 74.88 17 ASP B O 1
ATOM 3090 N N . ALA B 1 18 ? -6.84 -7.68 -22.766 1 75.38 18 ALA B N 1
ATOM 3091 C CA . ALA B 1 18 ? -5.449 -7.297 -23 1 75.38 18 ALA B CA 1
ATOM 3092 C C . ALA B 1 18 ? -5.34 -5.816 -23.359 1 75.38 18 ALA B C 1
ATOM 3094 O O . ALA B 1 18 ? -4.441 -5.121 -22.875 1 75.38 18 ALA B O 1
ATOM 3095 N N . GLU B 1 19 ? -6.207 -5.383 -24.203 1 80.25 19 GLU B N 1
ATOM 3096 C CA . GLU B 1 19 ? -6.219 -3.984 -24.609 1 80.25 19 GLU B CA 1
ATOM 3097 C C . GLU B 1 19 ? -6.555 -3.064 -23.438 1 80.25 19 GLU B C 1
ATOM 3099 O O . GLU B 1 19 ? -5.961 -1.995 -23.297 1 80.25 19 GLU B O 1
ATOM 3104 N N . ARG B 1 20 ? -7.484 -3.537 -22.672 1 82.56 20 ARG B N 1
ATOM 3105 C CA . ARG B 1 20 ? -7.867 -2.758 -21.5 1 82.56 20 ARG B CA 1
ATOM 3106 C C . ARG B 1 20 ? -6.703 -2.635 -20.516 1 82.56 20 ARG B C 1
ATOM 3108 O O . ARG B 1 20 ? -6.492 -1.572 -19.938 1 82.56 20 ARG B O 1
ATOM 3115 N N . SER B 1 21 ? -6.035 -3.689 -20.344 1 78.44 21 SER B N 1
ATOM 3116 C CA . SER B 1 21 ? -4.867 -3.674 -19.484 1 78.44 21 SER B CA 1
ATOM 3117 C C . SER B 1 21 ? -3.807 -2.703 -19.984 1 78.44 21 SER B C 1
ATOM 3119 O O . SER B 1 21 ? -3.146 -2.023 -19.203 1 78.44 21 SER B O 1
ATOM 3121 N N . HIS B 1 22 ? -3.682 -2.641 -21.25 1 80.75 22 HIS B N 1
ATOM 3122 C CA . HIS B 1 22 ? -2.725 -1.722 -21.859 1 80.75 22 HIS B CA 1
ATOM 3123 C C . HIS B 1 22 ? -3.127 -0.271 -21.625 1 80.75 22 HIS B C 1
ATOM 3125 O O . HIS B 1 22 ? -2.268 0.586 -21.391 1 80.75 22 HIS B O 1
ATOM 3131 N N . ILE B 1 23 ? -4.391 -0.04 -21.75 1 85.25 23 ILE B N 1
ATOM 3132 C CA . ILE B 1 23 ? -4.902 1.303 -21.5 1 85.25 23 ILE B CA 1
ATOM 3133 C C . ILE B 1 23 ? -4.637 1.697 -20.047 1 85.25 23 ILE B C 1
ATOM 3135 O O . ILE B 1 23 ? -4.133 2.791 -19.781 1 85.25 23 ILE B O 1
ATOM 3139 N N . VAL B 1 24 ? -4.895 0.759 -19.156 1 85.38 24 VAL B N 1
ATOM 3140 C CA . VAL B 1 24 ? -4.715 1.021 -17.734 1 85.38 24 VAL B CA 1
ATOM 3141 C C . VAL B 1 24 ? -3.234 1.257 -17.438 1 85.38 24 VAL B C 1
ATOM 3143 O O . VAL B 1 24 ? -2.883 2.176 -16.703 1 85.38 24 VAL B O 1
ATOM 3146 N N . ASP B 1 25 ? -2.387 0.544 -18.062 1 81.88 25 ASP B N 1
ATOM 3147 C CA . ASP B 1 25 ? -0.947 0.694 -17.875 1 81.88 25 ASP B CA 1
ATOM 3148 C C . ASP B 1 25 ? -0.465 2.051 -18.375 1 81.88 25 ASP B C 1
ATOM 3150 O O . ASP B 1 25 ? 0.394 2.682 -17.766 1 81.88 25 ASP B O 1
ATOM 3154 N N . ALA B 1 26 ? -1.016 2.408 -19.5 1 82.62 26 ALA B N 1
ATOM 3155 C CA . ALA B 1 26 ? -0.641 3.697 -20.078 1 82.62 26 ALA B CA 1
ATOM 3156 C C . ALA B 1 26 ? -1.08 4.848 -19.172 1 82.62 26 ALA B C 1
ATOM 3158 O O . ALA B 1 26 ? -0.352 5.832 -19.016 1 82.62 26 ALA B O 1
ATOM 3159 N N . LEU B 1 27 ? -2.252 4.723 -18.656 1 86.81 27 LEU B N 1
ATOM 3160 C CA . LEU B 1 27 ? -2.756 5.734 -17.734 1 86.81 27 LEU B CA 1
ATOM 3161 C C . LEU B 1 27 ? -1.887 5.816 -16.484 1 86.81 27 LEU B C 1
ATOM 3163 O O . LEU B 1 27 ? -1.585 6.91 -16 1 86.81 27 LEU B O 1
ATOM 3167 N N . GLN B 1 28 ? -1.481 4.676 -16 1 84.62 28 GLN B N 1
ATOM 3168 C CA . GLN B 1 28 ? -0.632 4.621 -14.82 1 84.62 28 GLN B CA 1
ATOM 3169 C C . GLN B 1 28 ? 0.726 5.266 -15.086 1 84.62 28 GLN B C 1
ATOM 3171 O O . GLN B 1 28 ? 1.245 6.004 -14.25 1 84.62 28 GLN B O 1
ATOM 3176 N N . GLN B 1 29 ? 1.29 4.957 -16.203 1 81.38 29 GLN B N 1
ATOM 3177 C CA . GLN B 1 29 ? 2.578 5.535 -16.578 1 81.38 29 GLN B CA 1
ATOM 3178 C C . GLN B 1 29 ? 2.486 7.055 -16.688 1 81.38 29 GLN B C 1
ATOM 3180 O O . GLN B 1 29 ? 3.393 7.773 -16.266 1 81.38 29 GLN B O 1
ATOM 3185 N N . LEU B 1 30 ? 1.445 7.457 -17.297 1 83.38 30 LEU B N 1
ATOM 3186 C CA . LEU B 1 30 ? 1.23 8.891 -17.453 1 83.38 30 LEU B CA 1
ATOM 3187 C C . LEU B 1 30 ? 1.075 9.57 -16.094 1 83.38 30 LEU B C 1
ATOM 3189 O O . LEU B 1 30 ? 1.601 10.664 -15.883 1 83.38 30 LEU B O 1
ATOM 3193 N N . GLN B 1 31 ? 0.361 8.953 -15.234 1 86.12 31 GLN B N 1
ATOM 3194 C CA . GLN B 1 31 ? 0.219 9.469 -13.875 1 86.12 31 GLN B CA 1
ATOM 3195 C C . GLN B 1 31 ? 1.578 9.609 -13.195 1 86.12 31 GLN B C 1
ATOM 3197 O O . GLN B 1 31 ? 1.863 10.641 -12.578 1 86.12 31 GLN B O 1
ATOM 3202 N N . HIS B 1 32 ? 2.396 8.641 -13.367 1 82.25 32 HIS B N 1
ATOM 3203 C CA . HIS B 1 32 ? 3.727 8.664 -12.773 1 82.25 32 HIS B CA 1
ATOM 3204 C C . HIS B 1 32 ? 4.547 9.836 -13.305 1 82.25 32 HIS B C 1
ATOM 3206 O O . HIS B 1 32 ? 5.32 10.445 -12.562 1 82.25 32 HIS B O 1
ATOM 3212 N N . GLU B 1 33 ? 4.324 10.109 -14.484 1 80.62 33 GLU B N 1
ATOM 3213 C CA . GLU B 1 33 ? 5.078 11.188 -15.117 1 80.62 33 GLU B CA 1
ATOM 3214 C C . GLU B 1 33 ? 4.602 12.555 -14.625 1 80.62 33 GLU B C 1
ATOM 3216 O O . GLU B 1 33 ? 5.387 13.508 -14.562 1 80.62 33 GLU B O 1
ATOM 3221 N N . LEU B 1 34 ? 3.361 12.633 -14.32 1 85.06 34 LEU B N 1
ATOM 3222 C CA . LEU B 1 34 ? 2.773 13.93 -14.008 1 85.06 34 LEU B CA 1
ATOM 3223 C C . LEU B 1 34 ? 2.803 14.195 -12.508 1 85.06 34 LEU B C 1
ATOM 3225 O O . LEU B 1 34 ? 2.695 15.344 -12.07 1 85.06 34 LEU B O 1
ATOM 3229 N N . GLU B 1 35 ? 2.924 13.156 -11.734 1 85.06 35 GLU B N 1
ATOM 3230 C CA . GLU B 1 35 ? 2.932 13.289 -10.281 1 85.06 35 GLU B CA 1
ATOM 3231 C C . GLU B 1 35 ? 4.219 13.945 -9.789 1 85.06 35 GLU B C 1
ATOM 3233 O O . GLU B 1 35 ? 5.273 13.789 -10.406 1 85.06 35 GLU B O 1
ATOM 3238 N N . SER B 1 36 ? 4.113 14.758 -8.734 1 82.62 36 SER B N 1
ATOM 3239 C CA . SER B 1 36 ? 5.301 15.312 -8.094 1 82.62 36 SER B CA 1
ATOM 3240 C C . SER B 1 36 ? 6.059 14.25 -7.312 1 82.62 36 SER B C 1
ATOM 3242 O O . SER B 1 36 ? 5.492 13.219 -6.949 1 82.62 36 SER B O 1
ATOM 3244 N N . PRO B 1 37 ? 7.34 14.516 -7.129 1 80.31 37 PRO B N 1
ATOM 3245 C CA . PRO B 1 37 ? 8.125 13.578 -6.316 1 80.31 37 PRO B CA 1
ATOM 3246 C C . PRO B 1 37 ? 7.504 13.328 -4.945 1 80.31 37 PRO B C 1
ATOM 3248 O O . PRO B 1 37 ? 7.535 12.203 -4.445 1 80.31 37 PRO B O 1
ATOM 3251 N N . MET B 1 38 ? 6.898 14.336 -4.359 1 82.81 38 MET B N 1
ATOM 3252 C CA . MET B 1 38 ? 6.289 14.172 -3.045 1 82.81 38 MET B CA 1
ATOM 3253 C C . MET B 1 38 ? 5.027 13.32 -3.131 1 82.81 38 MET B C 1
ATOM 3255 O O . MET B 1 38 ? 4.703 12.586 -2.193 1 82.81 38 MET B O 1
ATOM 3259 N N . ASP B 1 39 ? 4.406 13.352 -4.293 1 86.25 39 ASP B N 1
ATOM 3260 C CA . ASP B 1 39 ? 3.232 12.516 -4.496 1 86.25 39 ASP B CA 1
ATOM 3261 C C . ASP B 1 39 ? 3.594 11.031 -4.395 1 86.25 39 ASP B C 1
ATOM 3263 O O . ASP B 1 39 ? 2.805 10.227 -3.898 1 86.25 39 ASP B O 1
ATOM 3267 N N . VAL B 1 40 ? 4.789 10.734 -4.812 1 85.62 40 VAL B N 1
ATOM 3268 C CA . VAL B 1 40 ? 5.254 9.352 -4.789 1 85.62 40 VAL B CA 1
ATOM 3269 C C . VAL B 1 40 ? 5.344 8.859 -3.344 1 85.62 40 VAL B C 1
ATOM 3271 O O . VAL B 1 40 ? 4.855 7.781 -3.014 1 85.62 40 VAL B O 1
ATOM 3274 N N . LEU B 1 41 ? 5.895 9.656 -2.52 1 88.75 41 LEU B N 1
ATOM 3275 C CA . LEU B 1 41 ? 6.039 9.297 -1.112 1 88.75 41 LEU B CA 1
ATOM 3276 C C . LEU B 1 41 ? 4.68 9.211 -0.43 1 88.75 41 LEU B C 1
ATOM 3278 O O . LEU B 1 41 ? 4.422 8.289 0.341 1 88.75 41 LEU B O 1
ATOM 3282 N N . MET B 1 42 ? 3.85 10.172 -0.694 1 90.62 42 MET B N 1
ATOM 3283 C CA . MET B 1 42 ? 2.539 10.219 -0.051 1 90.62 42 MET B CA 1
ATOM 3284 C C . MET B 1 42 ? 1.682 9.031 -0.483 1 90.62 42 MET B C 1
ATOM 3286 O O . MET B 1 42 ? 0.919 8.484 0.317 1 90.62 42 MET B O 1
ATOM 3290 N N . LYS B 1 43 ? 1.829 8.625 -1.681 1 90 43 LYS B N 1
ATOM 3291 C CA . LYS B 1 43 ? 1.075 7.477 -2.176 1 90 43 LYS B CA 1
ATOM 3292 C C . LYS B 1 43 ? 1.543 6.184 -1.511 1 90 43 LYS B C 1
ATOM 3294 O O . LYS B 1 43 ? 0.736 5.293 -1.237 1 90 43 LYS B O 1
ATOM 3299 N N . MET B 1 44 ? 2.824 6.129 -1.332 1 88.94 44 MET B N 1
ATOM 3300 C CA . MET B 1 44 ? 3.346 4.957 -0.635 1 88.94 44 MET B CA 1
ATOM 3301 C C . MET B 1 44 ? 2.809 4.891 0.79 1 88.94 44 MET B C 1
ATOM 3303 O O . MET B 1 44 ? 2.416 3.818 1.26 1 88.94 44 MET B O 1
ATOM 3307 N N . PHE B 1 45 ? 2.801 6.004 1.424 1 91.5 45 PHE B N 1
ATOM 3308 C CA . PHE B 1 45 ? 2.254 6.082 2.773 1 91.5 45 PHE B CA 1
ATOM 3309 C C . PHE B 1 45 ? 0.763 5.77 2.771 1 91.5 45 PHE B C 1
ATOM 3311 O O . PHE B 1 45 ? 0.292 4.969 3.582 1 91.5 45 PHE B O 1
ATOM 3318 N N . ASN B 1 46 ? 0.072 6.301 1.808 1 93.19 46 ASN B N 1
ATOM 3319 C CA . ASN B 1 46 ? -1.377 6.16 1.707 1 93.19 46 ASN B CA 1
ATOM 3320 C C . ASN B 1 46 ? -1.783 4.711 1.443 1 93.19 46 ASN B C 1
ATOM 3322 O O . ASN B 1 46 ? -2.865 4.285 1.846 1 93.19 46 ASN B O 1
ATOM 3326 N N . ALA B 1 47 ? -0.965 4.055 0.777 1 88.38 47 ALA B N 1
ATOM 3327 C CA . ALA B 1 47 ? -1.298 2.68 0.413 1 88.38 47 ALA B CA 1
ATOM 3328 C C . ALA B 1 47 ? -1.454 1.806 1.654 1 88.38 47 ALA B C 1
ATOM 3330 O O . ALA B 1 47 ? -2.326 0.935 1.703 1 88.38 47 ALA B O 1
ATOM 3331 N N . GLN B 1 48 ? -0.679 1.992 2.701 1 92.25 48 GLN B N 1
ATOM 3332 C CA . GLN B 1 48 ? -0.803 1.257 3.955 1 92.25 48 GLN B CA 1
ATOM 3333 C C . GLN B 1 48 ? -2.121 1.579 4.656 1 92.25 48 GLN B C 1
ATOM 3335 O O . GLN B 1 48 ? -2.812 0.678 5.133 1 92.25 48 GLN B O 1
ATOM 3340 N N . ILE B 1 49 ? -2.426 2.818 4.57 1 96.06 49 ILE B N 1
ATOM 3341 C CA . ILE B 1 49 ? -3.656 3.273 5.207 1 96.06 49 ILE B CA 1
ATOM 3342 C C . ILE B 1 49 ? -4.863 2.674 4.488 1 96.06 49 ILE B C 1
ATOM 3344 O O . ILE B 1 49 ? -5.801 2.193 5.129 1 96.06 49 ILE B O 1
ATOM 3348 N N . SER B 1 50 ? -4.77 2.654 3.195 1 95.56 50 SER B N 1
ATOM 3349 C CA . SER B 1 50 ? -5.883 2.186 2.377 1 95.56 50 SER B CA 1
ATOM 3350 C C . SER B 1 50 ? -6.227 0.732 2.689 1 95.56 50 SER B C 1
ATOM 3352 O O . SER B 1 50 ? -7.398 0.38 2.822 1 95.56 50 SER B O 1
ATOM 3354 N N . LEU B 1 51 ? -5.242 -0.083 2.818 1 96.06 51 LEU B N 1
ATOM 3355 C CA . LEU B 1 51 ? -5.484 -1.491 3.107 1 96.06 51 LEU B CA 1
ATOM 3356 C C . LEU B 1 51 ? -6.125 -1.662 4.48 1 96.06 51 LEU B C 1
ATOM 3358 O O . LEU B 1 51 ? -7.113 -2.387 4.625 1 96.06 51 LEU B O 1
ATOM 3362 N N . SER B 1 52 ? -5.617 -1.001 5.492 1 97.25 52 SER B N 1
ATOM 3363 C CA . SER B 1 52 ? -6.105 -1.149 6.859 1 97.25 52 SER B CA 1
ATOM 3364 C C . SER B 1 52 ? -7.52 -0.593 7.008 1 97.25 52 SER B C 1
ATOM 3366 O O . SER B 1 52 ? -8.352 -1.181 7.695 1 97.25 52 SER B O 1
ATOM 3368 N N . VAL B 1 53 ? -7.758 0.528 6.336 1 98 53 VAL B N 1
ATOM 3369 C CA . VAL B 1 53 ? -9.086 1.129 6.398 1 98 53 VAL B CA 1
ATOM 3370 C C . VAL B 1 53 ? -10.094 0.232 5.684 1 98 53 VAL B C 1
ATOM 3372 O O . VAL B 1 53 ? -11.211 0.028 6.172 1 98 53 VAL B O 1
ATOM 3375 N N . THR B 1 54 ? -9.719 -0.29 4.531 1 97.56 54 THR B N 1
ATOM 3376 C CA . THR B 1 54 ? -10.594 -1.188 3.789 1 97.56 54 THR B CA 1
ATOM 3377 C C . THR B 1 54 ? -10.891 -2.443 4.602 1 97.56 54 THR B C 1
ATOM 3379 O O . THR B 1 54 ? -12.031 -2.926 4.613 1 97.56 54 THR B O 1
ATOM 3382 N N . TYR B 1 55 ? -9.867 -2.973 5.258 1 97.44 55 TYR B N 1
ATOM 3383 C CA . TYR B 1 55 ? -10.047 -4.117 6.141 1 97.44 55 TYR B CA 1
ATOM 3384 C C . TYR B 1 55 ? -11.117 -3.84 7.191 1 97.44 55 TYR B C 1
ATOM 3386 O O . TYR B 1 55 ? -12.023 -4.648 7.387 1 97.44 55 TYR B O 1
ATOM 3394 N N . VAL B 1 56 ? -11.062 -2.721 7.883 1 98.31 56 VAL B N 1
ATOM 3395 C CA . VAL B 1 56 ? -12.008 -2.35 8.922 1 98.31 56 VAL B CA 1
ATOM 3396 C C . VAL B 1 56 ? -13.414 -2.232 8.336 1 98.31 56 VAL B C 1
ATOM 3398 O O . VAL B 1 56 ? -14.383 -2.711 8.922 1 98.31 56 VAL B O 1
ATOM 3401 N N . ALA B 1 57 ? -13.484 -1.584 7.152 1 98.25 57 ALA B N 1
ATOM 3402 C CA . ALA B 1 57 ? -14.781 -1.4 6.5 1 98.25 57 ALA B CA 1
ATOM 3403 C C . ALA B 1 57 ? -15.414 -2.744 6.148 1 98.25 57 ALA B C 1
ATOM 3405 O O . ALA B 1 57 ? -16.625 -2.92 6.281 1 98.25 57 ALA B O 1
ATOM 3406 N N . VAL B 1 58 ? -14.602 -3.658 5.676 1 97.19 58 VAL B N 1
ATOM 3407 C CA . VAL B 1 58 ? -15.062 -5 5.336 1 97.19 58 VAL B CA 1
ATOM 3408 C C . VAL B 1 58 ? -15.547 -5.711 6.598 1 97.19 58 VAL B C 1
ATOM 3410 O O . VAL B 1 58 ? -16.625 -6.305 6.609 1 97.19 58 VAL B O 1
ATOM 3413 N N . GLU B 1 59 ? -14.805 -5.633 7.676 1 96.5 59 GLU B N 1
ATOM 3414 C CA . GLU B 1 59 ? -15.156 -6.277 8.938 1 96.5 59 GLU B CA 1
ATOM 3415 C C . GLU B 1 59 ? -16.469 -5.723 9.492 1 96.5 59 GLU B C 1
ATOM 3417 O O . GLU B 1 59 ? -17.266 -6.461 10.078 1 96.5 59 GLU B O 1
ATOM 3422 N N . LEU B 1 60 ? -16.703 -4.488 9.273 1 97.44 60 LEU B N 1
ATOM 3423 C CA . LEU B 1 60 ? -17.891 -3.816 9.789 1 97.44 60 LEU B CA 1
ATOM 3424 C C . LEU B 1 60 ? -19.094 -4.094 8.906 1 97.44 60 LEU B C 1
ATOM 3426 O O . LEU B 1 60 ? -20.234 -3.787 9.281 1 97.44 60 LEU B O 1
ATOM 3430 N N . GLY B 1 61 ? -18.844 -4.684 7.695 1 97.25 61 GLY B N 1
ATOM 3431 C CA . GLY B 1 61 ? -19.922 -4.867 6.738 1 97.25 61 GLY B CA 1
ATOM 3432 C C . GLY B 1 61 ? -20.391 -3.566 6.113 1 97.25 61 GLY B C 1
ATOM 3433 O O . GLY B 1 61 ? -21.547 -3.447 5.707 1 97.25 61 GLY B O 1
ATOM 3434 N N . LEU B 1 62 ? -19.516 -2.605 6.07 1 97.56 62 LEU B N 1
ATOM 3435 C CA . LEU B 1 62 ? -19.875 -1.277 5.586 1 97.56 62 LEU B CA 1
ATOM 3436 C C . LEU B 1 62 ? -20.25 -1.318 4.109 1 97.56 62 LEU B C 1
ATOM 3438 O O . LEU B 1 62 ? -21.219 -0.694 3.693 1 97.56 62 LEU B O 1
ATOM 3442 N N . PHE B 1 63 ? -19.484 -2.025 3.277 1 97.44 63 PHE B N 1
ATOM 3443 C CA . PHE B 1 63 ? -19.75 -2.113 1.847 1 97.44 63 PHE B CA 1
ATOM 3444 C C . PHE B 1 63 ? -21.062 -2.865 1.589 1 97.44 63 PHE B C 1
ATOM 3446 O O . PHE B 1 63 ? -21.828 -2.488 0.708 1 97.44 63 PHE B O 1
ATOM 3453 N N . GLN B 1 64 ? -21.281 -3.93 2.32 1 97 64 GLN B N 1
ATOM 3454 C CA . GLN B 1 64 ? -22.531 -4.672 2.203 1 97 64 GLN B CA 1
ATOM 3455 C C . GLN B 1 64 ? -23.719 -3.783 2.521 1 97 64 GLN B C 1
ATOM 3457 O O . GLN B 1 64 ? -24.75 -3.859 1.85 1 97 64 GLN B O 1
ATOM 3462 N N . GLU B 1 65 ? -23.609 -2.998 3.547 1 96.88 65 GLU B N 1
ATOM 3463 C CA . GLU B 1 65 ? -24.688 -2.084 3.902 1 96.88 65 GLU B CA 1
ATOM 3464 C C . GLU B 1 65 ? -24.906 -1.05 2.803 1 96.88 65 GLU B C 1
ATOM 3466 O O . GLU B 1 65 ? -26.062 -0.698 2.506 1 96.88 65 GLU B O 1
ATOM 3471 N N . LEU B 1 66 ? -23.859 -0.557 2.27 1 96.56 66 LEU B N 1
ATOM 3472 C CA . LEU B 1 66 ? -23.953 0.493 1.26 1 96.56 66 LEU B CA 1
ATOM 3473 C C . LEU B 1 66 ? -24.625 -0.023 -0.007 1 96.56 66 LEU B C 1
ATOM 3475 O O . LEU B 1 66 ? -25.422 0.686 -0.624 1 96.56 66 LEU B O 1
ATOM 3479 N N . VAL B 1 67 ? -24.359 -1.257 -0.423 1 96 67 VAL B N 1
ATOM 3480 C CA . VAL B 1 67 ? -24.844 -1.766 -1.701 1 96 67 VAL B CA 1
ATOM 3481 C C . VAL B 1 67 ? -26.328 -2.096 -1.596 1 96 67 VAL B C 1
ATOM 3483 O O . VAL B 1 67 ? -26.984 -2.395 -2.602 1 96 67 VAL B O 1
ATOM 3486 N N . LYS B 1 68 ? -26.844 -2.094 -0.402 1 95.12 68 LYS B N 1
ATOM 3487 C CA . LYS B 1 68 ? -28.281 -2.258 -0.222 1 95.12 68 LYS B CA 1
ATOM 3488 C C . LYS B 1 68 ? -29.047 -1.051 -0.758 1 95.12 68 LYS B C 1
ATOM 3490 O O . LYS B 1 68 ? -30.266 -1.116 -0.958 1 95.12 68 LYS B O 1
ATOM 3495 N N . HIS B 1 69 ? -28.266 -0.03 -0.926 1 90.25 69 HIS B N 1
ATOM 3496 C CA . HIS B 1 69 ? -28.891 1.205 -1.39 1 90.25 69 HIS B CA 1
ATOM 3497 C C . HIS B 1 69 ? -28.531 1.493 -2.842 1 90.25 69 HIS B C 1
ATOM 3499 O O . HIS B 1 69 ? -27.359 1.379 -3.23 1 90.25 69 HIS B O 1
ATOM 3505 N N . ASP B 1 70 ? -29.469 1.642 -3.66 1 80.75 70 ASP B N 1
ATOM 3506 C CA . ASP B 1 70 ? -29.188 1.93 -5.062 1 80.75 70 ASP B CA 1
ATOM 3507 C C . ASP B 1 70 ? -28.906 3.416 -5.273 1 80.75 70 ASP B C 1
ATOM 3509 O O . ASP B 1 70 ? -28.359 3.811 -6.305 1 80.75 70 ASP B O 1
ATOM 3513 N N . SER B 1 71 ? -29.328 4.168 -4.363 1 88.5 71 SER B N 1
ATOM 3514 C CA . SER B 1 71 ? -29.172 5.613 -4.477 1 88.5 71 SER B CA 1
ATOM 3515 C C . SER B 1 71 ? -28.328 6.172 -3.344 1 88.5 71 SER B C 1
ATOM 3517 O O . SER B 1 71 ? -27.781 5.414 -2.537 1 88.5 71 SER B O 1
ATOM 3519 N N . THR B 1 72 ? -28.234 7.477 -3.334 1 94.25 72 THR B N 1
ATOM 3520 C CA . THR B 1 72 ? -27.469 8.203 -2.322 1 94.25 72 THR B CA 1
ATOM 3521 C C . THR B 1 72 ? -28.047 7.953 -0.932 1 94.25 72 THR B C 1
ATOM 3523 O O . THR B 1 72 ? -29.266 7.93 -0.758 1 94.25 72 THR B O 1
ATOM 3526 N N . VAL B 1 73 ? -27.188 7.617 -0.023 1 95.12 73 VAL B N 1
ATOM 3527 C CA . VAL B 1 73 ? -27.578 7.379 1.364 1 95.12 73 VAL B CA 1
ATOM 3528 C C . VAL B 1 73 ? -26.719 8.25 2.291 1 95.12 73 VAL B C 1
ATOM 3530 O O . VAL B 1 73 ? -25.578 8.586 1.968 1 95.12 73 VAL B O 1
ATOM 3533 N N . SER B 1 74 ? -27.297 8.594 3.383 1 93.56 74 SER B N 1
ATOM 3534 C CA . SER B 1 74 ? -26.547 9.43 4.324 1 93.56 74 SER B CA 1
ATOM 3535 C C . SER B 1 74 ? -25.641 8.586 5.207 1 93.56 74 SER B C 1
ATOM 3537 O O . SER B 1 74 ? -25.953 7.43 5.504 1 93.56 74 SER B O 1
ATOM 3539 N N . GLY B 1 75 ? -24.578 9.227 5.656 1 91.12 75 GLY B N 1
ATOM 3540 C CA . GLY B 1 75 ? -23.719 8.578 6.629 1 91.12 75 GLY B CA 1
ATOM 3541 C C . GLY B 1 75 ? -24.438 8.18 7.898 1 91.12 75 GLY B C 1
ATOM 3542 O O . GLY B 1 75 ? -24.172 7.113 8.461 1 91.12 75 GLY B O 1
ATOM 3543 N N . ALA B 1 76 ? -25.344 8.953 8.266 1 91.5 76 ALA B N 1
ATOM 3544 C CA . ALA B 1 76 ? -26.125 8.703 9.469 1 91.5 76 ALA B CA 1
ATOM 3545 C C . ALA B 1 76 ? -26.953 7.43 9.328 1 91.5 76 ALA B C 1
ATOM 3547 O O . ALA B 1 76 ? -27.078 6.648 10.273 1 91.5 76 ALA B O 1
ATOM 3548 N N . ARG B 1 77 ? -27.562 7.23 8.227 1 91.88 77 ARG B N 1
ATOM 3549 C CA . ARG B 1 77 ? -28.359 6.039 7.977 1 91.88 77 ARG B CA 1
ATOM 3550 C C . ARG B 1 77 ? -27.484 4.785 7.977 1 91.88 77 ARG B C 1
ATOM 3552 O O . ARG B 1 77 ? -27.906 3.74 8.492 1 91.88 77 ARG B O 1
ATOM 3559 N N . LEU B 1 78 ? -26.375 4.934 7.422 1 92.75 78 LEU B N 1
ATOM 3560 C CA . LEU B 1 78 ? -25.469 3.791 7.375 1 92.75 78 LEU B CA 1
ATOM 3561 C C . LEU B 1 78 ? -24.984 3.422 8.773 1 92.75 78 LEU B C 1
ATOM 3563 O O . LEU B 1 78 ? -24.859 2.24 9.102 1 92.75 78 LEU B O 1
ATOM 3567 N N . THR B 1 79 ? -24.766 4.445 9.539 1 91.19 79 THR B N 1
ATOM 3568 C CA . THR B 1 79 ? -24.281 4.246 10.898 1 91.19 79 THR B CA 1
ATOM 3569 C C . THR B 1 79 ? -25.297 3.49 11.734 1 91.19 79 THR B C 1
ATOM 3571 O O . THR B 1 79 ? -24.938 2.715 12.625 1 91.19 79 THR B O 1
ATOM 3574 N N . ALA B 1 80 ? -26.547 3.625 11.477 1 92.5 80 ALA B N 1
ATOM 3575 C CA . ALA B 1 80 ? -27.641 3.006 12.242 1 92.5 80 ALA B CA 1
ATOM 3576 C C . ALA B 1 80 ? -27.578 1.484 12.133 1 92.5 80 ALA B C 1
ATOM 3578 O O . ALA B 1 80 ? -27.984 0.776 13.055 1 92.5 80 ALA B O 1
ATOM 3579 N N . ASN B 1 81 ? -26.969 0.955 11.172 1 91.81 81 ASN B N 1
ATOM 3580 C CA . ASN B 1 81 ? -26.969 -0.484 10.93 1 91.81 81 ASN B CA 1
ATOM 3581 C C . ASN B 1 81 ? -25.578 -1.089 11.133 1 91.81 81 ASN B C 1
ATOM 3583 O O . ASN B 1 81 ? -25.375 -2.275 10.867 1 91.81 81 ASN B O 1
ATOM 3587 N N . ILE B 1 82 ? -24.672 -0.238 11.523 1 95.44 82 ILE B N 1
ATOM 3588 C CA . ILE B 1 82 ? -23.281 -0.671 11.719 1 95.44 82 ILE B CA 1
ATOM 3589 C C . ILE B 1 82 ? -22.906 -0.536 13.188 1 95.44 82 ILE B C 1
ATOM 3591 O O . ILE B 1 82 ? -23.125 0.511 13.797 1 95.44 82 ILE B O 1
ATOM 3595 N N . LYS B 1 83 ? -22.453 -1.555 13.789 1 95.44 83 LYS B N 1
ATOM 3596 C CA . LYS B 1 83 ? -22.047 -1.543 15.195 1 95.44 83 LYS B CA 1
ATOM 3597 C C . LYS B 1 83 ? -20.703 -0.85 15.367 1 95.44 83 LYS B C 1
ATOM 3599 O O . LYS B 1 83 ? -19.719 -1.485 15.742 1 95.44 83 LYS B O 1
ATOM 3604 N N . ALA B 1 84 ? -20.625 0.403 15.219 1 97.5 84 ALA B N 1
ATOM 3605 C CA . ALA B 1 84 ? -19.484 1.286 15.359 1 97.5 84 ALA B CA 1
ATOM 3606 C C . ALA B 1 84 ? -19.922 2.715 15.672 1 97.5 84 ALA B C 1
ATOM 3608 O O . ALA B 1 84 ? -21.078 3.076 15.453 1 97.5 84 ALA B O 1
ATOM 3609 N N . SER B 1 85 ? -19.094 3.502 16.25 1 96.62 85 SER B N 1
ATOM 3610 C CA . SER B 1 85 ? -19.422 4.898 16.5 1 96.62 85 SER B CA 1
ATOM 3611 C C . SER B 1 85 ? -19.672 5.652 15.195 1 96.62 85 SER B C 1
ATOM 3613 O O . SER B 1 85 ? -19.047 5.352 14.18 1 96.62 85 SER B O 1
ATOM 3615 N N . ALA B 1 86 ? -20.547 6.648 15.219 1 95.25 86 ALA B N 1
ATOM 3616 C CA . ALA B 1 86 ? -20.859 7.465 14.055 1 95.25 86 ALA B CA 1
ATOM 3617 C C . ALA B 1 86 ? -19.625 8.203 13.547 1 95.25 86 ALA B C 1
ATOM 3619 O O . ALA B 1 86 ? -19.453 8.367 12.336 1 95.25 86 ALA B O 1
ATOM 3620 N N . GLU B 1 87 ? -18.781 8.633 14.438 1 93.62 87 GLU B N 1
ATOM 3621 C CA . GLU B 1 87 ? -17.578 9.375 14.078 1 93.62 87 GLU B CA 1
ATOM 3622 C C . GLU B 1 87 ? -16.609 8.5 13.273 1 93.62 87 GLU B C 1
ATOM 3624 O O . GLU B 1 87 ? -16.062 8.945 12.266 1 93.62 87 GLU B O 1
ATOM 3629 N N . LEU B 1 88 ? -16.422 7.293 13.773 1 96.25 88 LEU B N 1
ATOM 3630 C CA . LEU B 1 88 ? -15.547 6.363 13.07 1 96.25 88 LEU B CA 1
ATOM 3631 C C . LEU B 1 88 ? -16.078 6.051 11.68 1 96.25 88 LEU B C 1
ATOM 3633 O O . LEU B 1 88 ? -15.336 6.105 10.695 1 96.25 88 LEU B O 1
ATOM 3637 N N . VAL B 1 89 ? -17.359 5.758 11.57 1 96.94 89 VAL B N 1
ATOM 3638 C CA . VAL B 1 89 ? -17.969 5.387 10.297 1 96.94 89 VAL B CA 1
ATOM 3639 C C . VAL B 1 89 ? -17.828 6.535 9.305 1 96.94 89 VAL B C 1
ATOM 3641 O O . VAL B 1 89 ? -17.484 6.324 8.141 1 96.94 89 VAL B O 1
ATOM 3644 N N . GLU B 1 90 ? -18.078 7.715 9.734 1 95.25 90 GLU B N 1
ATOM 3645 C CA . GLU B 1 90 ? -17.969 8.883 8.859 1 95.25 90 GLU B CA 1
ATOM 3646 C C . GLU B 1 90 ? -16.547 9.055 8.344 1 95.25 90 GLU B C 1
ATOM 3648 O O . GLU B 1 90 ? -16.344 9.391 7.18 1 95.25 90 GLU B O 1
ATOM 3653 N N . ARG B 1 91 ? -15.57 8.945 9.195 1 96.06 91 ARG B N 1
ATOM 3654 C CA . ARG B 1 91 ? -14.172 9.055 8.805 1 96.06 91 ARG B CA 1
ATOM 3655 C C . ARG B 1 91 ? -13.805 7.992 7.777 1 96.06 91 ARG B C 1
ATOM 3657 O O . ARG B 1 91 ? -13.133 8.281 6.789 1 96.06 91 ARG B O 1
ATOM 3664 N N . LEU B 1 92 ? -14.273 6.727 8.016 1 97.56 92 LEU B N 1
ATOM 3665 C CA . LEU B 1 92 ? -14.016 5.641 7.07 1 97.56 92 LEU B CA 1
ATOM 3666 C C . LEU B 1 92 ? -14.641 5.941 5.715 1 97.56 92 LEU B C 1
ATOM 3668 O O . LEU B 1 92 ? -13.992 5.777 4.676 1 97.56 92 LEU B O 1
ATOM 3672 N N . LEU B 1 93 ? -15.875 6.426 5.734 1 97.31 93 LEU B N 1
ATOM 3673 C CA . LEU B 1 93 ? -16.594 6.711 4.496 1 97.31 93 LEU B CA 1
ATOM 3674 C C . LEU B 1 93 ? -15.906 7.828 3.717 1 97.31 93 LEU B C 1
ATOM 3676 O O . LEU B 1 93 ? -15.75 7.73 2.498 1 97.31 93 LEU B O 1
ATOM 3680 N N . ARG B 1 94 ? -15.523 8.844 4.395 1 96.44 94 ARG B N 1
ATOM 3681 C CA . ARG B 1 94 ? -14.844 9.961 3.756 1 96.44 94 ARG B CA 1
ATOM 3682 C C . ARG B 1 94 ? -13.539 9.516 3.105 1 96.44 94 ARG B C 1
ATOM 3684 O O . ARG B 1 94 ? -13.227 9.914 1.982 1 96.44 94 ARG B O 1
ATOM 3691 N N . TYR B 1 95 ? -12.797 8.719 3.818 1 97.19 95 TYR B N 1
ATOM 3692 C CA . TYR B 1 95 ? -11.539 8.234 3.266 1 97.19 95 TYR B CA 1
ATOM 3693 C C . TYR B 1 95 ? -11.789 7.34 2.055 1 97.19 95 TYR B C 1
ATOM 3695 O O . TYR B 1 95 ? -11.148 7.508 1.014 1 97.19 95 TYR B O 1
ATOM 3703 N N . LEU B 1 96 ? -12.719 6.391 2.207 1 97.06 96 LEU B N 1
ATOM 3704 C CA . LEU B 1 96 ? -13 5.434 1.142 1 97.06 96 LEU B CA 1
ATOM 3705 C C . LEU B 1 96 ? -13.5 6.148 -0.109 1 97.06 96 LEU B C 1
ATOM 3707 O O . LEU B 1 96 ? -13.188 5.738 -1.229 1 97.06 96 LEU B O 1
ATOM 3711 N N . ALA B 1 97 ? -14.234 7.191 0.066 1 95.81 97 ALA B N 1
ATOM 3712 C CA . ALA B 1 97 ? -14.68 7.996 -1.069 1 95.81 97 ALA B CA 1
ATOM 3713 C C . ALA B 1 97 ? -13.5 8.703 -1.733 1 95.81 97 ALA B C 1
ATOM 3715 O O . ALA B 1 97 ? -13.445 8.812 -2.961 1 95.81 97 ALA B O 1
ATOM 3716 N N . SER B 1 98 ? -12.594 9.164 -0.92 1 93.81 98 SER B N 1
ATOM 3717 C CA . SER B 1 98 ? -11.461 9.938 -1.43 1 93.81 98 SER B CA 1
ATOM 3718 C C . SER B 1 98 ? -10.555 9.078 -2.309 1 93.81 98 SER B C 1
ATOM 3720 O O . SER B 1 98 ? -9.891 9.594 -3.209 1 93.81 98 SER B O 1
ATOM 3722 N N . VAL B 1 99 ? -10.547 7.75 -2.09 1 92.31 99 VAL B N 1
ATOM 3723 C CA . VAL B 1 99 ? -9.703 6.875 -2.893 1 92.31 99 VAL B CA 1
ATOM 3724 C C . VAL B 1 99 ? -10.539 6.184 -3.965 1 92.31 99 VAL B C 1
ATOM 3726 O O . VAL B 1 99 ? -10.07 5.25 -4.617 1 92.31 99 VAL B O 1
ATOM 3729 N N . GLY B 1 100 ? -11.828 6.508 -4.074 1 91.06 100 GLY B N 1
ATOM 3730 C CA . GLY B 1 100 ? -12.641 6.105 -5.211 1 91.06 100 GLY B CA 1
ATOM 3731 C C . GLY B 1 100 ? -13.398 4.809 -4.977 1 91.06 100 GLY B C 1
ATOM 3732 O O . GLY B 1 100 ? -13.93 4.215 -5.918 1 91.06 100 GLY B O 1
ATOM 3733 N N . PHE B 1 101 ? -13.484 4.301 -3.744 1 94.12 101 PHE B N 1
ATOM 3734 C CA . PHE B 1 101 ? -14.117 3.014 -3.48 1 94.12 101 PHE B CA 1
ATOM 3735 C C . PHE B 1 101 ? -15.625 3.17 -3.344 1 94.12 101 PHE B C 1
ATOM 3737 O O . PHE B 1 101 ? -16.359 2.184 -3.377 1 94.12 101 PHE B O 1
ATOM 3744 N N . LEU B 1 102 ? -16.109 4.324 -3.162 1 95.12 102 LEU B N 1
ATOM 3745 C CA . LEU B 1 102 ? -17.5 4.75 -3.205 1 95.12 102 LEU B CA 1
ATOM 3746 C C . LEU B 1 102 ? -17.609 6.207 -3.641 1 95.12 102 LEU B C 1
ATOM 3748 O O . LEU B 1 102 ? -16.594 6.879 -3.838 1 95.12 102 LEU B O 1
ATOM 3752 N N . ASP B 1 103 ? -18.797 6.691 -3.879 1 93.38 103 ASP B N 1
ATOM 3753 C CA . ASP B 1 103 ? -19 8.078 -4.285 1 93.38 103 ASP B CA 1
ATOM 3754 C C . ASP B 1 103 ? -19.469 8.93 -3.107 1 93.38 103 ASP B C 1
ATOM 3756 O O . ASP B 1 103 ? -20.125 8.43 -2.191 1 93.38 103 ASP B O 1
ATOM 3760 N N . ASN B 1 104 ? -19.062 10.117 -3.08 1 95 104 ASN B N 1
ATOM 3761 C CA . ASN B 1 104 ? -19.469 11.125 -2.109 1 95 104 ASN B CA 1
ATOM 3762 C C . ASN B 1 104 ? -20.031 12.359 -2.797 1 95 104 ASN B C 1
ATOM 3764 O O . ASN B 1 104 ? -19.391 13.406 -2.846 1 95 104 ASN B O 1
ATOM 3768 N N . PRO B 1 105 ? -21.297 12.273 -3.283 1 92.44 105 PRO B N 1
ATOM 3769 C CA . PRO B 1 105 ? -21.859 13.328 -4.121 1 92.44 105 PRO B CA 1
ATOM 3770 C C . PRO B 1 105 ? -22.172 14.602 -3.342 1 92.44 105 PRO B C 1
ATOM 3772 O O . PRO B 1 105 ? -22.312 15.672 -3.936 1 92.44 105 PRO B O 1
ATOM 3775 N N . GLY B 1 106 ? -22.312 14.523 -2.035 1 92.62 106 GLY B N 1
ATOM 3776 C CA . GLY B 1 106 ? -22.594 15.664 -1.176 1 92.62 106 GLY B CA 1
ATOM 3777 C C . GLY B 1 106 ? -22.141 15.453 0.258 1 92.62 106 GLY B C 1
ATOM 3778 O O . GLY B 1 106 ? -21.609 14.391 0.6 1 92.62 106 GLY B O 1
ATOM 3779 N N . SER B 1 107 ? -22.359 16.469 0.989 1 92.12 107 SER B N 1
ATOM 3780 C CA . SER B 1 107 ? -21.969 16.391 2.391 1 92.12 107 SER B CA 1
ATOM 3781 C C . SER B 1 107 ? -22.625 15.203 3.088 1 92.12 107 SER B C 1
ATOM 3783 O O . SER B 1 107 ? -23.844 15.086 3.092 1 92.12 107 SER B O 1
ATOM 3785 N N . ALA B 1 108 ? -21.828 14.336 3.572 1 92.06 108 ALA B N 1
ATOM 3786 C CA . ALA B 1 108 ? -22.25 13.156 4.328 1 92.06 108 ALA B CA 1
ATOM 3787 C C . ALA B 1 108 ? -23.203 12.297 3.506 1 92.06 108 ALA B C 1
ATOM 3789 O O . ALA B 1 108 ? -24.125 11.688 4.051 1 92.06 108 ALA B O 1
ATOM 3790 N N . GLU B 1 109 ? -23.047 12.367 2.236 1 95.38 109 GLU B N 1
ATOM 3791 C CA . GLU B 1 109 ? -23.828 11.539 1.316 1 95.38 109 GLU B CA 1
ATOM 3792 C C . GLU B 1 109 ? -22.922 10.578 0.546 1 95.38 109 GLU B C 1
ATOM 3794 O O . GLU B 1 109 ? -21.891 10.984 -0 1 95.38 109 GLU B O 1
ATOM 3799 N N . TYR B 1 110 ? -23.375 9.375 0.49 1 96.44 110 TYR B N 1
ATOM 3800 C CA . TYR B 1 110 ? -22.531 8.352 -0.122 1 96.44 110 TYR B CA 1
ATOM 3801 C C . TYR B 1 110 ? -23.344 7.457 -1.05 1 96.44 110 TYR B C 1
ATOM 3803 O O . TYR B 1 110 ? -24.547 7.281 -0.854 1 96.44 110 TYR B O 1
ATOM 3811 N N . ARG B 1 111 ? -22.719 6.957 -2.045 1 96.44 111 ARG B N 1
ATOM 3812 C CA . ARG B 1 111 ? -23.344 6.102 -3.047 1 96.44 111 ARG B CA 1
ATOM 3813 C C . ARG B 1 111 ? -22.391 4.992 -3.488 1 96.44 111 ARG B C 1
ATOM 3815 O O . ARG B 1 111 ? -21.203 5.23 -3.68 1 96.44 111 ARG B O 1
ATOM 3822 N N . PRO B 1 112 ? -23 3.752 -3.643 1 95.31 112 PRO B N 1
ATOM 3823 C CA . PRO B 1 112 ? -22.141 2.664 -4.117 1 95.31 112 PRO B CA 1
ATOM 3824 C C . PRO B 1 112 ? -21.734 2.832 -5.578 1 95.31 112 PRO B C 1
ATOM 3826 O O . PRO B 1 112 ? -22.453 3.465 -6.355 1 95.31 112 PRO B O 1
ATOM 3829 N N . ASN B 1 113 ? -20.578 2.414 -5.938 1 91.19 113 ASN B N 1
ATOM 3830 C CA . ASN B 1 113 ? -20.109 2.285 -7.312 1 91.19 113 ASN B CA 1
ATOM 3831 C C . ASN B 1 113 ? -19.625 0.872 -7.605 1 91.19 113 ASN B C 1
ATOM 3833 O O . ASN B 1 113 ? -19.859 -0.05 -6.824 1 91.19 113 ASN B O 1
ATOM 3837 N N . LYS B 1 114 ? -19.016 0.621 -8.711 1 89.06 114 LYS B N 1
ATOM 3838 C CA . LYS B 1 114 ? -18.594 -0.711 -9.141 1 89.06 114 LYS B CA 1
ATOM 3839 C C . LYS B 1 114 ? -17.656 -1.346 -8.125 1 89.06 114 LYS B C 1
ATOM 3841 O O . LYS B 1 114 ? -17.766 -2.531 -7.812 1 89.06 114 LYS B O 1
ATOM 3846 N N . ILE B 1 115 ? -16.75 -0.562 -7.605 1 92.19 115 ILE B N 1
ATOM 3847 C CA . ILE B 1 115 ? -15.758 -1.066 -6.672 1 92.19 115 ILE B CA 1
ATOM 3848 C C . ILE B 1 115 ? -16.422 -1.428 -5.348 1 92.19 115 ILE B C 1
ATOM 3850 O O . ILE B 1 115 ? -16.047 -2.404 -4.699 1 92.19 115 ILE B O 1
ATOM 3854 N N . THR B 1 116 ? -17.469 -0.612 -4.977 1 94.81 116 THR B N 1
ATOM 3855 C CA . THR B 1 116 ? -18.219 -0.912 -3.76 1 94.81 116 THR B CA 1
ATOM 3856 C C . THR B 1 116 ? -18.797 -2.32 -3.818 1 94.81 116 THR B C 1
ATOM 3858 O O . THR B 1 116 ? -18.703 -3.078 -2.85 1 94.81 116 THR B O 1
ATOM 3861 N N . HIS B 1 117 ? -19.359 -2.645 -4.922 1 93.88 117 HIS B N 1
ATOM 3862 C CA . HIS B 1 117 ? -20.016 -3.941 -5.086 1 93.88 117 HIS B CA 1
ATOM 3863 C C . HIS B 1 117 ? -19 -5.078 -4.988 1 93.88 117 HIS B C 1
ATOM 3865 O O . HIS B 1 117 ? -19.297 -6.121 -4.391 1 93.88 117 HIS B O 1
ATOM 3871 N N . PHE B 1 118 ? -17.891 -4.859 -5.531 1 93.5 118 PHE B N 1
ATOM 3872 C CA . PHE B 1 118 ? -16.859 -5.879 -5.445 1 93.5 118 PHE B CA 1
ATOM 3873 C C . PHE B 1 118 ? -16.391 -6.047 -4.008 1 93.5 118 PHE B C 1
ATOM 3875 O O . PHE B 1 118 ? -16.25 -7.172 -3.518 1 93.5 118 PHE B O 1
ATOM 3882 N N . LEU B 1 119 ? -16.125 -4.898 -3.32 1 96 119 LEU B N 1
ATOM 3883 C CA . LEU B 1 119 ? -15.57 -4.945 -1.971 1 96 119 LEU B CA 1
ATOM 3884 C C . LEU B 1 119 ? -16.594 -5.508 -0.985 1 96 119 LEU B C 1
ATOM 3886 O O . LEU B 1 119 ? -16.234 -5.887 0.134 1 96 119 LEU B O 1
ATOM 3890 N N . ALA B 1 120 ? -17.844 -5.602 -1.404 1 96.69 120 ALA B N 1
ATOM 3891 C CA . ALA B 1 120 ? -18.891 -6.207 -0.591 1 96.69 120 ALA B CA 1
ATOM 3892 C C . ALA B 1 120 ? -18.875 -7.727 -0.732 1 96.69 120 ALA B C 1
ATOM 3894 O O . ALA B 1 120 ? -19.562 -8.43 0.015 1 96.69 120 ALA B O 1
ATOM 3895 N N . SER B 1 121 ? -18.078 -8.305 -1.548 1 94.75 121 SER B N 1
ATOM 3896 C CA . SER B 1 121 ? -18.094 -9.727 -1.858 1 94.75 121 SER B CA 1
ATOM 3897 C C . SER B 1 121 ? -17.234 -10.516 -0.875 1 94.75 121 SER B C 1
ATOM 3899 O O . SER B 1 121 ? -16.328 -9.961 -0.253 1 94.75 121 SER B O 1
ATOM 3901 N N . PRO B 1 122 ? -17.469 -11.797 -0.799 1 93.81 122 PRO B N 1
ATOM 3902 C CA . PRO B 1 122 ? -16.641 -12.648 0.053 1 93.81 122 PRO B CA 1
ATOM 3903 C C . PRO B 1 122 ? -15.195 -12.742 -0.429 1 93.81 122 PRO B C 1
ATOM 3905 O O . PRO B 1 122 ? -14.273 -12.883 0.383 1 93.81 122 PRO B O 1
ATOM 3908 N N . VAL B 1 123 ? -15.016 -12.641 -1.668 1 92 123 VAL B N 1
ATOM 3909 C CA . VAL B 1 123 ? -13.672 -12.719 -2.225 1 92 123 VAL B CA 1
ATOM 3910 C C . VAL B 1 123 ? -12.844 -11.531 -1.749 1 92 123 VAL B C 1
ATOM 3912 O O . VAL B 1 123 ? -11.672 -11.688 -1.389 1 92 123 VAL B O 1
ATOM 3915 N N . ALA B 1 124 ? -13.492 -10.414 -1.781 1 93.31 124 ALA B N 1
ATOM 3916 C CA . ALA B 1 124 ? -12.781 -9.227 -1.314 1 93.31 124 ALA B CA 1
ATOM 3917 C C . ALA B 1 124 ? -12.453 -9.336 0.172 1 93.31 124 ALA B C 1
ATOM 3919 O O . ALA B 1 124 ? -11.367 -8.93 0.603 1 93.31 124 ALA B O 1
ATOM 3920 N N . ALA B 1 125 ? -13.359 -9.852 0.917 1 95.5 125 ALA B N 1
ATOM 3921 C CA . ALA B 1 125 ? -13.125 -10.047 2.346 1 95.5 125 ALA B CA 1
ATOM 3922 C C . ALA B 1 125 ? -11.945 -10.977 2.582 1 95.5 125 ALA B C 1
ATOM 3924 O O . ALA B 1 125 ? -11.062 -10.688 3.398 1 95.5 125 ALA B O 1
ATOM 3925 N N . ALA B 1 126 ? -11.906 -12.07 1.891 1 94.44 126 ALA B N 1
ATOM 3926 C CA . ALA B 1 126 ? -10.797 -13.016 1.988 1 94.44 126 ALA B CA 1
ATOM 3927 C C . ALA B 1 126 ? -9.484 -12.359 1.563 1 94.44 126 ALA B C 1
ATOM 3929 O O . ALA B 1 126 ? -8.438 -12.602 2.174 1 94.44 126 ALA B O 1
ATOM 3930 N N . GLY B 1 127 ? -9.578 -11.562 0.524 1 94.56 127 GLY B N 1
ATOM 3931 C CA . GLY B 1 127 ? -8.391 -10.914 -0.014 1 94.56 127 GLY B CA 1
ATOM 3932 C C . GLY B 1 127 ? -7.746 -9.945 0.96 1 94.56 127 GLY B C 1
ATOM 3933 O O . GLY B 1 127 ? -6.527 -9.977 1.155 1 94.56 127 GLY B O 1
ATOM 3934 N N . VAL B 1 128 ? -8.562 -9.102 1.583 1 94.94 128 VAL B N 1
ATOM 3935 C CA . VAL B 1 128 ? -8.008 -8.109 2.5 1 94.94 128 VAL B CA 1
ATOM 3936 C C . VAL B 1 128 ? -7.473 -8.805 3.75 1 94.94 128 VAL B C 1
ATOM 3938 O O . VAL B 1 128 ? -6.484 -8.367 4.34 1 94.94 128 VAL B O 1
ATOM 3941 N N . HIS B 1 129 ? -8.102 -9.852 4.176 1 95.56 129 HIS B N 1
ATOM 3942 C CA . HIS B 1 129 ? -7.625 -10.633 5.312 1 95.56 129 HIS B CA 1
ATOM 3943 C C . HIS B 1 129 ? -6.285 -11.297 5.004 1 95.56 129 HIS B C 1
ATOM 3945 O O . HIS B 1 129 ? -5.367 -11.266 5.828 1 95.56 129 HIS B O 1
ATOM 3951 N N . HIS B 1 130 ? -6.223 -11.898 3.881 1 95.19 130 HIS B N 1
ATOM 3952 C CA . HIS B 1 130 ? -4.969 -12.531 3.486 1 95.19 130 HIS B CA 1
ATOM 3953 C C . HIS B 1 130 ? -3.844 -11.508 3.373 1 95.19 130 HIS B C 1
ATOM 3955 O O . HIS B 1 130 ? -2.736 -11.734 3.865 1 95.19 130 HIS B O 1
ATOM 3961 N N . ALA B 1 131 ? -4.145 -10.383 2.732 1 95.56 131 ALA B N 1
ATOM 3962 C CA . ALA B 1 131 ? -3.145 -9.352 2.49 1 95.56 131 ALA B CA 1
ATOM 3963 C C . ALA B 1 131 ? -2.621 -8.773 3.803 1 95.56 131 ALA B C 1
ATOM 3965 O O . ALA B 1 131 ? -1.411 -8.609 3.975 1 95.56 131 ALA B O 1
ATOM 3966 N N . LEU B 1 132 ? -3.51 -8.508 4.746 1 96.19 132 LEU B N 1
ATOM 3967 C CA . LEU B 1 132 ? -3.104 -7.797 5.949 1 96.19 132 LEU B CA 1
ATOM 3968 C C . LEU B 1 132 ? -2.617 -8.766 7.02 1 96.19 132 LEU B C 1
ATOM 3970 O O . LEU B 1 132 ? -1.584 -8.531 7.652 1 96.19 132 LEU B O 1
ATOM 3974 N N . ASP B 1 133 ? -3.328 -9.875 7.223 1 96 133 ASP B N 1
ATOM 3975 C CA . ASP B 1 133 ? -3.072 -10.727 8.375 1 96 133 ASP B CA 1
ATOM 3976 C C . ASP B 1 133 ? -2.008 -11.781 8.055 1 96 133 ASP B C 1
ATOM 3978 O O . ASP B 1 133 ? -1.244 -12.18 8.938 1 96 133 ASP B O 1
ATOM 3982 N N . THR B 1 134 ? -2.057 -12.297 6.891 1 96.12 134 THR B N 1
ATOM 3983 C CA . THR B 1 134 ? -1.102 -13.344 6.531 1 96.12 134 THR B CA 1
ATOM 3984 C C . THR B 1 134 ? 0.173 -12.734 5.957 1 96.12 134 THR B C 1
ATOM 3986 O O . THR B 1 134 ? 1.278 -13.062 6.391 1 96.12 134 THR B O 1
ATOM 3989 N N . CYS B 1 135 ? 0.063 -11.828 5.008 1 96.69 135 CYS B N 1
ATOM 3990 C CA . CYS B 1 135 ? 1.219 -11.336 4.266 1 96.69 135 CYS B CA 1
ATOM 3991 C C . CYS B 1 135 ? 1.821 -10.109 4.945 1 96.69 135 CYS B C 1
ATOM 3993 O O . CYS B 1 135 ? 3.027 -9.875 4.855 1 96.69 135 CYS B O 1
ATOM 3995 N N . GLY B 1 136 ? 0.982 -9.289 5.602 1 96.06 136 GLY B N 1
ATOM 3996 C CA . GLY B 1 136 ? 1.362 -8 6.152 1 96.06 136 GLY B CA 1
ATOM 3997 C C . GLY B 1 136 ? 2.57 -8.07 7.066 1 96.06 136 GLY B C 1
ATOM 3998 O O . GLY B 1 136 ? 3.57 -7.391 6.84 1 96.06 136 GLY B O 1
ATOM 3999 N N . PRO B 1 137 ? 2.479 -8.922 8.086 1 96.62 137 PRO B N 1
ATOM 4000 C CA . PRO B 1 137 ? 3.596 -9.008 9.031 1 96.62 137 PRO B CA 1
ATOM 4001 C C . PRO B 1 137 ? 4.902 -9.422 8.359 1 96.62 137 PRO B C 1
ATOM 4003 O O . PRO B 1 137 ? 5.973 -8.914 8.711 1 96.62 137 PRO B O 1
ATOM 4006 N N . ALA B 1 138 ? 4.852 -10.336 7.402 1 97.75 138 ALA B N 1
ATOM 4007 C CA . ALA B 1 138 ? 6.043 -10.797 6.695 1 97.75 138 ALA B CA 1
ATOM 4008 C C . ALA B 1 138 ? 6.645 -9.688 5.848 1 97.75 138 ALA B C 1
ATOM 4010 O O . ALA B 1 138 ? 7.863 -9.492 5.836 1 97.75 138 ALA B O 1
ATOM 4011 N N . ILE B 1 139 ? 5.809 -8.961 5.156 1 97.38 139 ILE B N 1
ATOM 4012 C CA . ILE B 1 139 ? 6.258 -7.898 4.266 1 97.38 139 ILE B CA 1
ATOM 4013 C C . ILE B 1 139 ? 6.887 -6.773 5.086 1 97.38 139 ILE B C 1
ATOM 4015 O O . ILE B 1 139 ? 7.918 -6.219 4.695 1 97.38 139 ILE B O 1
ATOM 4019 N N . GLN B 1 140 ? 6.277 -6.461 6.215 1 96.06 140 GLN B N 1
ATOM 4020 C CA . GLN B 1 140 ? 6.801 -5.441 7.117 1 96.06 140 GLN B CA 1
ATOM 4021 C C . GLN B 1 140 ? 8.172 -5.836 7.66 1 96.06 140 GLN B C 1
ATOM 4023 O O . GLN B 1 140 ? 9.008 -4.973 7.934 1 96.06 140 GLN B O 1
ATOM 4028 N N . ALA B 1 141 ? 8.492 -7.098 7.754 1 97.62 141 ALA B N 1
ATOM 4029 C CA . ALA B 1 141 ? 9.719 -7.605 8.367 1 97.62 141 ALA B CA 1
ATOM 4030 C C . ALA B 1 141 ? 10.844 -7.691 7.34 1 97.62 141 ALA B C 1
ATOM 4032 O O . ALA B 1 141 ? 12.008 -7.887 7.703 1 97.62 141 ALA B O 1
ATOM 4033 N N . LEU B 1 142 ? 10.555 -7.5 6.094 1 98.31 142 LEU B N 1
ATOM 4034 C CA . LEU B 1 142 ? 11.492 -7.766 5.012 1 98.31 142 LEU B CA 1
ATOM 4035 C C . LEU B 1 142 ? 12.781 -6.965 5.207 1 98.31 142 LEU B C 1
ATOM 4037 O O . LEU B 1 142 ? 13.875 -7.531 5.191 1 98.31 142 LEU B O 1
ATOM 4041 N N . PRO B 1 143 ? 12.695 -5.605 5.434 1 97.69 143 PRO B N 1
ATOM 4042 C CA . PRO B 1 143 ? 13.945 -4.852 5.527 1 97.69 143 PRO B CA 1
ATOM 4043 C C . PRO B 1 143 ? 14.82 -5.309 6.688 1 97.69 143 PRO B C 1
ATOM 4045 O O . PRO B 1 143 ? 16.031 -5.504 6.516 1 97.69 143 PRO B O 1
ATOM 4048 N N . ALA B 1 144 ? 14.242 -5.473 7.852 1 97.06 144 ALA B N 1
ATOM 4049 C CA . ALA B 1 144 ? 15.008 -5.906 9.016 1 97.06 144 ALA B CA 1
ATOM 4050 C C . ALA B 1 144 ? 15.617 -7.289 8.781 1 97.06 144 ALA B C 1
ATOM 4052 O O . ALA B 1 144 ? 16.75 -7.551 9.188 1 97.06 144 ALA B O 1
ATOM 4053 N N . PHE B 1 145 ? 14.852 -8.195 8.195 1 98.44 145 PHE B N 1
ATOM 4054 C CA . PHE B 1 145 ? 15.32 -9.547 7.898 1 98.44 145 PHE B CA 1
ATOM 4055 C C . PHE B 1 145 ? 16.531 -9.5 6.977 1 98.44 145 PHE B C 1
ATOM 4057 O O . PHE B 1 145 ? 17.547 -10.164 7.234 1 98.44 145 PHE B O 1
ATOM 4064 N N . LEU B 1 146 ? 16.406 -8.711 5.895 1 98.44 146 LEU B N 1
ATOM 4065 C CA . LEU B 1 146 ? 17.5 -8.641 4.922 1 98.44 146 LEU B CA 1
ATOM 4066 C C . LEU B 1 146 ? 18.734 -7.988 5.527 1 98.44 146 LEU B C 1
ATOM 4068 O O . LEU B 1 146 ? 19.859 -8.383 5.219 1 98.44 146 LEU B O 1
ATOM 4072 N N . ALA B 1 147 ? 18.516 -7.016 6.344 1 97.44 147 ALA B N 1
ATOM 4073 C CA . ALA B 1 147 ? 19.656 -6.422 7.039 1 97.44 147 ALA B CA 1
ATOM 4074 C C . ALA B 1 147 ? 20.391 -7.465 7.883 1 97.44 147 ALA B C 1
ATOM 4076 O O . ALA B 1 147 ? 21.609 -7.52 7.887 1 97.44 147 ALA B O 1
ATOM 4077 N N . GLU B 1 148 ? 19.641 -8.281 8.555 1 97.75 148 GLU B N 1
ATOM 4078 C CA . GLU B 1 148 ? 20.203 -9.312 9.422 1 97.75 148 GLU B CA 1
ATOM 4079 C C . GLU B 1 148 ? 20.953 -10.367 8.602 1 97.75 148 GLU B C 1
ATOM 4081 O O . GLU B 1 148 ? 21.922 -10.969 9.086 1 97.75 148 GLU B O 1
ATOM 4086 N N . THR B 1 149 ? 20.578 -10.578 7.41 1 97.81 149 THR B N 1
ATOM 4087 C CA . THR B 1 149 ? 21.172 -11.602 6.562 1 97.81 149 THR B CA 1
ATOM 4088 C C . THR B 1 149 ? 22.156 -10.977 5.566 1 97.81 149 THR B C 1
ATOM 4090 O O . THR B 1 149 ? 22.484 -11.586 4.547 1 97.81 149 THR B O 1
ATOM 4093 N N . GLN B 1 150 ? 22.531 -9.727 5.84 1 97.62 150 GLN B N 1
ATOM 4094 C CA . GLN B 1 150 ? 23.5 -8.992 5.043 1 97.62 150 GLN B CA 1
ATOM 4095 C C . GLN B 1 150 ? 23.078 -8.938 3.576 1 97.62 150 GLN B C 1
ATOM 4097 O O . GLN B 1 150 ? 23.922 -9.102 2.68 1 97.62 150 GLN B O 1
ATOM 4102 N N . TYR B 1 151 ? 21.797 -8.898 3.387 1 97.81 151 TYR B N 1
ATOM 4103 C CA . TYR B 1 151 ? 21.172 -8.648 2.092 1 97.81 151 TYR B CA 1
ATOM 4104 C C . TYR B 1 151 ? 21.531 -9.742 1.092 1 97.81 151 TYR B C 1
ATOM 4106 O O . TYR B 1 151 ? 21.797 -9.461 -0.077 1 97.81 151 TYR B O 1
ATOM 4114 N N . GLN B 1 152 ? 21.531 -10.914 1.649 1 97.19 152 GLN B N 1
ATOM 4115 C CA . GLN B 1 152 ? 21.625 -12.086 0.787 1 97.19 152 GLN B CA 1
ATOM 4116 C C . GLN B 1 152 ? 20.25 -12.523 0.298 1 97.19 152 GLN B C 1
ATOM 4118 O O . GLN B 1 152 ? 19.234 -12.195 0.914 1 97.19 152 GLN B O 1
ATOM 4123 N N . ASP B 1 153 ? 20.25 -13.219 -0.814 1 95.12 153 ASP B N 1
ATOM 4124 C CA . ASP B 1 153 ? 18.984 -13.773 -1.306 1 95.12 153 ASP B CA 1
ATOM 4125 C C . ASP B 1 153 ? 18.391 -14.742 -0.297 1 95.12 153 ASP B C 1
ATOM 4127 O O . ASP B 1 153 ? 19.109 -15.383 0.472 1 95.12 153 ASP B O 1
ATOM 4131 N N . ILE B 1 154 ? 17.047 -14.82 -0.291 1 95.94 154 ILE B N 1
ATOM 4132 C CA . ILE B 1 154 ? 16.312 -15.719 0.599 1 95.94 154 ILE B CA 1
ATOM 4133 C C . ILE B 1 154 ? 16.188 -17.094 -0.055 1 95.94 154 ILE B C 1
ATOM 4135 O O . ILE B 1 154 ? 15.492 -17.25 -1.065 1 95.94 154 ILE B O 1
ATOM 4139 N N . THR B 1 155 ? 16.797 -18.109 0.568 1 93.06 155 THR B N 1
ATOM 4140 C CA . THR B 1 155 ? 16.891 -19.375 -0.15 1 93.06 155 THR B CA 1
ATOM 4141 C C . THR B 1 155 ? 16.438 -20.547 0.736 1 93.06 155 THR B C 1
ATOM 4143 O O . THR B 1 155 ? 16.531 -21.703 0.333 1 93.06 155 THR B O 1
ATOM 4146 N N . GLU B 1 156 ? 16.047 -20.203 1.988 1 93 156 GLU B N 1
ATOM 4147 C CA . GLU B 1 156 ? 15.578 -21.25 2.9 1 93 156 GLU B CA 1
ATOM 4148 C C . GLU B 1 156 ? 14.133 -21.016 3.32 1 93 156 GLU B C 1
ATOM 4150 O O . GLU B 1 156 ? 13.805 -19.953 3.873 1 93 156 GLU B O 1
ATOM 4155 N N . ASN B 1 157 ? 13.312 -22 3.115 1 90.69 157 ASN B N 1
ATOM 4156 C CA . ASN B 1 157 ? 11.867 -21.859 3.297 1 90.69 157 ASN B CA 1
ATOM 4157 C C . ASN B 1 157 ? 11.508 -21.594 4.754 1 90.69 157 ASN B C 1
ATOM 4159 O O . ASN B 1 157 ? 10.469 -21 5.047 1 90.69 157 ASN B O 1
ATOM 4163 N N . LYS B 1 158 ? 12.32 -22.031 5.707 1 93.25 158 LYS B N 1
ATOM 4164 C CA . LYS B 1 158 ? 11.992 -21.844 7.117 1 93.25 158 LYS B CA 1
ATOM 4165 C C . LYS B 1 158 ? 12.773 -20.688 7.719 1 93.25 158 LYS B C 1
ATOM 4167 O O . LYS B 1 158 ? 12.781 -20.5 8.938 1 93.25 158 LYS B O 1
ATOM 4172 N N . TYR B 1 159 ? 13.453 -19.969 6.871 1 96.25 159 TYR B N 1
ATOM 4173 C CA . TYR B 1 159 ? 14.164 -18.766 7.285 1 96.25 159 TYR B CA 1
ATOM 4174 C C . TYR B 1 159 ? 13.922 -17.625 6.309 1 96.25 159 TYR B C 1
ATOM 4176 O O . TYR B 1 159 ? 14.805 -17.281 5.516 1 96.25 159 TYR B O 1
ATOM 4184 N N . THR B 1 160 ? 12.773 -17.078 6.41 1 97.69 160 THR B N 1
ATOM 4185 C CA . THR B 1 160 ? 12.289 -15.992 5.562 1 97.69 160 THR B CA 1
ATOM 4186 C C . THR B 1 160 ? 11.719 -14.859 6.41 1 97.69 160 THR B C 1
ATOM 4188 O O . THR B 1 160 ? 11.602 -14.992 7.633 1 97.69 160 THR B O 1
ATOM 4191 N N . PRO B 1 161 ? 11.359 -13.727 5.766 1 98.38 161 PRO B N 1
ATOM 4192 C CA . PRO B 1 161 ? 10.656 -12.656 6.484 1 98.38 161 PRO B CA 1
ATOM 4193 C C . PRO B 1 161 ? 9.352 -13.133 7.121 1 98.38 161 PRO B C 1
ATOM 4195 O O . PRO B 1 161 ? 8.906 -12.562 8.125 1 98.38 161 PRO B O 1
ATOM 4198 N N . PHE B 1 162 ? 8.789 -14.172 6.582 1 98.19 162 PHE B N 1
ATOM 4199 C CA . PHE B 1 162 ? 7.547 -14.703 7.133 1 98.19 162 PHE B CA 1
ATOM 4200 C C . PHE B 1 162 ? 7.73 -15.102 8.594 1 98.19 162 PHE B C 1
ATOM 4202 O O . PHE B 1 162 ? 6.934 -14.719 9.453 1 98.19 162 PHE B O 1
ATOM 4209 N N . GLN B 1 163 ? 8.812 -15.898 8.875 1 98.25 163 GLN B N 1
ATOM 4210 C CA . GLN B 1 163 ? 9.078 -16.359 10.234 1 98.25 163 GLN B CA 1
ATOM 4211 C C . GLN B 1 163 ? 9.336 -15.18 11.172 1 98.25 163 GLN B C 1
ATOM 4213 O O . GLN B 1 163 ? 8.859 -15.164 12.312 1 98.25 163 GLN B O 1
ATOM 4218 N N . LYS B 1 164 ? 10.023 -14.266 10.695 1 97.62 164 LYS B N 1
ATOM 4219 C CA . LYS B 1 164 ? 10.297 -13.086 11.508 1 97.62 164 LYS B CA 1
ATOM 4220 C C . LYS B 1 164 ? 9.023 -12.297 11.789 1 97.62 164 LYS B C 1
ATOM 4222 O O . LYS B 1 164 ? 8.781 -11.875 12.922 1 97.62 164 LYS B O 1
ATOM 4227 N N . GLY B 1 165 ? 8.227 -12.07 10.789 1 97.44 165 GLY B N 1
ATOM 4228 C CA . GLY B 1 165 ? 7.008 -11.289 10.922 1 97.44 165 GLY B CA 1
ATOM 4229 C C . GLY B 1 165 ? 5.977 -11.938 11.828 1 97.44 165 GLY B C 1
ATOM 4230 O O . GLY B 1 165 ? 5.293 -11.25 12.594 1 97.44 165 GLY B O 1
ATOM 4231 N N . HIS B 1 166 ? 5.863 -13.227 11.742 1 97.62 166 HIS B N 1
ATOM 4232 C CA . HIS B 1 166 ? 4.852 -13.953 12.5 1 97.62 166 HIS B CA 1
ATOM 4233 C C . HIS B 1 166 ? 5.441 -14.539 13.781 1 97.62 166 HIS B C 1
ATOM 4235 O O . HIS B 1 166 ? 4.727 -15.164 14.562 1 97.62 166 HIS B O 1
ATOM 4241 N N . LYS B 1 167 ? 6.758 -14.359 14.016 1 96.44 167 LYS B N 1
ATOM 4242 C CA . LYS B 1 167 ? 7.449 -14.891 15.18 1 96.44 167 LYS B CA 1
ATOM 4243 C C . LYS B 1 167 ? 7.188 -16.391 15.344 1 96.44 167 LYS B C 1
ATOM 4245 O O . LYS B 1 167 ? 6.738 -16.844 16.406 1 96.44 167 LYS B O 1
ATOM 4250 N N . THR B 1 168 ? 7.531 -17.141 14.312 1 97.69 168 THR B N 1
ATOM 4251 C CA . THR B 1 168 ? 7.316 -18.578 14.25 1 97.69 168 THR B CA 1
ATOM 4252 C C . THR B 1 168 ? 8.531 -19.281 13.648 1 97.69 168 THR B C 1
ATOM 4254 O O . THR B 1 168 ? 9.406 -18.625 13.062 1 97.69 168 THR B O 1
ATOM 4257 N N . ASN B 1 169 ? 8.617 -20.531 13.922 1 96.5 169 ASN B N 1
ATOM 4258 C CA . ASN B 1 169 ? 9.664 -21.328 13.289 1 96.5 169 ASN B CA 1
ATOM 4259 C C . ASN B 1 169 ? 9.102 -22.203 12.18 1 96.5 169 ASN B C 1
ATOM 4261 O O . ASN B 1 169 ? 9.844 -22.922 11.508 1 96.5 169 ASN B O 1
ATOM 4265 N N . LEU B 1 170 ? 7.828 -22.109 11.945 1 95.19 170 LEU B N 1
ATOM 4266 C CA . LEU B 1 170 ? 7.164 -22.922 10.938 1 95.19 170 LEU B CA 1
ATOM 4267 C C . LEU B 1 170 ? 7.301 -22.297 9.555 1 95.19 170 LEU B C 1
ATOM 4269 O O . LEU B 1 170 ? 7.371 -21.062 9.43 1 95.19 170 LEU B O 1
ATOM 4273 N N . GLY B 1 171 ? 7.352 -23.172 8.578 1 93.69 171 GLY B N 1
ATOM 4274 C CA . GLY B 1 171 ? 7.148 -22.641 7.234 1 93.69 171 GLY B CA 1
ATOM 4275 C C . GLY B 1 171 ? 5.762 -22.062 7.02 1 93.69 171 GLY B C 1
ATOM 4276 O O . GLY B 1 171 ? 4.832 -22.375 7.77 1 93.69 171 GLY B O 1
ATOM 4277 N N . ALA B 1 172 ? 5.637 -21.281 6.039 1 93.38 172 ALA B N 1
ATOM 4278 C CA . ALA B 1 172 ? 4.387 -20.547 5.816 1 93.38 172 ALA B CA 1
ATOM 4279 C C . ALA B 1 172 ? 3.215 -21.516 5.66 1 93.38 172 ALA B C 1
ATOM 4281 O O . ALA B 1 172 ? 2.145 -21.297 6.238 1 93.38 172 ALA B O 1
ATOM 4282 N N . PHE B 1 173 ? 3.396 -22.578 4.887 1 87.5 173 PHE B N 1
ATOM 4283 C CA . PHE B 1 173 ? 2.305 -23.516 4.691 1 87.5 173 PHE B CA 1
ATOM 4284 C C . PHE B 1 173 ? 1.978 -24.25 5.992 1 87.5 173 PHE B C 1
ATOM 4286 O O . PHE B 1 173 ? 0.809 -24.516 6.285 1 87.5 173 PHE B O 1
ATOM 4293 N N . GLU B 1 174 ? 2.996 -24.625 6.711 1 90.38 174 GLU B N 1
ATOM 4294 C CA . GLU B 1 174 ? 2.785 -25.266 8.008 1 90.38 174 GLU B CA 1
ATOM 4295 C C . GLU B 1 174 ? 2.027 -24.344 8.953 1 90.38 174 GLU B C 1
ATOM 4297 O O . GLU B 1 174 ? 1.128 -24.781 9.672 1 90.38 174 GLU B O 1
ATOM 4302 N N . TRP B 1 175 ? 2.445 -23.109 8.961 1 94.94 175 TRP B N 1
ATOM 4303 C CA . TRP B 1 175 ? 1.791 -22.109 9.797 1 94.94 175 TRP B CA 1
ATOM 4304 C C . TRP B 1 175 ? 0.327 -21.938 9.406 1 94.94 175 TRP B C 1
ATOM 4306 O O . TRP B 1 175 ? -0.551 -21.859 10.266 1 94.94 175 TRP B O 1
ATOM 4316 N N . LEU B 1 176 ? 0.054 -21.906 8.141 1 92.38 176 LEU B N 1
ATOM 4317 C CA . LEU B 1 176 ? -1.308 -21.75 7.641 1 92.38 176 LEU B CA 1
ATOM 4318 C C . LEU B 1 176 ? -2.182 -22.938 8.07 1 92.38 176 LEU B C 1
ATOM 4320 O O . LEU B 1 176 ? -3.359 -22.75 8.383 1 92.38 176 LEU B O 1
ATOM 4324 N N . ALA B 1 177 ? -1.644 -24.062 8.062 1 87.56 177 ALA B N 1
ATOM 4325 C CA . ALA B 1 177 ? -2.389 -25.25 8.477 1 87.56 177 ALA B CA 1
ATOM 4326 C C . ALA B 1 177 ? -2.855 -25.125 9.93 1 87.56 177 ALA B C 1
ATOM 4328 O O . ALA B 1 177 ? -3.91 -25.641 10.297 1 87.56 177 ALA B O 1
ATOM 4329 N N . GLU B 1 178 ? -2.127 -24.391 10.734 1 93.56 178 GLU B N 1
ATOM 4330 C CA . GLU B 1 178 ? -2.463 -24.203 12.141 1 93.56 178 GLU B CA 1
ATOM 4331 C C . GLU B 1 178 ? -3.33 -22.953 12.336 1 93.56 178 GLU B C 1
ATOM 4333 O O . GLU B 1 178 ? -3.791 -22.672 13.445 1 93.56 178 GLU B O 1
ATOM 4338 N N . HIS B 1 179 ? -3.582 -22.281 11.305 1 95.19 179 HIS B N 1
ATOM 4339 C CA . HIS B 1 179 ? -4.367 -21.047 11.352 1 95.19 179 HIS B CA 1
ATOM 4340 C C . HIS B 1 179 ? -5.504 -21.078 10.336 1 95.19 179 HIS B C 1
ATOM 4342 O O . HIS B 1 179 ? -5.434 -20.438 9.289 1 95.19 179 HIS B O 1
ATOM 4348 N N . PRO B 1 180 ? -6.547 -21.703 10.656 1 92 180 PRO B N 1
ATOM 4349 C CA . PRO B 1 180 ? -7.617 -22.031 9.711 1 92 180 PRO B CA 1
ATOM 4350 C C . PRO B 1 180 ? -8.234 -20.781 9.07 1 92 180 PRO B C 1
ATOM 4352 O O . PRO B 1 180 ? -8.633 -20.812 7.906 1 92 180 PRO B O 1
ATOM 4355 N N . GLU B 1 181 ? -8.352 -19.688 9.859 1 93.06 181 GLU B N 1
ATOM 4356 C CA . GLU B 1 181 ? -8.93 -18.469 9.297 1 93.06 181 GLU B CA 1
ATOM 4357 C C . GLU B 1 181 ? -8.07 -17.922 8.164 1 93.06 181 GLU B C 1
ATOM 4359 O O . GLU B 1 181 ? -8.586 -17.531 7.121 1 93.06 181 GLU B O 1
ATOM 4364 N N . ASN B 1 182 ? -6.801 -17.938 8.414 1 94.12 182 ASN B N 1
ATOM 4365 C CA . ASN B 1 182 ? -5.871 -17.5 7.379 1 94.12 182 ASN B CA 1
ATOM 4366 C C . ASN B 1 182 ? -5.875 -18.453 6.188 1 94.12 182 ASN B C 1
ATOM 4368 O O . ASN B 1 182 ? -5.848 -18.016 5.035 1 94.12 182 ASN B O 1
ATOM 4372 N N . PHE B 1 183 ? -5.918 -19.656 6.48 1 89.62 183 PHE B N 1
ATOM 4373 C CA . PHE B 1 183 ? -5.91 -20.672 5.43 1 89.62 183 PHE B CA 1
ATOM 4374 C C . PHE B 1 183 ? -7.164 -20.562 4.57 1 89.62 183 PHE B C 1
ATOM 4376 O O . PHE B 1 183 ? -7.09 -20.672 3.344 1 89.62 183 PHE B O 1
ATOM 4383 N N . LEU B 1 184 ? -8.281 -20.375 5.176 1 88.88 184 LEU B N 1
ATOM 4384 C CA . LEU B 1 184 ? -9.547 -20.234 4.461 1 88.88 184 LEU B CA 1
ATOM 4385 C C . LEU B 1 184 ? -9.516 -19.016 3.541 1 88.88 184 LEU B C 1
ATOM 4387 O O . LEU B 1 184 ? -10.023 -19.078 2.418 1 88.88 184 LEU B O 1
ATOM 4391 N N . ALA B 1 185 ? -8.969 -17.969 4.047 1 91.31 185 ALA B N 1
ATOM 4392 C CA . ALA B 1 185 ? -8.852 -16.766 3.23 1 91.31 185 ALA B CA 1
ATOM 4393 C C . ALA B 1 185 ? -8.016 -17.031 1.983 1 91.31 185 ALA B C 1
ATOM 4395 O O . ALA B 1 185 ? -8.391 -16.625 0.877 1 91.31 185 ALA B O 1
ATOM 4396 N N . LEU B 1 186 ? -6.918 -17.656 2.178 1 88 186 LEU B N 1
ATOM 4397 C CA . LEU B 1 186 ? -6.055 -18 1.051 1 88 186 LEU B CA 1
ATOM 4398 C C . LEU B 1 186 ? -6.797 -18.875 0.049 1 88 186 LEU B C 1
ATOM 4400 O O . LEU B 1 186 ? -6.738 -18.625 -1.159 1 88 186 LEU B O 1
ATOM 4404 N N . GLN B 1 187 ? -7.453 -19.828 0.486 1 81.5 187 GLN B N 1
ATOM 4405 C CA . GLN B 1 187 ? -8.18 -20.766 -0.367 1 81.5 187 GLN B CA 1
ATOM 4406 C C . GLN B 1 187 ? -9.242 -20.047 -1.193 1 81.5 187 GLN B C 1
ATOM 4408 O O . GLN B 1 187 ? -9.43 -20.344 -2.375 1 81.5 187 GLN B O 1
ATOM 4413 N N . GLN B 1 188 ? -9.906 -19.141 -0.576 1 85.12 188 GLN B N 1
ATOM 4414 C CA . GLN B 1 188 ? -10.945 -18.375 -1.266 1 85.12 188 GLN B CA 1
ATOM 4415 C C . GLN B 1 188 ? -10.359 -17.531 -2.389 1 85.12 188 GLN B C 1
ATOM 4417 O O . GLN B 1 188 ? -10.938 -17.438 -3.473 1 85.12 188 GLN B O 1
ATOM 4422 N N . ILE B 1 189 ? -9.273 -16.984 -2.096 1 84.19 189 ILE B N 1
ATOM 4423 C CA . ILE B 1 189 ? -8.625 -16.141 -3.102 1 84.19 189 ILE B CA 1
ATOM 4424 C C . ILE B 1 189 ? -8.141 -17.016 -4.262 1 84.19 189 ILE B C 1
ATOM 4426 O O . ILE B 1 189 ? -8.297 -16.641 -5.426 1 84.19 189 ILE B O 1
ATOM 4430 N N . MET B 1 190 ? -7.512 -18.109 -3.914 1 77.94 190 MET B N 1
ATOM 4431 C CA . MET B 1 190 ? -7.004 -19 -4.949 1 77.94 190 MET B CA 1
ATOM 4432 C C . MET B 1 190 ? -8.141 -19.516 -5.828 1 77.94 190 MET B C 1
ATOM 4434 O O . MET B 1 190 ? -7.977 -19.625 -7.047 1 77.94 190 MET B O 1
ATOM 4438 N N . THR B 1 191 ? -9.219 -19.766 -5.219 1 75.19 191 THR B N 1
ATOM 4439 C CA . THR B 1 191 ? -10.391 -20.219 -5.961 1 75.19 191 THR B CA 1
ATOM 4440 C C . THR B 1 191 ? -10.906 -19.125 -6.887 1 75.19 191 THR B C 1
ATOM 4442 O O . THR B 1 191 ? -11.305 -19.391 -8.023 1 75.19 191 THR B O 1
ATOM 4445 N N . ALA B 1 192 ? -10.828 -17.969 -6.418 1 76.25 192 ALA B N 1
ATOM 4446 C CA . ALA B 1 192 ? -11.359 -16.844 -7.18 1 76.25 192 ALA B CA 1
ATOM 4447 C C . ALA B 1 192 ? -10.477 -16.531 -8.391 1 76.25 192 ALA B C 1
ATOM 4449 O O . ALA B 1 192 ? -10.969 -16.047 -9.406 1 76.25 192 ALA B O 1
ATOM 4450 N N . ILE B 1 193 ? -9.25 -16.812 -8.258 1 73.94 193 ILE B N 1
ATOM 4451 C CA . ILE B 1 193 ? -8.352 -16.453 -9.352 1 73.94 193 ILE B CA 1
ATOM 4452 C C . ILE B 1 193 ? -8.172 -17.672 -10.273 1 73.94 193 ILE B C 1
ATOM 4454 O O . ILE B 1 193 ? -7.441 -17.594 -11.266 1 73.94 193 ILE B O 1
ATOM 4458 N N . GLN B 1 194 ? -8.867 -18.688 -10.008 1 71.88 194 GLN B N 1
ATOM 4459 C CA . GLN B 1 194 ? -8.797 -19.875 -10.852 1 71.88 194 GLN B CA 1
ATOM 4460 C C . GLN B 1 194 ? -9.336 -19.594 -12.25 1 71.88 194 GLN B C 1
ATOM 4462 O O . GLN B 1 194 ? -10.305 -18.859 -12.406 1 71.88 194 GLN B O 1
ATOM 4467 N N . SER B 1 195 ? -8.609 -19.891 -13.117 1 74.5 195 SER B N 1
ATOM 4468 C CA . SER B 1 195 ? -8.984 -19.797 -14.523 1 74.5 195 SER B CA 1
ATOM 4469 C C . SER B 1 195 ? -8.656 -21.078 -15.281 1 74.5 195 SER B C 1
ATOM 4471 O O . SER B 1 195 ? -7.68 -21.766 -14.961 1 74.5 195 SER B O 1
ATOM 4473 N N . ALA B 1 196 ? -9.617 -21.516 -16.156 1 73.75 196 ALA B N 1
ATOM 4474 C CA . ALA B 1 196 ? -9.352 -22.656 -17.016 1 73.75 196 ALA B CA 1
ATOM 4475 C C . ALA B 1 196 ? -8.602 -22.25 -18.281 1 73.75 196 ALA B C 1
ATOM 4477 O O . ALA B 1 196 ? -8.469 -23.047 -19.203 1 73.75 196 ALA B O 1
ATOM 4478 N N . ALA B 1 197 ? -8.109 -21.062 -18.156 1 76.5 197 ALA B N 1
ATOM 4479 C CA . ALA B 1 197 ? -7.484 -20.484 -19.344 1 76.5 197 ALA B CA 1
ATOM 4480 C C . ALA B 1 197 ? -6.242 -21.281 -19.75 1 76.5 197 ALA B C 1
ATOM 4482 O O . ALA B 1 197 ? -5.852 -21.281 -20.906 1 76.5 197 ALA B O 1
ATOM 4483 N N . TRP B 1 198 ? -5.777 -22.078 -18.875 1 83.06 198 TRP B N 1
ATOM 4484 C CA . TRP B 1 198 ? -4.559 -22.828 -19.156 1 83.06 198 TRP B CA 1
ATOM 4485 C C . TRP B 1 198 ? -4.828 -23.938 -20.172 1 83.06 198 TRP B C 1
ATOM 4487 O O . TRP B 1 198 ? -3.918 -24.359 -20.891 1 83.06 198 TRP B O 1
ATOM 4497 N N . LEU B 1 199 ? -6.062 -24.406 -20.312 1 85.94 199 LEU B N 1
ATOM 4498 C CA . LEU B 1 199 ? -6.43 -25.531 -21.172 1 85.94 199 LEU B CA 1
ATOM 4499 C C . LEU B 1 199 ? -6.609 -25.062 -22.609 1 85.94 199 LEU B C 1
ATOM 4501 O O . LEU B 1 199 ? -6.645 -25.891 -23.531 1 85.94 199 LEU B O 1
ATOM 4505 N N . LYS B 1 200 ? -6.863 -23.828 -22.828 1 80.75 200 LYS B N 1
ATOM 4506 C CA . LYS B 1 200 ? -7.289 -23.328 -24.125 1 80.75 200 LYS B CA 1
ATOM 4507 C C . LYS B 1 200 ? -6.203 -23.547 -25.172 1 80.75 200 LYS B C 1
ATOM 4509 O O . LYS B 1 200 ? -6.496 -23.953 -26.297 1 80.75 200 LYS B O 1
ATOM 4514 N N . ASP B 1 201 ? -4.996 -23.391 -24.859 1 75.06 201 ASP B N 1
ATOM 4515 C CA . ASP B 1 201 ? -4.051 -23.344 -25.969 1 75.06 201 ASP B CA 1
ATOM 4516 C C . ASP B 1 201 ? -2.932 -24.359 -25.797 1 75.06 201 ASP B C 1
ATOM 4518 O O . ASP B 1 201 ? -1.838 -24.203 -26.344 1 75.06 201 ASP B O 1
ATOM 4522 N N . ILE B 1 202 ? -3.293 -25.406 -25.125 1 86.62 202 ILE B N 1
ATOM 4523 C CA . ILE B 1 202 ? -2.287 -26.453 -25 1 86.62 202 ILE B CA 1
ATOM 4524 C C . ILE B 1 202 ? -2.545 -27.547 -26.031 1 86.62 202 ILE B C 1
ATOM 4526 O O . ILE B 1 202 ? -3.18 -28.562 -25.734 1 86.62 202 ILE B O 1
ATOM 4530 N N . ASP B 1 203 ? -2.043 -27.469 -27.25 1 85.94 203 ASP B N 1
ATOM 4531 C CA . ASP B 1 203 ? -2.305 -28.328 -28.391 1 85.94 203 ASP B CA 1
ATOM 4532 C C . ASP B 1 203 ? -1.911 -29.766 -28.109 1 85.94 203 ASP B C 1
ATOM 4534 O O . ASP B 1 203 ? -2.602 -30.703 -28.531 1 85.94 203 ASP B O 1
ATOM 4538 N N . VAL B 1 204 ? -0.819 -29.938 -27.422 1 88.38 204 VAL B N 1
ATOM 4539 C CA . VAL B 1 204 ? -0.329 -31.297 -27.156 1 88.38 204 VAL B CA 1
ATOM 4540 C C . VAL B 1 204 ? -1.323 -32.062 -26.281 1 88.38 204 VAL B C 1
ATOM 4542 O O . VAL B 1 204 ? -1.492 -33.25 -26.422 1 88.38 204 VAL B O 1
ATOM 4545 N N . LEU B 1 205 ? -1.874 -31.344 -25.359 1 88.44 205 LEU B N 1
ATOM 4546 C CA . LEU B 1 205 ? -2.875 -31.953 -24.484 1 88.44 205 LEU B CA 1
ATOM 4547 C C . LEU B 1 205 ? -4.172 -32.219 -25.25 1 88.44 205 LEU B C 1
ATOM 4549 O O . LEU B 1 205 ? -4.773 -33.281 -25.109 1 88.44 205 LEU B O 1
ATOM 4553 N N . ASN B 1 206 ? -4.527 -31.266 -26.031 1 87.31 206 ASN B N 1
ATOM 4554 C CA . ASN B 1 206 ? -5.734 -31.422 -26.844 1 87.31 206 ASN B CA 1
ATOM 4555 C C . ASN B 1 206 ? -5.629 -32.594 -27.797 1 87.31 206 ASN B C 1
ATOM 4557 O O . ASN B 1 206 ? -6.562 -33.406 -27.922 1 87.31 206 ASN B O 1
ATOM 4561 N N . SER B 1 207 ? -4.551 -32.656 -28.453 1 88.19 207 SER B N 1
ATOM 4562 C CA . SER B 1 207 ? -4.336 -33.75 -29.422 1 88.19 207 SER B CA 1
ATOM 4563 C C . SER B 1 207 ? -4.328 -35.094 -28.734 1 88.19 207 SER B C 1
ATOM 4565 O O . SER B 1 207 ? -4.918 -36.062 -29.234 1 88.19 207 SER B O 1
ATOM 4567 N N . ALA B 1 208 ? -3.693 -35.125 -27.594 1 87.44 208 ALA B N 1
ATOM 4568 C CA . ALA B 1 208 ? -3.604 -36.406 -26.859 1 87.44 208 ALA B CA 1
ATOM 4569 C C . ALA B 1 208 ? -4.973 -36.812 -26.344 1 87.44 208 ALA B C 1
ATOM 4571 O O . ALA B 1 208 ? -5.285 -38 -26.297 1 87.44 208 ALA B O 1
ATOM 4572 N N . ALA B 1 209 ? -5.707 -35.875 -25.891 1 86.44 209 ALA B N 1
ATOM 4573 C CA . ALA B 1 209 ? -7.02 -36.156 -25.312 1 86.44 209 ALA B CA 1
ATOM 4574 C C . ALA B 1 209 ? -7.98 -36.688 -26.375 1 86.44 209 ALA B C 1
ATOM 4576 O O . ALA B 1 209 ? -8.875 -37.469 -26.078 1 86.44 209 ALA B O 1
ATOM 4577 N N . LEU B 1 210 ? -7.742 -36.25 -27.531 1 82.88 210 LEU B N 1
ATOM 4578 C CA . LEU B 1 210 ? -8.617 -36.625 -28.625 1 82.88 210 LEU B CA 1
ATOM 4579 C C . LEU B 1 210 ? -8.172 -37.969 -29.219 1 82.88 210 LEU B C 1
ATOM 4581 O O . LEU B 1 210 ? -8.953 -38.625 -29.906 1 82.88 210 LEU B O 1
ATOM 4585 N N . ASP B 1 211 ? -6.844 -38.219 -28.984 1 77.88 211 ASP B N 1
ATOM 4586 C CA . ASP B 1 211 ? -6.309 -39.469 -29.531 1 77.88 211 ASP B CA 1
ATOM 4587 C C . ASP B 1 211 ? -6.809 -40.688 -28.75 1 77.88 211 ASP B C 1
ATOM 4589 O O . ASP B 1 211 ? -6.574 -40.781 -27.547 1 77.88 211 ASP B O 1
ATOM 4593 N N . VAL B 1 212 ? -7.91 -41.344 -29.156 1 61.16 212 VAL B N 1
ATOM 4594 C CA . VAL B 1 212 ? -8.719 -42.375 -28.531 1 61.16 212 VAL B CA 1
ATOM 4595 C C . VAL B 1 212 ? -7.941 -43.688 -28.5 1 61.16 212 VAL B C 1
ATOM 4597 O O . VAL B 1 212 ? -8.508 -44.75 -28.219 1 61.16 212 VAL B O 1
ATOM 4600 N N . THR B 1 213 ? -6.582 -43.625 -28.516 1 60.97 213 THR B N 1
ATOM 4601 C CA . THR B 1 213 ? -6.035 -44.969 -28.422 1 60.97 213 THR B CA 1
ATOM 4602 C C . THR B 1 213 ? -6.25 -45.562 -27.031 1 60.97 213 THR B C 1
ATOM 4604 O O . THR B 1 213 ? -5.824 -44.969 -26.031 1 60.97 213 THR B O 1
ATOM 4607 N N . PRO B 1 214 ? -7.137 -46.531 -26.938 1 57.34 214 PRO B N 1
ATOM 4608 C CA . PRO B 1 214 ? -7.609 -47.125 -25.672 1 57.34 214 PRO B CA 1
ATOM 4609 C C . PRO B 1 214 ? -6.5 -47.812 -24.891 1 57.34 214 PRO B C 1
ATOM 4611 O O . PRO B 1 214 ? -6.207 -49 -25.156 1 57.34 214 PRO B O 1
ATOM 4614 N N . GLU B 1 215 ? -5.422 -47.156 -24.609 1 61.34 215 GLU B N 1
ATOM 4615 C CA . GLU B 1 215 ? -4.668 -47.812 -23.562 1 61.34 215 GLU B CA 1
ATOM 4616 C C . GLU B 1 215 ? -5.262 -47.531 -22.188 1 61.34 215 GLU B C 1
ATOM 4618 O O . GLU B 1 215 ? -4.816 -46.594 -21.5 1 61.34 215 GLU B O 1
ATOM 4623 N N . PRO B 1 216 ? -6.305 -48.219 -21.938 1 62.75 216 PRO B N 1
ATOM 4624 C CA . PRO B 1 216 ? -7.137 -47.906 -20.766 1 62.75 216 PRO B CA 1
ATOM 4625 C C . PRO B 1 216 ? -6.352 -47.906 -19.469 1 62.75 216 PRO B C 1
ATOM 4627 O O . PRO B 1 216 ? -6.727 -47.219 -18.5 1 62.75 216 PRO B O 1
ATOM 4630 N N . GLU B 1 217 ? -5.223 -48.562 -19.5 1 77.62 217 GLU B N 1
ATOM 4631 C CA . GLU B 1 217 ? -4.602 -48.719 -18.188 1 77.62 217 GLU B CA 1
ATOM 4632 C C . GLU B 1 217 ? -3.559 -47.656 -17.922 1 77.62 217 GLU B C 1
ATOM 4634 O O . GLU B 1 217 ? -3.16 -47.438 -16.781 1 77.62 217 GLU B O 1
ATOM 4639 N N . ARG B 1 218 ? -3.244 -46.812 -18.969 1 87 218 ARG B N 1
ATOM 4640 C CA . ARG B 1 218 ? -2.221 -45.812 -18.75 1 87 218 ARG B CA 1
ATOM 4641 C C . ARG B 1 218 ? -2.832 -44.531 -18.219 1 87 218 ARG B C 1
ATOM 4643 O O . ARG B 1 218 ? -3.801 -44 -18.766 1 87 218 ARG B O 1
ATOM 4650 N N . PRO B 1 219 ? -2.236 -44.156 -17.109 1 92.88 219 PRO B N 1
ATOM 4651 C CA . PRO B 1 219 ? -2.734 -42.875 -16.656 1 92.88 219 PRO B CA 1
ATOM 4652 C C . PRO B 1 219 ? -2.521 -41.75 -17.672 1 92.88 219 PRO B C 1
ATOM 4654 O O . PRO B 1 219 ? -1.439 -41.625 -18.25 1 92.88 219 PRO B O 1
ATOM 4657 N N . PHE B 1 220 ? -3.537 -41.062 -17.953 1 94.25 220 PHE B N 1
ATOM 4658 C CA . PHE B 1 220 ? -3.465 -40 -18.953 1 94.25 220 PHE B CA 1
ATOM 4659 C C . PHE B 1 220 ? -2.889 -38.719 -18.328 1 94.25 220 PHE B C 1
ATOM 4661 O O . PHE B 1 220 ? -2.045 -38.062 -18.938 1 94.25 220 PHE B O 1
ATOM 4668 N N . PHE B 1 221 ? -3.361 -38.375 -17.188 1 96.06 221 PHE B N 1
ATOM 4669 C CA . PHE B 1 221 ? -3.061 -37.094 -16.562 1 96.06 221 PHE B CA 1
ATOM 4670 C C . PHE B 1 221 ? -2.844 -37.25 -15.055 1 96.06 221 PHE B C 1
ATOM 4672 O O . PHE B 1 221 ? -3.709 -37.781 -14.352 1 96.06 221 PHE B O 1
ATOM 4679 N N . VAL B 1 222 ? -1.696 -36.875 -14.586 1 97.62 222 VAL B N 1
ATOM 4680 C CA . VAL B 1 222 ? -1.399 -36.844 -13.156 1 97.62 222 VAL B CA 1
ATOM 4681 C C . VAL B 1 222 ? -1.239 -35.406 -12.695 1 97.62 222 VAL B C 1
ATOM 4683 O O . VAL B 1 222 ? -0.299 -34.719 -13.094 1 97.62 222 VAL B O 1
ATOM 4686 N N . ASP B 1 223 ? -2.148 -34.906 -11.898 1 97.56 223 ASP B N 1
ATOM 4687 C CA . ASP B 1 223 ? -2.041 -33.594 -11.266 1 97.56 223 ASP B CA 1
ATOM 4688 C C . ASP B 1 223 ? -1.188 -33.656 -10 1 97.56 223 ASP B C 1
ATOM 4690 O O . ASP B 1 223 ? -1.692 -33.969 -8.922 1 97.56 223 ASP B O 1
ATOM 4694 N N . VAL B 1 224 ? 0.101 -33.344 -10.172 1 97.69 224 VAL B N 1
ATOM 4695 C CA . VAL B 1 224 ? 1.083 -33.406 -9.102 1 97.69 224 VAL B CA 1
ATOM 4696 C C . VAL B 1 224 ? 0.915 -32.25 -8.148 1 97.69 224 VAL B C 1
ATOM 4698 O O . VAL B 1 224 ? 1.016 -31.078 -8.555 1 97.69 224 VAL B O 1
ATOM 4701 N N . GLY B 1 225 ? 0.711 -32.562 -6.879 1 94.56 225 GLY B N 1
ATOM 4702 C CA . GLY B 1 225 ? 0.453 -31.484 -5.934 1 94.56 225 GLY B CA 1
ATOM 4703 C C . GLY B 1 225 ? -0.801 -30.688 -6.254 1 94.56 225 GLY B C 1
ATOM 4704 O O . GLY B 1 225 ? -0.795 -29.453 -6.199 1 94.56 225 GLY B O 1
ATOM 4705 N N . GLY B 1 226 ? -1.894 -31.359 -6.547 1 92.44 226 GLY B N 1
ATOM 4706 C CA . GLY B 1 226 ? -3.053 -30.719 -7.152 1 92.44 226 GLY B CA 1
ATOM 4707 C C . GLY B 1 226 ? -4.035 -30.188 -6.133 1 92.44 226 GLY B C 1
ATOM 4708 O O . GLY B 1 226 ? -5.035 -29.562 -6.496 1 92.44 226 GLY B O 1
ATOM 4709 N N . GLY B 1 227 ? -3.746 -30.406 -4.883 1 88.19 227 GLY B N 1
ATOM 4710 C CA . GLY B 1 227 ? -4.594 -29.859 -3.838 1 88.19 227 GLY B CA 1
ATOM 4711 C C . GLY B 1 227 ? -6.008 -30.406 -3.863 1 88.19 227 GLY B C 1
ATOM 4712 O O . GLY B 1 227 ? -6.211 -31.609 -3.705 1 88.19 227 GLY B O 1
ATOM 4713 N N . HIS B 1 228 ? -6.992 -29.562 -4.281 1 85.31 228 HIS B N 1
ATOM 4714 C CA . HIS B 1 228 ? -8.398 -29.938 -4.219 1 85.31 228 HIS B CA 1
ATOM 4715 C C . HIS B 1 228 ? -8.883 -30.5 -5.555 1 85.31 228 HIS B C 1
ATOM 4717 O O . HIS B 1 228 ? -10.078 -30.719 -5.738 1 85.31 228 HIS B O 1
ATOM 4723 N N . GLY B 1 229 ? -8.016 -30.578 -6.492 1 89.69 229 GLY B N 1
ATOM 4724 C CA . GLY B 1 229 ? -8.312 -31.266 -7.734 1 89.69 229 GLY B CA 1
ATOM 4725 C C . GLY B 1 229 ? -9.086 -30.422 -8.719 1 89.69 229 GLY B C 1
ATOM 4726 O O . GLY B 1 229 ? -9.742 -30.938 -9.625 1 89.69 229 GLY B O 1
ATOM 4727 N N . HIS B 1 230 ? -8.977 -29.094 -8.609 1 88.12 230 HIS B N 1
ATOM 4728 C CA . HIS B 1 230 ? -9.688 -28.188 -9.508 1 88.12 230 HIS B CA 1
ATOM 4729 C C . HIS B 1 230 ? -9.266 -28.391 -10.953 1 88.12 230 HIS B C 1
ATOM 4731 O O . HIS B 1 230 ? -10.102 -28.375 -11.859 1 88.12 230 HIS B O 1
ATOM 4737 N N . GLN B 1 231 ? -8.008 -28.609 -11.195 1 92.5 231 GLN B N 1
ATOM 4738 C CA . GLN B 1 231 ? -7.5 -28.781 -12.555 1 92.5 231 GLN B CA 1
ATOM 4739 C C . GLN B 1 231 ? -7.977 -30.094 -13.156 1 92.5 231 GLN B C 1
ATOM 4741 O O . GLN B 1 231 ? -8.227 -30.172 -14.359 1 92.5 231 GLN B O 1
ATOM 4746 N N . CYS B 1 232 ? -8.078 -31.094 -12.32 1 93.81 232 CYS B N 1
ATOM 4747 C CA . CYS B 1 232 ? -8.617 -32.375 -12.789 1 93.81 232 CYS B CA 1
ATOM 4748 C C . CYS B 1 232 ? -10.062 -32.188 -13.266 1 93.81 232 CYS B C 1
ATOM 4750 O O . CYS B 1 232 ? -10.43 -32.688 -14.328 1 93.81 232 CYS B O 1
ATOM 4752 N N . LYS B 1 233 ? -10.766 -31.484 -12.453 1 91.56 233 LYS B N 1
ATOM 4753 C CA . LYS B 1 233 ? -12.164 -31.25 -12.812 1 91.56 233 LYS B CA 1
ATOM 4754 C C . LYS B 1 233 ? -12.266 -30.453 -14.117 1 91.56 233 LYS B C 1
ATOM 4756 O O . LYS B 1 233 ? -13.102 -30.766 -14.969 1 91.56 233 LYS B O 1
ATOM 4761 N N . GLN B 1 234 ? -11.5 -29.438 -14.242 1 91.56 234 GLN B N 1
ATOM 4762 C CA . GLN B 1 234 ? -11.5 -28.625 -15.453 1 91.56 234 GLN B CA 1
ATOM 4763 C C . GLN B 1 234 ? -11.148 -29.453 -16.672 1 91.56 234 GLN B C 1
ATOM 4765 O O . GLN B 1 234 ? -11.75 -29.297 -17.734 1 91.56 234 GLN B O 1
ATOM 4770 N N . LEU B 1 235 ? -10.164 -30.312 -16.531 1 92.75 235 LEU B N 1
ATOM 4771 C CA . LEU B 1 235 ? -9.734 -31.172 -17.625 1 92.75 235 LEU B CA 1
ATOM 4772 C C . LEU B 1 235 ? -10.867 -32.094 -18.047 1 92.75 235 LEU B C 1
ATOM 4774 O O . LEU B 1 235 ? -11.156 -32.219 -19.25 1 92.75 235 LEU B O 1
ATOM 4778 N N . LEU B 1 236 ? -11.5 -32.719 -17.094 1 92.31 236 LEU B N 1
ATOM 4779 C CA . LEU B 1 236 ? -12.57 -33.688 -17.375 1 92.31 236 LEU B CA 1
ATOM 4780 C C . LEU B 1 236 ? -13.781 -32.969 -17.969 1 92.31 236 LEU B C 1
ATOM 4782 O O . LEU B 1 236 ? -14.492 -33.531 -18.797 1 92.31 236 LEU B O 1
ATOM 4786 N N . ASN B 1 237 ? -14.008 -31.781 -17.516 1 91.56 237 ASN B N 1
ATOM 4787 C CA . ASN B 1 237 ? -15.086 -30.984 -18.094 1 91.56 237 ASN B CA 1
ATOM 4788 C C . ASN B 1 237 ? -14.812 -30.656 -19.562 1 91.56 237 ASN B C 1
ATOM 4790 O O . ASN B 1 237 ? -15.734 -30.641 -20.375 1 91.56 237 ASN B O 1
ATOM 4794 N N . LYS B 1 238 ? -13.617 -30.344 -19.906 1 90.69 238 LYS B N 1
ATOM 4795 C CA . LYS B 1 238 ? -13.25 -30 -21.281 1 90.69 238 LYS B CA 1
ATOM 4796 C C . LYS B 1 238 ? -13.273 -31.234 -22.172 1 90.69 238 LYS B C 1
ATOM 4798 O O . LYS B 1 238 ? -13.617 -31.141 -23.359 1 90.69 238 LYS B O 1
ATOM 4803 N N . TYR B 1 239 ? -12.875 -32.406 -21.531 1 90 239 TYR B N 1
ATOM 4804 C CA . TYR B 1 239 ? -12.805 -33.656 -22.297 1 90 239 TYR B CA 1
ATOM 4805 C C . TYR B 1 239 ? -13.656 -34.719 -21.641 1 90 239 TYR B C 1
ATOM 4807 O O . TYR B 1 239 ? -13.133 -35.688 -21.109 1 90 239 TYR B O 1
ATOM 4815 N N . PRO B 1 240 ? -14.914 -34.656 -21.844 1 87.06 240 PRO B N 1
ATOM 4816 C CA . PRO B 1 240 ? -15.805 -35.594 -21.156 1 87.06 240 PRO B CA 1
ATOM 4817 C C . PRO B 1 240 ? -15.578 -37.062 -21.594 1 87.06 240 PRO B C 1
ATOM 4819 O O . PRO B 1 240 ? -15.898 -37.969 -20.859 1 87.06 240 PRO B O 1
ATOM 4822 N N . ASN B 1 241 ? -15 -37.25 -22.719 1 82.5 241 ASN B N 1
ATOM 4823 C CA . ASN B 1 241 ? -14.789 -38.594 -23.25 1 82.5 241 ASN B CA 1
ATOM 4824 C C . ASN B 1 241 ? -13.32 -39 -23.172 1 82.5 241 ASN B C 1
ATOM 4826 O O . ASN B 1 241 ? -12.867 -39.844 -23.953 1 82.5 241 ASN B O 1
ATOM 4830 N N . LEU B 1 242 ? -12.617 -38.344 -22.266 1 85.31 242 LEU B N 1
ATOM 4831 C CA . LEU B 1 242 ? -11.195 -38.625 -22.109 1 85.31 242 LEU B CA 1
ATOM 4832 C C . LEU B 1 242 ? -10.953 -40.094 -21.812 1 85.31 242 LEU B C 1
ATOM 4834 O O . LEU B 1 242 ? -11.648 -40.688 -20.969 1 85.31 242 LEU B O 1
ATOM 4838 N N . CYS B 1 243 ? -10.047 -40.656 -22.656 1 77.06 243 CYS B N 1
ATOM 4839 C CA . CYS B 1 243 ? -9.625 -42.031 -22.406 1 77.06 243 CYS B CA 1
ATOM 4840 C C . CYS B 1 243 ? -8.438 -42.062 -21.453 1 77.06 243 CYS B C 1
ATOM 4842 O O . CYS B 1 243 ? -7.52 -41.25 -21.562 1 77.06 243 CYS B O 1
ATOM 4844 N N . GLY B 1 244 ? -8.477 -42.875 -20.406 1 78.19 244 GLY B N 1
ATOM 4845 C CA . GLY B 1 244 ? -7.41 -43 -19.422 1 78.19 244 GLY B CA 1
ATOM 4846 C C . GLY B 1 244 ? -7.781 -42.375 -18.078 1 78.19 244 GLY B C 1
ATOM 4847 O O . GLY B 1 244 ? -8.781 -41.688 -17.969 1 78.19 244 GLY B O 1
ATOM 4848 N N . SER B 1 245 ? -6.906 -42.625 -17.172 1 88.25 245 SER B N 1
ATOM 4849 C CA . SER B 1 245 ? -7.234 -42.25 -15.805 1 88.25 245 SER B CA 1
ATOM 4850 C C . SER B 1 245 ? -6.648 -40.875 -15.469 1 88.25 245 SER B C 1
ATOM 4852 O O . SER B 1 245 ? -5.578 -40.531 -15.961 1 88.25 245 SER B O 1
ATOM 4854 N N . VAL B 1 246 ? -7.398 -40.125 -14.797 1 94.81 246 VAL B N 1
ATOM 4855 C CA . VAL B 1 246 ? -6.973 -38.875 -14.219 1 94.81 246 VAL B CA 1
ATOM 4856 C C . VAL B 1 246 ? -6.656 -39.062 -12.734 1 94.81 246 VAL B C 1
ATOM 4858 O O . VAL B 1 246 ? -7.488 -39.562 -11.977 1 94.81 246 VAL B O 1
ATOM 4861 N N . ILE B 1 247 ? -5.426 -38.719 -12.391 1 96.88 247 ILE B N 1
ATOM 4862 C CA . ILE B 1 247 ? -4.965 -38.969 -11.031 1 96.88 247 ILE B CA 1
ATOM 4863 C C . ILE B 1 247 ? -4.605 -37.625 -10.352 1 96.88 247 ILE B C 1
ATOM 4865 O O . ILE B 1 247 ? -3.939 -36.781 -10.953 1 96.88 247 ILE B O 1
ATOM 4869 N N . LEU B 1 248 ? -5.094 -37.438 -9.164 1 97.12 248 LEU B N 1
ATOM 4870 C CA . LEU B 1 248 ? -4.723 -36.312 -8.297 1 97.12 248 LEU B CA 1
ATOM 4871 C C . LEU B 1 248 ? -3.754 -36.75 -7.215 1 97.12 248 LEU B C 1
ATOM 4873 O O . LEU B 1 248 ? -4.035 -37.719 -6.477 1 97.12 248 LEU B O 1
ATOM 4877 N N . GLU B 1 249 ? -2.6 -36.125 -7.184 1 96.88 249 GLU B N 1
ATOM 4878 C CA . GLU B 1 249 ? -1.609 -36.406 -6.148 1 96.88 249 GLU B CA 1
ATOM 4879 C C . GLU B 1 249 ? -1.411 -35.219 -5.234 1 96.88 249 GLU B C 1
ATOM 4881 O O . GLU B 1 249 ? -1.338 -34.062 -5.703 1 96.88 249 GLU B O 1
ATOM 4886 N N . ASP B 1 250 ? -1.341 -35.406 -4.004 1 94.62 250 ASP B N 1
ATOM 4887 C CA . ASP B 1 250 ? -0.893 -34.469 -2.992 1 94.62 250 ASP B CA 1
ATOM 4888 C C . ASP B 1 250 ? -0.494 -35.188 -1.703 1 94.62 250 ASP B C 1
ATOM 4890 O O . ASP B 1 250 ? -0.582 -36.406 -1.615 1 94.62 250 ASP B O 1
ATOM 4894 N N . LEU B 1 251 ? 0.108 -34.438 -0.785 1 91.56 251 LEU B N 1
ATOM 4895 C CA . LEU B 1 251 ? 0.467 -35.062 0.49 1 91.56 251 LEU B CA 1
ATOM 4896 C C . LEU B 1 251 ? -0.727 -35.781 1.099 1 91.56 251 LEU B C 1
ATOM 4898 O O . LEU B 1 251 ? -1.868 -35.344 0.957 1 91.56 251 LEU B O 1
ATOM 4902 N N . PRO B 1 252 ? -0.449 -36.844 1.782 1 90.75 252 PRO B N 1
ATOM 4903 C CA . PRO B 1 252 ? -1.536 -37.625 2.375 1 90.75 252 PRO B CA 1
ATOM 4904 C C . PRO B 1 252 ? -2.461 -36.781 3.25 1 90.75 252 PRO B C 1
ATOM 4906 O O . PRO B 1 252 ? -3.686 -36.906 3.16 1 90.75 252 PRO B O 1
ATOM 4909 N N . GLN B 1 253 ? -1.948 -35.906 4.02 1 84.38 253 GLN B N 1
ATOM 4910 C CA . GLN B 1 253 ? -2.738 -35.094 4.93 1 84.38 253 GLN B CA 1
ATOM 4911 C C . GLN B 1 253 ? -3.664 -34.156 4.16 1 84.38 253 GLN B C 1
ATOM 4913 O O . GLN B 1 253 ? -4.711 -33.75 4.672 1 84.38 253 GLN B O 1
ATOM 4918 N N . THR B 1 254 ? -3.279 -33.844 2.945 1 83.81 254 THR B N 1
ATOM 4919 C CA . THR B 1 254 ? -4.07 -32.938 2.113 1 83.81 254 THR B CA 1
ATOM 4920 C C . THR B 1 254 ? -5.219 -33.688 1.445 1 83.81 254 THR B C 1
ATOM 4922 O O . THR B 1 254 ? -6.328 -33.156 1.336 1 83.81 254 THR B O 1
ATOM 4925 N N . VAL B 1 255 ? -4.973 -34.875 0.963 1 89.5 255 VAL B N 1
ATOM 4926 C CA . VAL B 1 255 ? -5.949 -35.531 0.107 1 89.5 255 VAL B CA 1
ATOM 4927 C C . VAL B 1 255 ? -6.805 -36.469 0.941 1 89.5 255 VAL B C 1
ATOM 4929 O O . VAL B 1 255 ? -7.859 -36.938 0.488 1 89.5 255 VAL B O 1
ATOM 4932 N N . ASP B 1 256 ? -6.41 -36.75 2.23 1 85.12 256 ASP B N 1
ATOM 4933 C CA . ASP B 1 256 ? -7.137 -37.688 3.062 1 85.12 256 ASP B CA 1
ATOM 4934 C C . ASP B 1 256 ? -8.578 -37.25 3.281 1 85.12 256 ASP B C 1
ATOM 4936 O O . ASP B 1 256 ? -9.469 -38.062 3.479 1 85.12 256 ASP B O 1
ATOM 4940 N N . LYS B 1 257 ? -8.859 -35.906 3.357 1 78.75 257 LYS B N 1
ATOM 4941 C CA . LYS B 1 257 ? -10.203 -35.438 3.707 1 78.75 257 LYS B CA 1
ATOM 4942 C C . LYS B 1 257 ? -10.914 -34.875 2.492 1 78.75 257 LYS B C 1
ATOM 4944 O O . LYS B 1 257 ? -11.977 -34.25 2.623 1 78.75 257 LYS B O 1
ATOM 4949 N N . LEU B 1 258 ? -10.32 -35.156 1.248 1 87.5 258 LEU B N 1
ATOM 4950 C CA . LEU B 1 258 ? -10.961 -34.594 0.055 1 87.5 258 LEU B CA 1
ATOM 4951 C C . LEU B 1 258 ? -12.188 -35.406 -0.333 1 87.5 258 LEU B C 1
ATOM 4953 O O . LEU B 1 258 ? -12.164 -36.656 -0.249 1 87.5 258 LEU B O 1
ATOM 4957 N N . PRO B 1 259 ? -13.266 -34.719 -0.649 1 87.5 259 PRO B N 1
ATOM 4958 C CA . PRO B 1 259 ? -14.398 -35.438 -1.208 1 87.5 259 PRO B CA 1
ATOM 4959 C C . PRO B 1 259 ? -14.047 -36.156 -2.516 1 87.5 259 PRO B C 1
ATOM 4961 O O . PRO B 1 259 ? -13.094 -35.781 -3.197 1 87.5 259 PRO B O 1
ATOM 4964 N N . ARG B 1 260 ? -14.828 -37.219 -2.734 1 90.06 260 ARG B N 1
ATOM 4965 C CA . ARG B 1 260 ? -14.633 -37.938 -3.979 1 90.06 260 ARG B CA 1
ATOM 4966 C C . ARG B 1 260 ? -14.844 -37.062 -5.191 1 90.06 260 ARG B C 1
ATOM 4968 O O . ARG B 1 260 ? -15.766 -36.219 -5.207 1 90.06 260 ARG B O 1
ATOM 4975 N N . ILE B 1 261 ? -13.906 -37.094 -6.109 1 91.38 261 ILE B N 1
ATOM 4976 C CA . ILE B 1 261 ? -14.023 -36.406 -7.391 1 91.38 261 ILE B CA 1
ATOM 4977 C C . ILE B 1 261 ? -14.297 -37.406 -8.5 1 91.38 261 ILE B C 1
ATOM 4979 O O . ILE B 1 261 ? -13.461 -38.281 -8.773 1 91.38 261 ILE B O 1
ATOM 4983 N N . ASP B 1 262 ? -15.438 -37.312 -9.094 1 90.62 262 ASP B N 1
ATOM 4984 C CA . ASP B 1 262 ? -15.844 -38.281 -10.109 1 90.62 262 ASP B CA 1
ATOM 4985 C C . ASP B 1 262 ? -14.82 -38.344 -11.234 1 90.62 262 ASP B C 1
ATOM 4987 O O . ASP B 1 262 ? -14.461 -37.344 -11.82 1 90.62 262 ASP B O 1
ATOM 4991 N N . GLY B 1 263 ? -14.352 -39.562 -11.5 1 91.25 263 GLY B N 1
ATOM 4992 C CA . GLY B 1 263 ? -13.438 -39.75 -12.617 1 91.25 263 GLY B CA 1
ATOM 4993 C C . GLY B 1 263 ? -11.992 -39.5 -12.266 1 91.25 263 GLY B C 1
ATOM 4994 O O . GLY B 1 263 ? -11.117 -39.562 -13.133 1 91.25 263 GLY B O 1
ATOM 4995 N N . VAL B 1 264 ? -11.719 -39.219 -10.953 1 95.31 264 VAL B N 1
ATOM 4996 C CA . VAL B 1 264 ? -10.359 -38.875 -10.539 1 95.31 264 VAL B CA 1
ATOM 4997 C C . VAL B 1 264 ? -9.906 -39.844 -9.43 1 95.31 264 VAL B C 1
ATOM 4999 O O . VAL B 1 264 ? -10.617 -40.031 -8.445 1 95.31 264 VAL B O 1
ATOM 5002 N N . LYS B 1 265 ? -8.836 -40.5 -9.664 1 94.94 265 LYS B N 1
ATOM 5003 C CA . LYS B 1 265 ? -8.203 -41.281 -8.594 1 94.94 265 LYS B CA 1
ATOM 5004 C C . LYS B 1 265 ? -7.297 -40.406 -7.742 1 94.94 265 LYS B C 1
ATOM 5006 O O . LYS B 1 265 ? -6.461 -39.656 -8.273 1 94.94 265 LYS B O 1
ATOM 5011 N N . VAL B 1 266 ? -7.461 -40.406 -6.438 1 95.56 266 VAL B N 1
ATOM 5012 C CA . VAL B 1 266 ? -6.684 -39.562 -5.523 1 95.56 266 VAL B CA 1
ATOM 5013 C C . VAL B 1 266 ? -5.637 -40.438 -4.809 1 95.56 266 VAL B C 1
ATOM 5015 O O . VAL B 1 266 ? -5.965 -41.469 -4.246 1 95.56 266 VAL B O 1
ATOM 5018 N N . ILE B 1 267 ? -4.387 -40.031 -4.852 1 95.31 267 ILE B N 1
ATOM 5019 C CA . ILE B 1 267 ? -3.295 -40.781 -4.242 1 95.31 267 ILE B CA 1
ATOM 5020 C C . ILE B 1 267 ? -2.463 -39.844 -3.357 1 95.31 267 ILE B C 1
ATOM 5022 O O . ILE B 1 267 ? -2.191 -38.719 -3.729 1 95.31 267 ILE B O 1
ATOM 5026 N N . GLY B 1 268 ? -2.119 -40.281 -2.117 1 95.31 268 GLY B N 1
ATOM 5027 C CA . GLY B 1 268 ? -1.126 -39.562 -1.312 1 95.31 268 GLY B CA 1
ATOM 5028 C C . GLY B 1 268 ? 0.278 -39.688 -1.876 1 95.31 268 GLY B C 1
ATOM 5029 O O . GLY B 1 268 ? 0.773 -40.781 -2.121 1 95.31 268 GLY B O 1
ATOM 5030 N N . GLN B 1 269 ? 0.889 -38.594 -2.166 1 96.5 269 GLN B N 1
ATOM 5031 C CA . GLN B 1 269 ? 2.193 -38.562 -2.82 1 96.5 269 GLN B CA 1
ATOM 5032 C C . GLN B 1 269 ? 2.967 -37.312 -2.436 1 96.5 269 GLN B C 1
ATOM 5034 O O . GLN B 1 269 ? 2.422 -36.219 -2.467 1 96.5 269 GLN B O 1
ATOM 5039 N N . ASP B 1 270 ? 4.16 -37.438 -1.91 1 95.5 270 ASP B N 1
ATOM 5040 C CA . ASP B 1 270 ? 5.137 -36.375 -1.806 1 95.5 270 ASP B CA 1
ATOM 5041 C C . ASP B 1 270 ? 5.961 -36.25 -3.084 1 95.5 270 ASP B C 1
ATOM 5043 O O . ASP B 1 270 ? 6.703 -37.156 -3.441 1 95.5 270 ASP B O 1
ATOM 5047 N N . PHE B 1 271 ? 5.852 -35.125 -3.764 1 96.94 271 PHE B N 1
ATOM 5048 C CA . PHE B 1 271 ? 6.473 -35.031 -5.078 1 96.94 271 PHE B CA 1
ATOM 5049 C C . PHE B 1 271 ? 7.992 -34.969 -4.953 1 96.94 271 PHE B C 1
ATOM 5051 O O . PHE B 1 271 ? 8.703 -35.031 -5.961 1 96.94 271 PHE B O 1
ATOM 5058 N N . PHE B 1 272 ? 8.539 -34.938 -3.752 1 96.38 272 PHE B N 1
ATOM 5059 C CA . PHE B 1 272 ? 9.984 -35.031 -3.541 1 96.38 272 PHE B CA 1
ATOM 5060 C C . PHE B 1 272 ? 10.4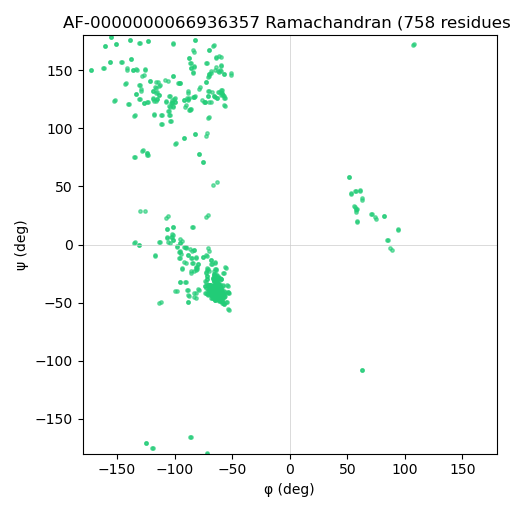14 -36.5 -3.482 1 96.38 272 PHE B C 1
ATOM 5062 O O . PHE B 1 272 ? 11.609 -36.812 -3.525 1 96.38 272 PHE B O 1
ATOM 5069 N N . GLU B 1 273 ? 9.516 -37.375 -3.398 1 96.94 273 GLU B N 1
ATOM 5070 C CA . GLU B 1 273 ? 9.781 -38.781 -3.352 1 96.94 273 GLU B CA 1
ATOM 5071 C C . GLU B 1 273 ? 9.531 -39.438 -4.707 1 96.94 273 GLU B C 1
ATOM 5073 O O . GLU B 1 273 ? 9 -38.812 -5.621 1 96.94 273 GLU B O 1
ATOM 5078 N N . ARG B 1 274 ? 9.922 -40.75 -4.766 1 97.25 274 ARG B N 1
ATOM 5079 C CA . ARG B 1 274 ? 9.695 -41.5 -6 1 97.25 274 ARG B CA 1
ATOM 5080 C C . ARG B 1 274 ? 8.211 -41.531 -6.371 1 97.25 274 ARG B C 1
ATOM 5082 O O . ARG B 1 274 ? 7.359 -41.812 -5.527 1 97.25 274 ARG B O 1
ATOM 5089 N N . GLN B 1 275 ? 7.984 -41.25 -7.617 1 97.62 275 GLN B N 1
ATOM 5090 C CA . GLN B 1 275 ? 6.602 -41.156 -8.086 1 97.62 275 GLN B CA 1
ATOM 5091 C C . GLN B 1 275 ? 5.934 -42.531 -8.047 1 97.62 275 GLN B C 1
ATOM 5093 O O . GLN B 1 275 ? 6.484 -43.5 -8.555 1 97.62 275 GLN B O 1
ATOM 5098 N N . ALA B 1 276 ? 4.766 -42.531 -7.477 1 95.94 276 ALA B N 1
ATOM 5099 C CA . ALA B 1 276 ? 3.982 -43.781 -7.434 1 95.94 276 ALA B CA 1
ATOM 5100 C C . ALA B 1 276 ? 3.418 -44.125 -8.812 1 95.94 276 ALA B C 1
ATOM 5102 O O . ALA B 1 276 ? 3.305 -45.281 -9.172 1 95.94 276 ALA B O 1
ATOM 5103 N N . VAL B 1 277 ? 3.023 -43.094 -9.516 1 96.75 277 VAL B N 1
ATOM 5104 C CA . VAL B 1 277 ? 2.426 -43.281 -10.836 1 96.75 277 VAL B CA 1
ATOM 5105 C C . VAL B 1 277 ? 3.51 -43.25 -11.906 1 96.75 277 VAL B C 1
ATOM 5107 O O . VAL B 1 277 ? 4.172 -42.219 -12.078 1 96.75 277 VAL B O 1
ATOM 5110 N N . GLN B 1 278 ? 3.609 -44.344 -12.625 1 96.19 278 GLN B N 1
ATOM 5111 C CA . GLN B 1 278 ? 4.645 -44.438 -13.648 1 96.19 278 GLN B CA 1
ATOM 5112 C C . GLN B 1 278 ? 4.047 -44.375 -15.055 1 96.19 278 GLN B C 1
ATOM 5114 O O . GLN B 1 278 ? 2.916 -44.812 -15.273 1 96.19 278 GLN B O 1
ATOM 5119 N N . GLY B 1 279 ? 4.75 -43.688 -15.953 1 95.31 279 GLY B N 1
ATOM 5120 C CA . GLY B 1 279 ? 4.473 -43.75 -17.375 1 95.31 279 GLY B CA 1
ATOM 5121 C C . GLY B 1 279 ? 3.227 -43 -17.781 1 95.31 279 GLY B C 1
ATOM 5122 O O . GLY B 1 279 ? 2.613 -43.281 -18.812 1 95.31 279 GLY B O 1
ATOM 5123 N N . ALA B 1 280 ? 2.805 -42.031 -17.016 1 95.44 280 ALA B N 1
ATOM 5124 C CA . ALA B 1 280 ? 1.645 -41.219 -17.391 1 95.44 280 ALA B CA 1
ATOM 5125 C C . ALA B 1 280 ? 1.928 -40.406 -18.656 1 95.44 280 ALA B C 1
ATOM 5127 O O . ALA B 1 280 ? 3.082 -40.094 -18.953 1 95.44 280 ALA B O 1
ATOM 5128 N N . ARG B 1 281 ? 0.858 -40.156 -19.422 1 94.5 281 ARG B N 1
ATOM 5129 C CA . ARG B 1 281 ? 1.03 -39.312 -20.609 1 94.5 281 ARG B CA 1
ATOM 5130 C C . ARG B 1 281 ? 1.446 -37.906 -20.25 1 94.5 281 ARG B C 1
ATOM 5132 O O . ARG B 1 281 ? 2.271 -37.281 -20.938 1 94.5 281 ARG B O 1
ATOM 5139 N N . PHE B 1 282 ? 0.792 -37.375 -19.172 1 96.62 282 PHE B N 1
ATOM 5140 C CA . PHE B 1 282 ? 1.104 -36.031 -18.719 1 96.62 282 PHE B CA 1
ATOM 5141 C C . PHE B 1 282 ? 1.285 -36 -17.203 1 96.62 282 PHE B C 1
ATOM 5143 O O . PHE B 1 282 ? 0.491 -36.562 -16.469 1 96.62 282 PHE B O 1
ATOM 5150 N N . TYR B 1 283 ? 2.348 -35.438 -16.766 1 98.06 283 TYR B N 1
ATOM 5151 C CA . TYR B 1 283 ? 2.504 -34.938 -15.398 1 98.06 283 TYR B CA 1
ATOM 5152 C C . TYR B 1 283 ? 2.348 -33.438 -15.328 1 98.06 283 TYR B C 1
ATOM 5154 O O . TYR B 1 283 ? 3.064 -32.688 -16.016 1 98.06 283 TYR B O 1
ATOM 5162 N N . TYR B 1 284 ? 1.41 -32.938 -14.531 1 97.31 284 TYR B N 1
ATOM 5163 C CA . TYR B 1 284 ? 1.029 -31.531 -14.508 1 97.31 284 TYR B CA 1
ATOM 5164 C C . TYR B 1 284 ? 1.349 -30.906 -13.148 1 97.31 284 TYR B C 1
ATOM 5166 O O . TYR B 1 284 ? 0.991 -31.453 -12.109 1 97.31 284 TYR B O 1
ATOM 5174 N N . LEU B 1 285 ? 2.125 -29.875 -13.203 1 97 285 LEU B N 1
ATOM 5175 C CA . LEU B 1 285 ? 2.418 -29.062 -12.031 1 97 285 LEU B CA 1
ATOM 5176 C C . LEU B 1 285 ? 1.867 -27.641 -12.203 1 97 285 LEU B C 1
ATOM 5178 O O . LEU B 1 285 ? 2.049 -27.016 -13.25 1 97 285 LEU B O 1
ATOM 5182 N N . ARG B 1 286 ? 1.168 -27.188 -11.203 1 94.38 286 ARG B N 1
ATOM 5183 C CA . ARG B 1 286 ? 0.703 -25.812 -11.219 1 94.38 286 ARG B CA 1
ATOM 5184 C C . ARG B 1 286 ? 1.046 -25.094 -9.922 1 94.38 286 ARG B C 1
ATOM 5186 O O . ARG B 1 286 ? 0.677 -25.562 -8.836 1 94.38 286 ARG B O 1
ATOM 5193 N N . ARG B 1 287 ? 1.737 -23.953 -10.07 1 92.06 287 ARG B N 1
ATOM 5194 C CA . ARG B 1 287 ? 2.064 -23.109 -8.922 1 92.06 287 ARG B CA 1
ATOM 5195 C C . ARG B 1 287 ? 2.764 -23.922 -7.832 1 92.06 287 ARG B C 1
ATOM 5197 O O . ARG B 1 287 ? 2.352 -23.891 -6.672 1 92.06 287 ARG B O 1
ATOM 5204 N N . ILE B 1 288 ? 3.68 -24.75 -8.266 1 94.75 288 ILE B N 1
ATOM 5205 C CA . ILE B 1 288 ? 4.48 -25.578 -7.367 1 94.75 288 ILE B CA 1
ATOM 5206 C C . ILE B 1 288 ? 5.938 -25.109 -7.402 1 94.75 288 ILE B C 1
ATOM 5208 O O . ILE B 1 288 ? 6.531 -24.844 -6.355 1 94.75 288 ILE B O 1
ATOM 5212 N N . MET B 1 289 ? 6.438 -24.969 -8.609 1 96.25 289 MET B N 1
ATOM 5213 C CA . MET B 1 289 ? 7.855 -24.688 -8.781 1 96.25 289 MET B CA 1
ATOM 5214 C C . MET B 1 289 ? 8.203 -23.312 -8.188 1 96.25 289 MET B C 1
ATOM 5216 O O . MET B 1 289 ? 9.312 -23.125 -7.68 1 96.25 289 MET B O 1
ATOM 5220 N N . HIS B 1 290 ? 7.297 -22.359 -8.211 1 95.88 290 HIS B N 1
ATOM 5221 C CA . HIS B 1 290 ? 7.59 -21.016 -7.738 1 95.88 290 HIS B CA 1
ATOM 5222 C C . HIS B 1 290 ? 7.691 -20.969 -6.219 1 95.88 290 HIS B C 1
ATOM 5224 O O . HIS B 1 290 ? 8.18 -20 -5.652 1 95.88 290 HIS B O 1
ATOM 5230 N N . ASP B 1 291 ? 7.324 -22.062 -5.543 1 93.56 291 ASP B N 1
ATOM 5231 C CA . ASP B 1 291 ? 7.383 -22.109 -4.086 1 93.56 291 ASP B CA 1
ATOM 5232 C C . ASP B 1 291 ? 8.773 -22.531 -3.607 1 93.56 291 ASP B C 1
ATOM 5234 O O . ASP B 1 291 ? 9.055 -22.484 -2.41 1 93.56 291 ASP B O 1
ATOM 5238 N N . TRP B 1 292 ? 9.664 -22.859 -4.551 1 93.19 292 TRP B N 1
ATOM 5239 C CA . TRP B 1 292 ? 10.906 -23.516 -4.152 1 93.19 292 TRP B CA 1
ATOM 5240 C C . TRP B 1 292 ? 12.109 -22.875 -4.84 1 93.19 292 TRP B C 1
ATOM 5242 O O . TRP B 1 292 ? 12.008 -22.422 -5.977 1 93.19 292 TRP B O 1
ATOM 5252 N N . PRO B 1 293 ? 13.273 -22.969 -4.078 1 90.75 293 PRO B N 1
ATOM 5253 C CA . PRO B 1 293 ? 14.523 -22.641 -4.762 1 90.75 293 PRO B CA 1
ATOM 5254 C C . PRO B 1 293 ? 14.875 -23.641 -5.867 1 90.75 293 PRO B C 1
ATOM 5256 O O . PRO B 1 293 ? 14.234 -24.688 -5.98 1 90.75 293 PRO B O 1
ATOM 5259 N N . ASP B 1 294 ? 15.875 -23.344 -6.664 1 92.12 294 ASP B N 1
ATOM 5260 C CA . ASP B 1 294 ? 16.219 -24.125 -7.852 1 92.12 294 ASP B CA 1
ATOM 5261 C C . ASP B 1 294 ? 16.625 -25.547 -7.473 1 92.12 294 ASP B C 1
ATOM 5263 O O . ASP B 1 294 ? 16.328 -26.484 -8.203 1 92.12 294 ASP B O 1
ATOM 5267 N N . ALA B 1 295 ? 17.297 -25.641 -6.336 1 92.56 295 ALA B N 1
ATOM 5268 C CA . ALA B 1 295 ? 17.75 -26.969 -5.938 1 92.56 295 ALA B CA 1
ATOM 5269 C C . ALA B 1 295 ? 16.578 -27.922 -5.719 1 92.56 295 ALA B C 1
ATOM 5271 O O . ALA B 1 295 ? 16.625 -29.078 -6.129 1 92.56 295 ALA B O 1
ATOM 5272 N N . GLU B 1 296 ? 15.562 -27.453 -5.07 1 94.06 296 GLU B N 1
ATOM 5273 C CA . GLU B 1 296 ? 14.359 -28.25 -4.836 1 94.06 296 GLU B CA 1
ATOM 5274 C C . GLU B 1 296 ? 13.594 -28.484 -6.133 1 94.06 296 GLU B C 1
ATOM 5276 O O . GLU B 1 296 ? 13.016 -29.547 -6.336 1 94.06 296 GLU B O 1
ATOM 5281 N N . CYS B 1 297 ? 13.578 -27.516 -7 1 96.38 297 CYS B N 1
ATOM 5282 C CA . CYS B 1 297 ? 12.906 -27.672 -8.289 1 96.38 297 CYS B CA 1
ATOM 5283 C C . CYS B 1 297 ? 13.555 -28.781 -9.109 1 96.38 297 CYS B C 1
ATOM 5285 O O . CYS B 1 297 ? 12.859 -29.562 -9.766 1 96.38 297 CYS B O 1
ATOM 5287 N N . LEU B 1 298 ? 14.852 -28.859 -9.047 1 97.19 298 LEU B N 1
ATOM 5288 C CA . LEU B 1 298 ? 15.57 -29.906 -9.773 1 97.19 298 LEU B CA 1
ATOM 5289 C C . LEU B 1 298 ? 15.25 -31.281 -9.195 1 97.19 298 LEU B C 1
ATOM 5291 O O . LEU B 1 298 ? 15.156 -32.25 -9.938 1 97.19 298 LEU B O 1
ATOM 5295 N N . LYS B 1 299 ? 15.078 -31.312 -7.91 1 97.19 299 LYS B N 1
ATOM 5296 C CA . LYS B 1 299 ? 14.688 -32.562 -7.277 1 97.19 299 LYS B CA 1
ATOM 5297 C C . LYS B 1 299 ? 13.305 -33 -7.75 1 97.19 299 LYS B C 1
ATOM 5299 O O . LYS B 1 299 ? 13.102 -34.188 -8.062 1 97.19 299 LYS B O 1
ATOM 5304 N N . ILE B 1 300 ? 12.367 -32.094 -7.836 1 97.62 300 ILE B N 1
ATOM 5305 C CA . ILE B 1 300 ? 11.016 -32.406 -8.289 1 97.62 300 ILE B CA 1
ATOM 5306 C C . ILE B 1 300 ? 11.055 -32.906 -9.727 1 97.62 300 ILE B C 1
ATOM 5308 O O . ILE B 1 300 ? 10.453 -33.938 -10.047 1 97.62 300 ILE B O 1
ATOM 5312 N N . LEU B 1 301 ? 11.789 -32.219 -10.562 1 98 301 LEU B N 1
ATOM 5313 C CA . LEU B 1 301 ? 11.875 -32.594 -11.977 1 98 301 LEU B CA 1
ATOM 5314 C C . LEU B 1 301 ? 12.562 -33.938 -12.141 1 98 301 LEU B C 1
ATOM 5316 O O . LEU B 1 301 ? 12.203 -34.719 -13.039 1 98 301 LEU B O 1
ATOM 5320 N N . SER B 1 302 ? 13.547 -34.188 -11.305 1 97.75 302 SER B N 1
ATOM 5321 C CA . SER B 1 302 ? 14.234 -35.469 -11.359 1 97.75 302 SER B CA 1
ATOM 5322 C C . SER B 1 302 ? 13.281 -36.625 -11.039 1 97.75 302 SER B C 1
ATOM 5324 O O . SER B 1 302 ? 13.281 -37.656 -11.719 1 97.75 302 SER B O 1
ATOM 5326 N N . ARG B 1 303 ? 12.484 -36.438 -10 1 97.94 303 ARG B N 1
ATOM 5327 C CA . ARG B 1 303 ? 11.523 -37.469 -9.609 1 97.94 303 ARG B CA 1
ATOM 5328 C C . ARG B 1 303 ? 10.5 -37.719 -10.711 1 97.94 303 ARG B C 1
ATOM 5330 O O . ARG B 1 303 ? 10.117 -38.844 -10.969 1 97.94 303 ARG B O 1
ATOM 5337 N N . LEU B 1 304 ? 10.078 -36.719 -11.375 1 98.12 304 LEU B N 1
ATOM 5338 C CA . LEU B 1 304 ? 9.117 -36.844 -12.469 1 98.12 304 LEU B CA 1
ATOM 5339 C C . LEU B 1 304 ? 9.773 -37.5 -13.68 1 98.12 304 LEU B C 1
ATOM 5341 O O . LEU B 1 304 ? 9.172 -38.344 -14.328 1 98.12 304 LEU B O 1
ATOM 5345 N N . SER B 1 305 ? 10.977 -37.062 -13.977 1 97.69 305 SER B N 1
ATOM 5346 C CA . SER B 1 305 ? 11.711 -37.625 -15.109 1 97.69 305 SER B CA 1
ATOM 5347 C C . SER B 1 305 ? 11.859 -39.125 -14.977 1 97.69 305 SER B C 1
ATOM 5349 O O . SER B 1 305 ? 11.75 -39.875 -15.961 1 97.69 305 SER B O 1
ATOM 5351 N N . GLU B 1 306 ? 12.125 -39.531 -13.758 1 97.62 306 GLU B N 1
ATOM 5352 C CA . GLU B 1 306 ? 12.273 -40.969 -13.484 1 97.62 306 GLU B CA 1
ATOM 5353 C C . GLU B 1 306 ? 10.984 -41.719 -13.781 1 97.62 306 GLU B C 1
ATOM 5355 O O . GLU B 1 306 ? 11.016 -42.906 -14.156 1 97.62 306 GLU B O 1
ATOM 5360 N N . ALA B 1 307 ? 9.883 -41.094 -13.656 1 97.75 307 ALA B N 1
ATOM 5361 C CA . ALA B 1 307 ? 8.578 -41.719 -13.789 1 97.75 307 ALA B CA 1
ATOM 5362 C C . ALA B 1 307 ? 8.094 -41.656 -15.234 1 97.75 307 ALA B C 1
ATOM 5364 O O . ALA B 1 307 ? 7.176 -42.406 -15.617 1 97.75 307 ALA B O 1
ATOM 5365 N N . MET B 1 308 ? 8.641 -40.875 -16.062 1 96.94 308 MET B N 1
ATOM 5366 C CA . MET B 1 308 ? 8.195 -40.594 -17.422 1 96.94 308 MET B CA 1
ATOM 5367 C C . MET B 1 308 ? 8.477 -41.781 -18.328 1 96.94 308 MET B C 1
ATOM 5369 O O . MET B 1 308 ? 9.508 -42.438 -18.203 1 96.94 308 MET B O 1
ATOM 5373 N N . ALA B 1 309 ? 7.535 -42.062 -19.188 1 95.38 309 ALA B N 1
ATOM 5374 C CA . ALA B 1 309 ? 7.789 -42.875 -20.375 1 95.38 309 ALA B CA 1
ATOM 5375 C C . ALA B 1 309 ? 8.383 -42.031 -21.5 1 95.38 309 ALA B C 1
ATOM 5377 O O . ALA B 1 309 ? 8.57 -40.812 -21.344 1 95.38 309 ALA B O 1
ATOM 5378 N N . SER B 1 310 ? 8.734 -42.688 -22.609 1 94.56 310 SER B N 1
ATOM 5379 C CA . SER B 1 310 ? 9.398 -42 -23.703 1 94.56 310 SER B CA 1
ATOM 5380 C C . SER B 1 310 ? 8.5 -40.906 -24.297 1 94.56 310 SER B C 1
ATOM 5382 O O . SER B 1 310 ? 8.992 -39.906 -24.812 1 94.56 310 SER B O 1
ATOM 5384 N N . ASP B 1 311 ? 7.195 -41.094 -24.219 1 93.25 311 ASP B N 1
ATOM 5385 C CA . ASP B 1 311 ? 6.273 -40.156 -24.828 1 93.25 311 ASP B CA 1
ATOM 5386 C C . ASP B 1 311 ? 5.574 -39.312 -23.766 1 93.25 311 ASP B C 1
ATOM 5388 O O . ASP B 1 311 ? 4.648 -38.531 -24.062 1 93.25 311 ASP B O 1
ATOM 5392 N N . SER B 1 312 ? 5.984 -39.438 -22.484 1 96 312 SER B N 1
ATOM 5393 C CA . SER B 1 312 ? 5.434 -38.625 -21.406 1 96 312 SER B CA 1
ATOM 5394 C C . SER B 1 312 ? 5.852 -37.156 -21.547 1 96 312 SER B C 1
ATOM 5396 O O . SER B 1 312 ? 6.91 -36.875 -22.109 1 96 312 SER B O 1
ATOM 5398 N N . LEU B 1 313 ? 4.98 -36.281 -21.125 1 97.38 313 LEU B N 1
ATOM 5399 C CA . LEU B 1 313 ? 5.301 -34.875 -21.062 1 97.38 313 LEU B CA 1
ATOM 5400 C C . LEU B 1 313 ? 5.02 -34.312 -19.656 1 97.38 313 LEU B C 1
ATOM 5402 O O . LEU B 1 313 ? 4.121 -34.781 -18.969 1 97.38 313 LEU B O 1
ATOM 5406 N N . ILE B 1 314 ? 5.848 -33.375 -19.266 1 98.19 314 ILE B N 1
ATOM 5407 C CA . ILE B 1 314 ? 5.578 -32.594 -18.078 1 98.19 314 ILE B CA 1
ATOM 5408 C C . ILE B 1 314 ? 5.004 -31.234 -18.469 1 98.19 314 ILE B C 1
ATOM 5410 O O . ILE B 1 314 ? 5.535 -30.562 -19.344 1 98.19 314 ILE B O 1
ATOM 5414 N N . LEU B 1 315 ? 3.869 -30.891 -17.938 1 97.38 315 LEU B N 1
ATOM 5415 C CA . LEU B 1 315 ? 3.268 -29.578 -18.094 1 97.38 315 LEU B CA 1
ATOM 5416 C C . LEU B 1 315 ? 3.439 -28.75 -16.828 1 97.38 315 LEU B C 1
ATOM 5418 O O . LEU B 1 315 ? 2.85 -29.062 -15.789 1 97.38 315 LEU B O 1
ATOM 5422 N N . ILE B 1 316 ? 4.242 -27.719 -16.906 1 97.38 316 ILE B N 1
ATOM 5423 C CA . ILE B 1 316 ? 4.465 -26.828 -15.781 1 97.38 316 ILE B CA 1
ATOM 5424 C C . ILE B 1 316 ? 3.689 -25.531 -15.992 1 97.38 316 ILE B C 1
ATOM 5426 O O . ILE B 1 316 ? 4.086 -24.688 -16.797 1 97.38 316 ILE B O 1
ATOM 5430 N N . ASP B 1 317 ? 2.598 -25.375 -15.242 1 95.19 317 ASP B N 1
ATOM 5431 C CA . ASP B 1 317 ? 1.754 -24.188 -15.297 1 95.19 317 ASP B CA 1
ATOM 5432 C C . ASP B 1 317 ? 2.203 -23.141 -14.266 1 95.19 317 ASP B C 1
ATOM 5434 O O . ASP B 1 317 ? 1.78 -23.188 -13.109 1 95.19 317 ASP B O 1
ATOM 5438 N N . GLU B 1 318 ? 3.094 -22.234 -14.719 1 95.44 318 GLU B N 1
ATOM 5439 C CA . GLU B 1 318 ? 3.764 -21.266 -13.867 1 95.44 318 GLU B CA 1
ATOM 5440 C C . GLU B 1 318 ? 3.84 -19.891 -14.547 1 95.44 318 GLU B C 1
ATOM 5442 O O . GLU B 1 318 ? 3.381 -19.734 -15.68 1 95.44 318 GLU B O 1
ATOM 5447 N N . ILE B 1 319 ? 4.367 -18.953 -13.773 1 95.44 319 ILE B N 1
ATOM 5448 C CA . ILE B 1 319 ? 4.664 -17.641 -14.32 1 95.44 319 ILE B CA 1
ATOM 5449 C C . ILE B 1 319 ? 6.023 -17.656 -15.016 1 95.44 319 ILE B C 1
ATOM 5451 O O . ILE B 1 319 ? 6.996 -18.188 -14.477 1 95.44 319 ILE B O 1
ATOM 5455 N N . VAL B 1 320 ? 6.074 -17.234 -16.234 1 96.56 320 VAL B N 1
ATOM 5456 C CA . VAL B 1 320 ? 7.316 -17.016 -16.969 1 96.56 320 VAL B CA 1
ATOM 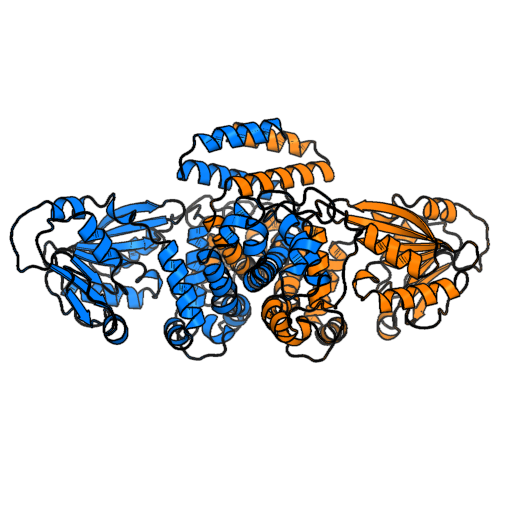5457 C C . VAL B 1 320 ? 7.523 -15.516 -17.203 1 96.56 320 VAL B C 1
ATOM 5459 O O . VAL B 1 320 ? 6.898 -14.93 -18.094 1 96.56 320 VAL B O 1
ATOM 5462 N N . LEU B 1 321 ? 8.406 -14.961 -16.438 1 96.12 321 LEU B N 1
ATOM 5463 C CA . LEU B 1 321 ? 8.664 -13.523 -16.531 1 96.12 321 LEU B CA 1
ATOM 5464 C C . LEU B 1 321 ? 9.383 -13.188 -17.844 1 96.12 321 LEU B C 1
ATOM 5466 O O . LEU B 1 321 ? 10.32 -13.883 -18.234 1 96.12 321 LEU B O 1
ATOM 5470 N N . PRO B 1 322 ? 8.883 -12.148 -18.578 1 93.5 322 PRO B N 1
ATOM 5471 C CA . PRO B 1 322 ? 9.742 -11.6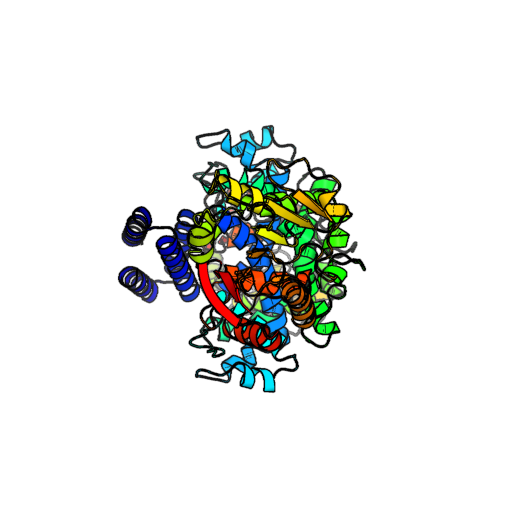48 -19.656 1 93.5 322 PRO B CA 1
ATOM 5472 C C . PRO B 1 322 ? 11.078 -11.109 -19.141 1 93.5 322 PRO B C 1
ATOM 5474 O O . PRO B 1 322 ? 11.219 -10.836 -17.953 1 93.5 322 PRO B O 1
ATOM 5477 N N . ASP B 1 323 ? 11.961 -10.992 -20 1 90.94 323 ASP B N 1
ATOM 5478 C CA . ASP B 1 323 ? 13.305 -10.594 -19.594 1 90.94 323 ASP B CA 1
ATOM 5479 C C . ASP B 1 323 ? 13.383 -9.086 -19.375 1 90.94 323 ASP B C 1
ATOM 5481 O O . ASP B 1 323 ? 14.336 -8.586 -18.781 1 90.94 323 ASP B O 1
ATOM 5485 N N . ALA B 1 324 ? 12.414 -8.32 -19.891 1 90.62 324 ALA B N 1
ATOM 5486 C CA . ALA B 1 324 ? 12.289 -6.887 -19.672 1 90.62 324 ALA B CA 1
ATOM 5487 C C . ALA B 1 324 ? 10.828 -6.465 -19.609 1 90.62 324 ALA B C 1
ATOM 5489 O O . ALA B 1 324 ? 9.945 -7.18 -20.094 1 90.62 324 ALA B O 1
ATOM 5490 N N . ASN B 1 325 ? 10.609 -5.34 -18.969 1 88.06 325 ASN B N 1
ATOM 5491 C CA . ASN B 1 325 ? 9.273 -4.766 -18.875 1 88.06 325 ASN B CA 1
ATOM 5492 C C . ASN B 1 325 ? 8.289 -5.742 -18.25 1 88.06 325 ASN B C 1
ATOM 5494 O O . ASN B 1 325 ? 7.234 -6.023 -18.812 1 88.06 325 ASN B O 1
ATOM 5498 N N . VAL B 1 326 ? 8.711 -6.352 -17.156 1 93.06 326 VAL B N 1
ATOM 5499 C CA . VAL B 1 326 ? 7.879 -7.293 -16.422 1 93.06 326 VAL B CA 1
ATOM 5500 C C . VAL B 1 326 ? 6.645 -6.578 -15.867 1 93.06 326 VAL B C 1
ATOM 5502 O O . VAL B 1 326 ? 6.762 -5.527 -15.234 1 93.06 326 VAL B O 1
ATOM 5505 N N . PRO B 1 327 ? 5.422 -7.105 -16.172 1 91.38 327 PRO B N 1
ATOM 5506 C CA . PRO B 1 327 ? 4.234 -6.523 -15.547 1 91.38 327 PRO B CA 1
ATOM 5507 C C . PRO B 1 327 ? 4.297 -6.555 -14.016 1 91.38 327 PRO B C 1
ATOM 5509 O O . PRO B 1 327 ? 4.797 -7.52 -13.438 1 91.38 327 PRO B O 1
ATOM 5512 N N . TRP B 1 328 ? 3.725 -5.543 -13.383 1 92.19 328 TRP B N 1
ATOM 5513 C CA . TRP B 1 328 ? 3.854 -5.402 -11.938 1 92.19 328 TRP B CA 1
ATOM 5514 C C . TRP B 1 328 ? 3.191 -6.574 -11.219 1 92.19 328 TRP B C 1
ATOM 5516 O O . TRP B 1 328 ? 3.643 -6.984 -10.141 1 92.19 328 TRP B O 1
ATOM 5526 N N . GLN B 1 329 ? 2.16 -7.145 -11.805 1 92.19 329 GLN B N 1
ATOM 5527 C CA . GLN B 1 329 ? 1.487 -8.273 -11.172 1 92.19 329 GLN B CA 1
ATOM 5528 C C . GLN B 1 329 ? 2.438 -9.461 -11.016 1 92.19 329 GLN B C 1
ATOM 5530 O O . GLN B 1 329 ? 2.48 -10.086 -9.953 1 92.19 329 GLN B O 1
ATOM 5535 N N . ALA B 1 330 ? 3.166 -9.688 -12.078 1 94.38 330 ALA B N 1
ATOM 5536 C CA . ALA B 1 330 ? 4.098 -10.812 -12.062 1 94.38 330 ALA B CA 1
ATOM 5537 C C . ALA B 1 330 ? 5.305 -10.516 -11.172 1 94.38 330 ALA B C 1
ATOM 5539 O O . ALA B 1 330 ? 5.785 -11.391 -10.453 1 94.38 330 ALA B O 1
ATOM 5540 N N . ALA B 1 331 ? 5.824 -9.297 -11.25 1 96.06 331 ALA B N 1
ATOM 5541 C CA . ALA B 1 331 ? 6.941 -8.906 -10.398 1 96.06 331 ALA B CA 1
ATOM 5542 C C . ALA B 1 331 ? 6.555 -8.969 -8.922 1 96.06 331 ALA B C 1
ATOM 5544 O O . ALA B 1 331 ? 7.352 -9.398 -8.086 1 96.06 331 ALA B O 1
ATOM 5545 N N . MET B 1 332 ? 5.359 -8.508 -8.648 1 96.06 332 MET B N 1
ATOM 5546 C CA . MET B 1 332 ? 4.82 -8.578 -7.297 1 96.06 332 MET B CA 1
ATOM 5547 C C . MET B 1 332 ? 4.781 -10.016 -6.801 1 96.06 332 MET B C 1
ATOM 5549 O O . MET B 1 332 ? 5.141 -10.297 -5.652 1 96.06 332 MET B O 1
ATOM 5553 N N . GLN B 1 333 ? 4.355 -10.898 -7.641 1 95.19 333 GLN B N 1
ATOM 5554 C CA . GLN B 1 333 ? 4.289 -12.312 -7.273 1 95.19 333 GLN B CA 1
ATOM 5555 C C . GLN B 1 333 ? 5.676 -12.867 -6.961 1 95.19 333 GLN B C 1
ATOM 5557 O O . GLN B 1 333 ? 5.844 -13.648 -6.023 1 95.19 333 GLN B O 1
ATOM 5562 N N . ASP B 1 334 ? 6.641 -12.477 -7.75 1 97 334 ASP B N 1
ATOM 5563 C CA . ASP B 1 334 ? 8.008 -12.922 -7.52 1 97 334 ASP B CA 1
ATOM 5564 C C . ASP B 1 334 ? 8.492 -12.516 -6.129 1 97 334 ASP B C 1
ATOM 5566 O O . ASP B 1 334 ? 8.953 -13.352 -5.355 1 97 334 ASP B O 1
ATOM 5570 N N . VAL B 1 335 ? 8.297 -11.273 -5.77 1 97.81 335 VAL B N 1
ATOM 5571 C CA . VAL B 1 335 ? 8.75 -10.766 -4.48 1 97.81 335 VAL B CA 1
ATOM 5572 C C . VAL B 1 335 ? 7.965 -11.438 -3.355 1 97.81 335 VAL B C 1
ATOM 5574 O O . VAL B 1 335 ? 8.539 -11.82 -2.332 1 97.81 335 VAL B O 1
ATOM 5577 N N . SER B 1 336 ? 6.707 -11.578 -3.566 1 96.81 336 SER B N 1
ATOM 5578 C CA . SER B 1 336 ? 5.855 -12.195 -2.559 1 96.81 336 SER B CA 1
ATOM 5579 C C . SER B 1 336 ? 6.281 -13.633 -2.283 1 96.81 336 SER B C 1
ATOM 5581 O O . SER B 1 336 ? 6.363 -14.055 -1.127 1 96.81 336 SER B O 1
ATOM 5583 N N . MET B 1 337 ? 6.578 -14.383 -3.322 1 96.5 337 MET B N 1
ATOM 5584 C CA . MET B 1 337 ? 7.012 -15.766 -3.162 1 96.5 337 MET B CA 1
ATOM 5585 C C . MET B 1 337 ? 8.328 -15.844 -2.393 1 96.5 337 MET B C 1
ATOM 5587 O O . MET B 1 337 ? 8.523 -16.75 -1.584 1 96.5 337 MET B O 1
ATOM 5591 N N . ASN B 1 338 ? 9.164 -14.906 -2.695 1 97.5 338 ASN B N 1
ATOM 5592 C CA . ASN B 1 338 ? 10.453 -14.891 -2.006 1 97.5 338 ASN B CA 1
ATOM 5593 C C . ASN B 1 338 ? 10.289 -14.617 -0.514 1 97.5 338 ASN B C 1
ATOM 5595 O O . ASN B 1 338 ? 10.883 -15.305 0.318 1 97.5 338 ASN B O 1
ATOM 5599 N N . ILE B 1 339 ? 9.43 -13.672 -0.152 1 97.56 339 ILE B N 1
ATOM 5600 C CA . ILE B 1 339 ? 9.203 -13.227 1.219 1 97.56 339 ILE B CA 1
ATOM 5601 C C . ILE B 1 339 ? 8.555 -14.352 2.025 1 97.56 339 ILE B C 1
ATOM 5603 O O . ILE B 1 339 ? 8.922 -14.586 3.18 1 97.56 339 ILE B O 1
ATOM 5607 N N . LEU B 1 340 ? 7.676 -15.078 1.409 1 96.25 340 LEU B N 1
ATOM 5608 C CA . LEU B 1 340 ? 6.844 -16 2.162 1 96.25 340 LEU B CA 1
ATOM 5609 C C . LEU B 1 340 ? 7.449 -17.406 2.152 1 96.25 340 LEU B C 1
ATOM 5611 O O . LEU B 1 340 ? 7.34 -18.141 3.135 1 96.25 340 LEU B O 1
ATOM 5615 N N . PHE B 1 341 ? 8.188 -17.766 0.952 1 94.56 341 PHE B N 1
ATOM 5616 C CA . PHE B 1 341 ? 8.453 -19.188 0.765 1 94.56 341 PHE B CA 1
ATOM 5617 C C . PHE B 1 341 ? 9.898 -19.422 0.343 1 94.56 341 PHE B C 1
ATOM 5619 O O . PHE B 1 341 ? 10.312 -20.562 0.119 1 94.56 341 PHE B O 1
ATOM 5626 N N . ALA B 1 342 ? 10.664 -18.359 0.257 1 95.5 342 ALA B N 1
ATOM 5627 C CA . ALA B 1 342 ? 11.984 -18.469 -0.357 1 95.5 342 ALA B CA 1
ATOM 5628 C C . ALA B 1 342 ? 11.883 -18.984 -1.788 1 95.5 342 ALA B C 1
ATOM 5630 O O . ALA B 1 342 ? 12.852 -19.516 -2.33 1 95.5 342 ALA B O 1
ATOM 5631 N N . GLY B 1 343 ? 10.734 -18.875 -2.354 1 95.94 343 GLY B N 1
ATOM 5632 C CA . GLY B 1 343 ? 10.508 -19.219 -3.746 1 95.94 343 GLY B CA 1
ATOM 5633 C C . GLY B 1 343 ? 10.82 -18.078 -4.707 1 95.94 343 GLY B C 1
ATOM 5634 O O . GLY B 1 343 ? 11.547 -17.156 -4.359 1 95.94 343 GLY B O 1
ATOM 5635 N N . LYS B 1 344 ? 10.367 -18.219 -5.953 1 96.19 344 LYS B N 1
ATOM 5636 C CA . LYS B 1 344 ? 10.602 -17.172 -6.941 1 96.19 344 LYS B CA 1
ATOM 5637 C C . LYS B 1 344 ? 9.844 -17.469 -8.234 1 96.19 344 LYS B C 1
ATOM 5639 O O . LYS B 1 344 ? 9.5 -18.609 -8.523 1 96.19 344 LYS B O 1
ATOM 5644 N N . GLU B 1 345 ? 9.477 -16.406 -8.891 1 97.12 345 GLU B N 1
ATOM 5645 C CA . GLU B 1 345 ? 9.141 -16.531 -10.312 1 97.12 345 GLU B CA 1
ATOM 5646 C C . GLU B 1 345 ? 10.398 -16.422 -11.18 1 97.12 345 GLU B C 1
ATOM 5648 O O . GLU B 1 345 ? 11.375 -15.781 -10.789 1 97.12 345 GLU B O 1
ATOM 5653 N N . ARG B 1 346 ? 10.344 -17.031 -12.281 1 96.56 346 ARG B N 1
ATOM 5654 C CA . ARG B 1 346 ? 11.547 -17.141 -13.102 1 96.56 346 ARG B CA 1
ATOM 5655 C C . ARG B 1 346 ? 11.336 -16.516 -14.477 1 96.56 346 ARG B C 1
ATOM 5657 O O . ARG B 1 346 ? 10.25 -16.625 -15.047 1 96.56 346 ARG B O 1
ATOM 5664 N N . THR B 1 347 ? 12.406 -15.836 -14.914 1 94.44 347 THR B N 1
ATOM 5665 C CA . THR B 1 347 ? 12.406 -15.328 -16.281 1 94.44 347 THR B CA 1
ATOM 5666 C C . THR B 1 347 ? 12.523 -16.469 -17.281 1 94.44 347 THR B C 1
ATOM 5668 O O . THR B 1 347 ? 12.836 -17.609 -16.906 1 94.44 347 THR B O 1
ATOM 5671 N N . ASN B 1 348 ? 12.258 -16.094 -18.547 1 93.5 348 ASN B N 1
ATOM 5672 C CA . ASN B 1 348 ? 12.461 -17.062 -19.609 1 93.5 348 ASN B CA 1
ATOM 5673 C C . ASN B 1 348 ? 13.875 -17.641 -19.578 1 93.5 348 ASN B C 1
ATOM 5675 O O . ASN B 1 348 ? 14.062 -18.844 -19.734 1 93.5 348 ASN B O 1
ATOM 5679 N N . THR B 1 349 ? 14.82 -16.797 -19.328 1 92.56 349 THR B N 1
ATOM 5680 C CA . THR B 1 349 ? 16.219 -17.219 -19.266 1 92.56 349 THR B CA 1
ATOM 5681 C C . THR B 1 349 ? 16.453 -18.125 -18.078 1 92.56 349 THR B C 1
ATOM 5683 O O . THR B 1 349 ? 17.109 -19.172 -18.203 1 92.56 349 THR B O 1
ATOM 5686 N N . GLU B 1 350 ? 15.914 -17.812 -16.969 1 93.44 350 GLU B N 1
ATOM 5687 C CA . GLU B 1 350 ? 16.078 -18.625 -15.766 1 93.44 350 GLU B CA 1
ATOM 5688 C C . GLU B 1 350 ? 15.414 -19.984 -15.914 1 93.44 350 GLU B C 1
ATOM 5690 O O . GLU B 1 350 ? 15.945 -21 -15.469 1 93.44 350 GLU B O 1
ATOM 5695 N N . TRP B 1 351 ? 14.227 -20.047 -16.547 1 96.31 351 TRP B N 1
ATOM 5696 C CA . TRP B 1 351 ? 13.555 -21.312 -16.812 1 96.31 351 TRP B CA 1
ATOM 5697 C C . TRP B 1 351 ? 14.398 -22.172 -17.75 1 96.31 351 TRP B C 1
ATOM 5699 O O . TRP B 1 351 ? 14.562 -23.375 -17.5 1 96.31 351 TRP B O 1
ATOM 5709 N N . THR B 1 352 ? 14.883 -21.547 -18.781 1 95 352 THR B N 1
ATOM 5710 C CA . THR B 1 352 ? 15.711 -22.266 -19.734 1 95 352 THR B CA 1
ATOM 5711 C C . THR B 1 352 ? 16.922 -22.891 -19.047 1 95 352 THR B C 1
ATOM 5713 O O . THR B 1 352 ? 17.234 -24.062 -19.281 1 95 352 THR B O 1
ATOM 5716 N N . ASN B 1 353 ? 17.531 -22.141 -18.172 1 95.06 353 ASN B N 1
ATOM 5717 C CA . ASN B 1 353 ? 18.672 -22.641 -17.438 1 95.06 353 ASN B CA 1
ATOM 5718 C C . ASN B 1 353 ? 18.297 -23.766 -16.484 1 95.06 353 ASN B C 1
ATOM 5720 O O . ASN B 1 353 ? 19 -24.766 -16.375 1 95.06 353 ASN B O 1
ATOM 5724 N N . LEU B 1 354 ? 17.219 -23.609 -15.789 1 96.38 354 LEU B N 1
ATOM 5725 C CA . LEU B 1 354 ? 16.734 -24.625 -14.852 1 96.38 354 LEU B CA 1
ATOM 5726 C C . LEU B 1 354 ? 16.406 -25.922 -15.578 1 96.38 354 LEU B C 1
ATOM 5728 O O . LEU B 1 354 ? 16.781 -27 -15.117 1 96.38 354 LEU B O 1
ATOM 5732 N N . ILE B 1 355 ? 15.734 -25.828 -16.703 1 96.94 355 ILE B N 1
ATOM 5733 C CA . ILE B 1 355 ? 15.336 -26.984 -17.484 1 96.94 355 ILE B CA 1
ATOM 5734 C C . ILE B 1 355 ? 16.562 -27.688 -18.031 1 96.94 355 ILE B C 1
ATOM 5736 O O . ILE B 1 355 ? 16.672 -28.922 -17.984 1 96.94 355 ILE B O 1
ATOM 5740 N N . ALA B 1 356 ? 17.516 -26.906 -18.484 1 96.06 356 ALA B N 1
ATOM 5741 C CA . ALA B 1 356 ? 18.766 -27.5 -19 1 96.06 356 ALA B CA 1
ATOM 5742 C C . ALA B 1 356 ? 19.484 -28.297 -17.922 1 96.06 356 ALA B C 1
ATOM 5744 O O . ALA B 1 356 ? 20.031 -29.359 -18.203 1 96.06 356 ALA B O 1
ATOM 5745 N N . SER B 1 357 ? 19.469 -27.781 -16.781 1 96.62 357 SER B N 1
ATOM 5746 C CA . SER B 1 357 ? 20.156 -28.422 -15.664 1 96.62 357 SER B CA 1
ATOM 5747 C C . SER B 1 357 ? 19.438 -29.703 -15.234 1 96.62 357 SER B C 1
ATOM 5749 O O . SER B 1 357 ? 20.031 -30.562 -14.594 1 96.62 357 SER B O 1
ATOM 5751 N N . SER B 1 358 ? 18.188 -29.844 -15.523 1 96.75 358 SER B N 1
ATOM 5752 C CA . SER B 1 358 ? 17.391 -31 -15.125 1 96.75 358 SER B CA 1
ATOM 5753 C C . SER B 1 358 ? 17.625 -32.188 -16.078 1 96.75 358 SER B C 1
ATOM 5755 O O . SER B 1 358 ? 17.281 -33.312 -15.742 1 96.75 358 SER B O 1
ATOM 5757 N N . GLY B 1 359 ? 18.109 -31.906 -17.266 1 95.94 359 GLY B N 1
ATOM 5758 C CA . GLY B 1 359 ? 18.281 -32.938 -18.281 1 95.94 359 GLY B CA 1
ATOM 5759 C C . GLY B 1 359 ? 17.047 -33.125 -19.141 1 95.94 359 GLY B C 1
ATOM 5760 O O . GLY B 1 359 ? 17.062 -33.906 -20.078 1 95.94 359 GLY B O 1
ATOM 5761 N N . LEU B 1 360 ? 15.969 -32.469 -18.875 1 97.81 360 LEU B N 1
ATOM 5762 C CA . LEU B 1 360 ? 14.75 -32.531 -19.688 1 97.81 360 LEU B CA 1
ATOM 5763 C C . LEU B 1 360 ? 14.836 -31.562 -20.859 1 97.81 360 LEU B C 1
ATOM 5765 O O . LEU B 1 360 ? 15.742 -30.719 -20.906 1 97.81 360 LEU B O 1
ATOM 5769 N N . GLN B 1 361 ? 13.922 -31.734 -21.781 1 96.75 361 GLN B N 1
ATOM 5770 C CA . GLN B 1 361 ? 13.914 -30.891 -22.969 1 96.75 361 GLN B CA 1
ATOM 5771 C C . GLN B 1 361 ? 12.672 -30 -23 1 96.75 361 GLN B C 1
ATOM 5773 O O . GLN B 1 361 ? 11.547 -30.484 -22.844 1 96.75 361 GLN B O 1
ATOM 5778 N N . LYS B 1 362 ? 12.953 -28.719 -23.188 1 96.38 362 LYS B N 1
ATOM 5779 C CA . LYS B 1 362 ? 11.852 -27.797 -23.375 1 96.38 362 LYS B CA 1
ATOM 5780 C C . LYS B 1 362 ? 11.227 -27.953 -24.766 1 96.38 362 LYS B C 1
ATOM 5782 O O . LYS B 1 362 ? 11.914 -27.844 -25.781 1 96.38 362 LYS B O 1
ATOM 5787 N N . ARG B 1 363 ? 9.977 -28.219 -24.828 1 94.56 363 ARG B N 1
ATOM 5788 C CA . ARG B 1 363 ? 9.273 -28.406 -26.094 1 94.56 363 ARG B CA 1
ATOM 5789 C C . ARG B 1 363 ? 8.523 -27.141 -26.484 1 94.56 363 ARG B C 1
ATOM 5791 O O . ARG B 1 363 ? 8.453 -26.797 -27.672 1 94.56 363 ARG B O 1
ATOM 5798 N N . ASP B 1 364 ? 7.926 -26.516 -25.484 1 93.56 364 ASP B N 1
ATOM 5799 C CA . ASP B 1 364 ? 7.098 -25.344 -25.781 1 93.56 364 ASP B CA 1
ATOM 5800 C C . ASP B 1 364 ? 6.871 -24.516 -24.516 1 93.56 364 ASP B C 1
ATOM 5802 O O . ASP B 1 364 ? 7.039 -25 -23.406 1 93.56 364 ASP B O 1
ATOM 5806 N N . ILE B 1 365 ? 6.68 -23.297 -24.672 1 93.62 365 ILE B N 1
ATOM 5807 C CA . ILE B 1 365 ? 6.145 -22.406 -23.641 1 93.62 365 ILE B CA 1
ATOM 5808 C C . ILE B 1 365 ? 4.938 -21.641 -24.203 1 93.62 365 ILE B C 1
ATOM 5810 O O . ILE B 1 365 ? 5.047 -20.938 -25.203 1 93.62 365 ILE B O 1
ATOM 5814 N N . LEU B 1 366 ? 3.83 -21.812 -23.547 1 92 366 LEU B N 1
ATOM 5815 C CA . LEU B 1 366 ? 2.59 -21.188 -24 1 92 366 LEU B CA 1
ATOM 5816 C C . LEU B 1 366 ? 2.07 -20.203 -22.953 1 92 366 LEU B C 1
ATOM 5818 O O . LEU B 1 366 ? 1.604 -20.625 -21.891 1 92 366 LEU B O 1
ATOM 5822 N N . THR B 1 367 ? 2.127 -18.953 -23.297 1 89.56 367 THR B N 1
ATOM 5823 C CA . THR B 1 367 ? 1.591 -17.938 -22.391 1 89.56 367 THR B CA 1
ATOM 5824 C C . THR B 1 367 ? 0.104 -17.719 -22.656 1 89.56 367 THR B C 1
ATOM 5826 O O . THR B 1 367 ? -0.299 -17.438 -23.781 1 89.56 367 THR B O 1
ATOM 5829 N N . TYR B 1 368 ? -0.729 -17.859 -21.562 1 87.69 368 TYR B N 1
ATOM 5830 C CA . TYR B 1 368 ? -2.166 -17.75 -21.781 1 87.69 368 TYR B CA 1
ATOM 5831 C C . TYR B 1 368 ? -2.742 -16.562 -21.016 1 87.69 368 TYR B C 1
ATOM 5833 O O . TYR B 1 368 ? -3.918 -16.219 -21.172 1 87.69 368 TYR B O 1
ATOM 5841 N N . ASN B 1 369 ? -1.997 -15.945 -20.156 1 84.94 369 ASN B N 1
ATOM 5842 C CA . ASN B 1 369 ? -2.312 -14.695 -19.484 1 84.94 369 ASN B CA 1
ATOM 5843 C C . ASN B 1 369 ? -1.125 -13.742 -19.484 1 84.94 369 ASN B C 1
ATOM 5845 O O . ASN B 1 369 ? -0.161 -13.93 -18.75 1 84.94 369 ASN B O 1
ATOM 5849 N N . HIS B 1 370 ? -1.23 -12.727 -20.188 1 79.12 370 HIS B N 1
ATOM 5850 C CA . HIS B 1 370 ? -0.079 -11.867 -20.438 1 79.12 370 HIS B CA 1
ATOM 5851 C C . HIS B 1 370 ? 0.189 -10.953 -19.234 1 79.12 370 HIS B C 1
ATOM 5853 O O . HIS B 1 370 ? 1.346 -10.695 -18.891 1 79.12 370 HIS B O 1
ATOM 5859 N N . SER B 1 371 ? -0.841 -10.438 -18.594 1 78.38 371 SER B N 1
ATOM 5860 C CA . SER B 1 371 ? -0.642 -9.539 -17.469 1 78.38 371 SER B CA 1
ATOM 5861 C C . SER B 1 371 ? -0.025 -10.273 -16.281 1 78.38 371 SER B C 1
ATOM 5863 O O . SER B 1 371 ? 0.854 -9.742 -15.602 1 78.38 371 SER B O 1
ATOM 5865 N N . ALA B 1 372 ? -0.416 -11.531 -16.109 1 85.56 372 ALA B N 1
ATOM 5866 C CA . ALA B 1 372 ? 0.117 -12.336 -15 1 85.56 372 ALA B CA 1
ATOM 5867 C C . ALA B 1 372 ? 1.298 -13.18 -15.469 1 85.56 372 ALA B C 1
ATOM 5869 O O . ALA B 1 372 ? 1.988 -13.797 -14.648 1 85.56 372 ALA B O 1
ATOM 5870 N N . CYS B 1 373 ? 1.557 -13.156 -16.719 1 90.69 373 CYS B N 1
ATOM 5871 C CA . CYS B 1 373 ? 2.629 -13.93 -17.344 1 90.69 373 CYS B CA 1
ATOM 5872 C C . CYS B 1 373 ? 2.455 -15.422 -17.078 1 90.69 373 CYS B C 1
ATOM 5874 O O . CYS B 1 373 ? 3.438 -16.141 -16.906 1 90.69 373 CYS B O 1
ATOM 5876 N N . SER B 1 374 ? 1.172 -15.859 -16.938 1 91.69 374 SER B N 1
ATOM 5877 C CA . SER B 1 374 ? 0.908 -17.281 -16.734 1 91.69 374 SER B CA 1
ATOM 5878 C C . SER B 1 374 ? 1.177 -18.078 -18 1 91.69 374 SER B C 1
ATOM 5880 O O . SER B 1 374 ? 0.675 -17.734 -19.078 1 91.69 374 SER B O 1
ATOM 5882 N N . SER B 1 375 ? 1.946 -19.078 -17.875 1 93.62 375 SER B N 1
ATOM 5883 C CA . SER B 1 375 ? 2.387 -19.875 -19 1 93.62 375 SER B CA 1
ATOM 5884 C C . SER B 1 375 ? 2.436 -21.359 -18.641 1 93.62 375 SER B C 1
ATOM 5886 O O . SER B 1 375 ? 2.58 -21.719 -17.484 1 93.62 375 SER B O 1
ATOM 5888 N N . VAL B 1 376 ? 2.213 -22.141 -19.672 1 95.5 376 VAL B N 1
ATOM 5889 C CA . VAL B 1 376 ? 2.467 -23.578 -19.547 1 95.5 376 VAL B CA 1
ATOM 5890 C C . VAL B 1 376 ? 3.764 -23.938 -20.266 1 95.5 376 VAL B C 1
ATOM 5892 O O . VAL B 1 376 ? 3.902 -23.688 -21.469 1 95.5 376 VAL B O 1
ATOM 5895 N N . ILE B 1 377 ? 4.715 -24.438 -19.5 1 96.75 377 ILE B N 1
ATOM 5896 C CA . ILE B 1 377 ? 5.957 -24.953 -20.062 1 96.75 377 ILE B CA 1
ATOM 5897 C C . ILE B 1 377 ? 5.816 -26.453 -20.328 1 96.75 377 ILE B C 1
ATOM 5899 O O . ILE B 1 377 ? 5.445 -27.219 -19.438 1 96.75 377 ILE B O 1
ATOM 5903 N N . VAL B 1 378 ? 6.066 -26.875 -21.562 1 97.12 378 VAL B N 1
ATOM 5904 C CA . VAL B 1 378 ? 5.98 -28.281 -21.953 1 97.12 378 VAL B CA 1
ATOM 5905 C C . VAL B 1 378 ? 7.383 -28.875 -22.016 1 97.12 378 VAL B C 1
ATOM 5907 O O . VAL B 1 378 ? 8.242 -28.406 -22.75 1 97.12 378 VAL B O 1
ATOM 5910 N N . LEU B 1 379 ? 7.539 -29.875 -21.172 1 97.94 379 LEU B N 1
ATOM 5911 C CA . LEU B 1 379 ? 8.844 -30.531 -21.125 1 97.94 379 LEU B CA 1
ATOM 5912 C C . LEU B 1 379 ? 8.734 -31.984 -21.562 1 97.94 379 LEU B C 1
ATOM 5914 O O . LEU B 1 379 ? 7.746 -32.656 -21.25 1 97.94 379 LEU B O 1
ATOM 5918 N N . GLY B 1 380 ? 9.672 -32.438 -22.297 1 96.75 380 GLY B N 1
ATOM 5919 C CA . GLY B 1 380 ? 9.867 -33.844 -22.641 1 96.75 380 GLY B CA 1
ATOM 5920 C C . GLY B 1 380 ? 11.234 -34.344 -22.25 1 96.75 380 GLY B C 1
ATOM 5921 O O . GLY B 1 380 ? 12.047 -33.625 -21.672 1 96.75 380 GLY B O 1
ATOM 5922 N N . LYS B 1 381 ? 11.359 -35.656 -22.469 1 93.06 381 LYS B N 1
ATOM 5923 C CA . LYS B 1 381 ? 12.664 -36.25 -22.219 1 93.06 381 LYS B CA 1
ATOM 5924 C C . LYS B 1 381 ? 13.68 -35.844 -23.281 1 93.06 381 LYS B C 1
ATOM 5926 O O . LYS B 1 381 ? 13.32 -35.625 -24.438 1 93.06 381 LYS B O 1
#

Solvent-accessible surface area (backbone atoms only — not comparable to full-atom values): 39070 Å² total; per-residue (Å²): 105,69,69,56,50,51,50,50,52,58,56,44,72,74,38,53,71,69,52,36,50,50,51,44,50,51,45,50,53,49,40,62,69,68,49,52,73,64,50,55,54,50,49,47,47,42,34,53,48,50,47,36,52,50,41,41,36,46,75,58,40,49,35,50,58,43,57,73,35,93,51,78,40,42,48,66,65,54,33,75,78,30,88,42,33,60,66,40,50,46,53,49,50,51,36,40,28,32,74,61,44,28,42,38,89,35,67,59,26,34,27,57,43,74,54,20,56,44,51,42,34,70,55,40,47,21,42,45,46,29,40,51,70,62,44,35,41,17,43,71,26,37,46,64,46,32,59,74,53,58,33,45,60,56,69,38,45,61,59,29,20,31,22,66,34,66,71,48,75,51,32,54,69,60,44,31,70,75,31,58,70,56,36,51,17,46,50,45,37,55,60,68,66,59,67,75,56,71,66,75,72,39,62,73,58,52,53,54,52,65,49,70,73,77,52,62,83,40,36,35,36,34,31,47,61,36,70,89,35,62,66,58,52,53,49,43,68,75,36,76,79,5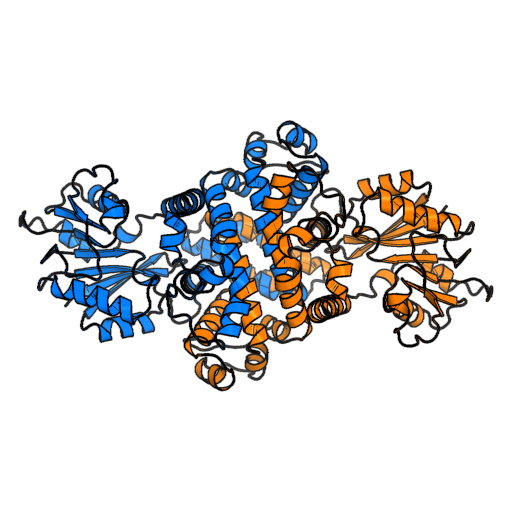0,67,40,40,34,34,35,23,18,44,47,85,65,48,72,78,52,74,90,49,90,81,46,48,78,44,65,41,56,66,81,40,80,55,85,69,62,44,26,43,26,40,35,35,53,76,51,62,37,51,34,37,70,70,57,41,41,46,36,51,46,29,49,57,72,24,44,40,91,80,17,31,37,38,39,41,36,52,46,36,56,64,41,72,38,43,44,62,36,37,46,48,23,53,49,28,25,39,45,32,8,14,34,60,36,30,55,67,52,46,51,51,53,40,57,72,54,67,44,33,82,72,46,73,44,75,67,34,78,65,52,24,33,21,38,36,33,31,31,109,107,68,70,57,50,50,50,51,52,56,56,43,74,75,38,54,70,69,52,36,50,49,51,45,49,51,44,50,53,50,38,62,70,70,49,52,72,67,50,54,54,52,48,48,47,42,35,53,49,49,45,36,51,49,40,42,36,47,75,58,39,48,37,51,59,41,59,74,35,92,51,78,40,43,47,69,64,54,34,75,79,30,88,42,34,59,67,40,51,46,52,52,50,49,35,40,27,32,74,62,42,29,41,38,90,36,66,58,25,34,28,59,41,76,54,21,56,44,51,43,34,69,54,41,47,20,43,46,47,29,42,52,71,61,43,33,42,16,44,71,26,37,46,64,46,30,60,75,54,58,31,46,61,55,69,39,45,61,60,30,19,30,22,65,35,68,72,47,75,49,32,54,69,61,46,31,71,75,32,60,70,56,37,50,18,46,50,45,38,54,58,68,68,59,66,72,55,70,65,74,74,38,60,71,59,52,53,53,50,66,51,69,74,78,51,64,83,40,37,35,36,34,31,47,61,36,69,89,35,62,66,57,51,52,50,43,66,77,36,76,78,49,65,40,40,33,34,34,25,18,44,48,85,64,48,72,80,53,74,89,49,89,80,46,49,78,45,66,39,55,66,82,40,81,55,86,69,62,45,27,44,26,41,36,34,53,75,51,61,38,51,33,38,69,73,56,40,41,46,36,51,46,28,49,58,72,25,43,41,92,79,18,32,37,37,39,40,37,51,46,36,56,63,42,73,37,44,43,61,37,36,46,49,23,53,49,28,25,39,44,30,9,13,34,60,36,31,54,68,52,45,52,51,53,39,57,74,58,68,43,33,82,75,47,76,44,74,68,34,78,65,53,25,32,21,39,36,34,32,31,109

Secondary structure (DSSP, 8-state):
-HHHHHHHHHHHHT--HHHHHHHHHHHHHHHHHHS-HHHHHHHHHHHHHHHHHHHHHHHTTHHHHHHT-SS-EEHHHHHHTSSS-HHHHHHHHHHHHHTTSSEEEETTEEE--HHHHHHTSHHHHHHHHIIIIIIHHHHHHHHHHHHHTTT-----TTSSHHHHHHT-SS-HHHHHHT-HHHHHHHHHHHHHT--SGGGTT-HHHHHHHH-----TTSEEEEEET-TTTHHHHHHHHH-TT--SEEEEEE-HHHHTTPPP-TTEEEEE--TTSPPSS-S-SEEEEES-GGGS-HHHHHHHHHHHHHH--TT-EEEEEEEEE-SSS--HHHHHHHHHHHHHHS---EEHHHHHHHHHHHT-EEEEEEEEETTTTEEEEEEE-/-HHHHHHHHHHHHT--HHHHHHHHHHHHHHHHHHS-HHHHHHHHHHHHHHHHHHHHHHHHTHHHHHHT-SS-EEHHHHHHTSSS-HHHHHHHHHHHHHTTSSEEEETTEEE--HHHHHHTSHHHHHHHHIIIIIIHHHHHHHHHHHHHTTTPPP--TTSSHHHHHHT-SS-HHHHHHT-HHHHHHHHHHHHHT--SGGGTT-HHHHHHHH-----TTSEEEEEET-TTTHHHHHHHHH-TT--SEEEEEE-HHHHTTPPP-TTEEEEE--TTSPPSS-S-SEEEEES-GGGS-HHHHHHHHHHHHHH--TT-EEEEEEEEE-SSS--HHHHHHHHHHHHHHS---EEHHHHHHHHHHHT-EEEEEEEEETTTTEEEEEEE-

Foldseek 3Di:
DVVVVVVLVVQCVPDDPVSNVVSVVVVVVVCVVPDDPVSVVVVVVVVVVVLVLLLVCQVQLLLVLQVVDQDKDFLVVSVVSTPDDSVSSQVSQVSCCVVPQWPDPDDRITHGDPNSVVSSDPLVNLVSCLVCVQQVLLVVQQVVLCVVVVNDFQAAQQRFSNCVSVVHSDGSVVVCVVPVSNVVSVVSNCVVVDDLLQVVPDVVLVVQQPPPPQPQAAAAEEEAQVQQCPNVVSSCVVRVPGRHAAEYEEACVRCVPHDDDPRYHYDHDDLLDADPHAAYQEYEYEPPQQLHDLVSVLSSLLNVQVRHDQNHKYKYWAAAAEPPPGAPLQVVVQVSSCSRRVGGHYHPVRVVVSCVVSVWAWDDWAQRDRNNNTIITIIGD/DVVVVVVLVVQCVPDDPVSNVVSVVVVVVVCVVPDDPVSVVVVVVVVVVVLVLLLVCQVQLLLVLQVVDQDKDFLVVSVVSTPDDSVSSQVSQVSCCVVPQWPDPDDRITHGDPNSVVSSDVLVNLVSCLVCPQQVLLVVQQVVLCVVVVNDFQAAQQRFSNCVSVVHSDGSVVVCVVPVSNVVSVVSNCVVVDDLLQVVPDVVLVVQQVPPPQPQAAAAEEEAQVQQCPNVVSSCVVRVPGRHAAEYEEACVRCVPHDDDPRYHYDHDDLLDADPHAAYQEYEYEPPQQLHDLVSNLSSLLNVQVRHDQNHKYKYWAAAAEPPPGAPLQVVVQVSSCSRRVGGHYHPVRVVVSCVVSVWAWDDWAQRDRNNNTIITIIGD

Organism: NCBI:txid1442368

Sequence (762 aa):
MEAIVEQIQALAKGADDAERSHIVDALQQLQHELESPMDVLMKMFNAQISLSVTYVAVELGLFQELVKHDSTVSGARLTANIKASAELVERLLRYLASVGFLDNPGSAEYRPNKITHFLASPVAAAGVHHALDTCGPAIQALPAFLAETQYQDITENKYTPFQKGHKTNLGAFEWLAEHPENFLALQQIMTAIQSAAWLKDIDVLNSAALDVTPEPERPFFVDVGGGHGHQCKQLLNKYPNLCGSVILEDLPQTVDKLPRIDGVKVIGQDFFERQAVQGARFYYLRRIMHDWPDAECLKILSRLSEAMASDSLILIDEIVLPDANVPWQAAMQDVSMNILFAGKERTNTEWTNLIASSGLQKRDILTYNHSACSSVIVLGKMEAIVEQIQALAKGADDAERSHIVDALQQLQHELESPMDVLMKMFNAQISLSVTYVAVELGLFQELVKHDSTVSGARLTANIKASAELVERLLRYLASVGFLDNPGSAEYRPNKITHFLASPVAAAGVHHALDTCGPAIQALPAFLAETQYQDITENKYTPFQKGHKTNLGAFEWLAEHPENFLALQQIMTAIQSAAWLKDIDVLNSAALDVTPEPERPFFVDVGGGHGHQCKQLLNKYPNLCGSVILEDLPQTVDKLPRIDGVKVIGQDFFERQAVQGARFYYLRRIMHDWPDAECLKILSRLSEAMASDSLILIDEIVLPDANVPWQAAMQDVSMNILFAGKERTNTEWTNLIASSGLQKRDILTYNHSACSSVIVLGK